Protein AF-0000000069711814 (afdb_homodimer)

InterPro domains:
  IPR001216 Cysteine synthase/cystathionine beta-synthase, pyridoxal-phosphate attachment site [PS00901] (32-50)
  IPR001926 Tryptophan synthase beta chain-like, PALP domain [PF00291] (9-280)
  IPR005856 Cysteine synthase [TIGR01136] (7-291)
  IPR005858 Cysteine synthase CysM [TIGR01138] (6-291)
  IPR036052 Tryptophan synthase beta chain-like, PALP domain superfamily [G3DSA:3.40.50.1100] (11-287)
  IPR036052 Tryptophan synthase beta chain-like, PALP domain superfamily [G3DSA:3.40.50.1100] (37-139)
  IPR036052 Tryptophan synthase beta chain-like, PALP domain superfamily [SSF53686] (7-287)
  IPR050214 Cysteine synthase/Cystathionine beta-synthase [PTHR10314] (9-291)

Organism: Shewanella oneidensis (strain ATCC 700550 / JCM 31522 / CIP 106686 / LMG 19005 / NCIMB 14063 / MR-1) (NCBI:txid211586)

pLDDT: mean 96.14, std 5.52, range [37.53, 98.94]

Secondary structure (DSSP, 8-state):
--SS--GGGGSS---EEE-SSS--TTSEEEEEEGGGSTTSBTHHHHHHHHHHHHHHTTS--TTPEEEEE-SSHHHHHHHHHHHHHT-EEEEEEETTS-HHHHHHHHHTT-EEEEESSHHHHHHHHHHHHHTTS-EE--TTT-HHHHHHIIIIIHHHHHHHTTT---EEEEE-SSSHHHHHHHHHHHHH-TTPEEEEEEEPTT---TT-----GGG--TT--GGG-SEEEEE-HHHHHHHHHHHHHHHS--B-HHHHHHHHHHHHHHHHSTT-EEEEEE-BBGGGGGGGTTT-/--SS--GGGGSS---EEE-SSS--TTSEEEEEEGGGSTTSBTHHHHHHHHHHHHHHTTS--TTPEEEEE-SSHHHHHHHHHHHHHT-EEEEEEETTS-HHHHHHHHHTT-EEEEESSHHHHHHHHHHHHHTTS-EE--TTT-HHHHHHIIIIIHHHHHHHTTT---EEEEE-SSSHHHHHHHHHHHHH-TTPEEEEEEEPTT---TT-----GGG--TT--GGG-SEEEEE-HHHHHHHHHHHHHHH-----HHHHHHHHHHHHHHHHSTT-EEEEEE-B-GGGGGGGTTT-

Sequence (584 aa):
MSDFMTIEACIGQTPLVRLQRLDCGSSTVLLKLEGNNPAGSVKDRAALNMINQAELRQEIAPGDTLIEATSGNTGIALAMAAAIKGYKMILIMPSNSTQERKDAMQAYGAELLLVDNMEAARDLALALQAEGKGKVLDQFNNQDNANAHFLTTGPEIWQQSQGKITHFVSSMGTTGTIMGVSKYLKSRNPDITIVGLQPADGSSIPGIRRWPQEYLPGIFDAARVDLMMDIEEQDAKAMARALAREEGICAGVSSGGAVYAALELARQYPGSVVVAIVCDRGDRYLSSGLFSMSDFMTIEACIGQTPLVRLQRLDCGSSTVLLKLEGNNPAGSVKDRAALNMINQAELRQEIAPGDTLIEATSGNTGIALAMAAAIKGYKMILIMPSNSTQERKDAMQAYGAELLLVDNMEAARDLALALQAEGKGKVLDQFNNQDNANAHFLTTGPEIWQQSQGKITHFVSSMGTTGTIMGVSKYLKSRNPDITIVGLQPADGSSIPGIRRWPQEYLPGIFDAARVDLMMDIEEQDAKAMARALAREEGICAGVSSGGAVYAALELARQYPGSVVVAIVCDRGDRYLSSGLFS

Radius of gyration: 23.43 Å; Cα contacts (8 Å, |Δi|>4): 1371; chains: 2; bounding box: 59×62×57 Å

Nearest PDB structures (foldseek):
  2jc3-assembly1_B  TM=9.869E-01  e=8.537E-46  Salmonella enterica subsp. enterica serovar Typhimurium
  2v03-assembly1_A-2  TM=9.893E-01  e=1.765E-45  Escherichia coli K-12
  2bhs-assembly2_C  TM=9.818E-01  e=2.242E-44  Escherichia coli
  3dwi-assembly1_B  TM=9.459E-01  e=8.208E-31  Mycobacterium tuberculosis H37Rv
  5i6d-assembly2_D  TM=9.071E-01  e=3.116E-31  Mycobacterium tuberculosis

Solvent-accessible surface area (backbone atoms only — not comparable to full-atom values): 28360 Å² total; per-residue (Å²): 127,83,94,55,43,38,64,74,71,48,54,60,90,50,56,59,24,36,68,81,64,71,79,29,75,71,19,45,49,31,38,37,38,26,25,58,20,82,70,29,22,51,35,35,47,26,36,42,34,39,51,54,50,34,39,75,69,63,74,48,55,72,67,41,38,36,29,44,58,40,74,51,63,53,36,33,12,36,16,28,43,24,18,57,59,44,34,42,34,39,34,21,23,34,64,82,57,56,67,63,52,53,30,55,21,34,30,17,58,29,43,77,46,71,34,88,33,65,68,53,15,45,52,47,43,52,50,40,30,74,72,68,67,30,44,66,68,48,70,36,58,31,59,39,26,20,44,30,18,34,72,41,55,18,54,47,50,41,59,72,47,68,66,54,60,38,32,42,33,31,61,29,54,54,33,28,60,51,51,9,24,34,56,37,45,40,74,76,39,70,80,47,41,28,33,38,35,29,40,24,93,94,36,75,41,74,78,41,51,68,68,53,80,93,67,48,38,68,58,57,55,72,89,55,46,72,41,81,44,70,35,48,39,67,55,9,43,53,35,17,40,44,34,10,29,47,52,36,44,58,34,31,45,46,25,9,31,18,46,47,51,42,38,52,47,20,62,74,39,69,63,33,27,30,36,20,43,29,43,29,42,21,75,85,36,49,87,74,46,69,46,101,128,82,95,56,45,39,65,74,72,47,55,60,90,51,56,61,24,37,69,80,62,71,81,30,75,72,20,46,48,32,36,36,38,25,25,58,21,81,70,28,23,52,35,35,46,25,36,43,34,40,50,53,51,35,39,74,70,64,74,50,55,72,67,40,38,37,30,42,60,40,76,51,65,52,37,33,13,37,16,29,43,24,18,57,59,44,33,42,33,38,34,22,24,34,63,81,56,57,66,63,51,52,30,58,20,34,30,17,59,28,44,78,46,71,35,87,35,65,68,54,15,45,52,48,42,52,51,40,30,75,71,66,66,29,44,66,69,47,73,35,60,31,60,41,25,19,44,30,19,34,71,40,54,19,54,49,50,41,59,72,47,67,66,55,59,38,32,41,33,32,62,29,53,54,34,27,59,52,51,9,24,35,56,38,46,39,72,77,40,70,80,46,41,29,34,37,35,29,40,24,91,93,36,74,41,73,78,41,51,66,67,52,80,92,66,48,38,68,56,57,57,73,90,56,45,73,40,80,44,69,35,48,38,66,55,9,43,52,34,18,40,46,33,10,29,46,51,37,44,58,34,31,46,46,25,9,31,19,49,47,50,40,39,52,46,20,61,74,39,69,62,35,27,29,37,20,42,28,43,30,44,22,75,82,38,48,88,76,45,69,46,102

Foldseek 3Di:
DPPDDDLLVQQAPADWAWFDFPDLFQEIEIERLNLSRPLFFVLLLLLQLLVVVCVVVVVDAAAFEEEEEDQDSNLLSNLQNNLVRRYAYEYEYAPPRDPLSVCSSCVSPHHYHHDHHSVVRVVVRVVCVVVVRHHYSQCLAHLSLLQSQLVGVQVSCCVNVVNQAQEEFEEDASNSNLNNNLVNNCVVPVRRAYEYEAADVPADFPRHHDDDPVGHRNNDDPVSHRYYDHFHQVQLLVQQQCCCVPRVARAGSRQSRRVSVQSVVSVVDPHHYYYTYRTGGNPSCPVVPSND/DDPDDDLLVQQAPADWAWFDFPDLFQEIEIERLNLSRPLFFVLLLLLLLLVVVCVVVVVDAAAFEEEEEDQDSNLLSNLQNNLVRRYAYEYEYAPPRDPLSVCSSCVSPHHYHHDHHSVVRVVVRVVCVVVVRHHYSQCLAHLSLLQSQLVGVQVSCCVNVVNQAQEEFEEDASNSNLNNNLVNNCVVPVRRAYEYEAADVPADFPRHHDDDPVGHRNNDDPVSHRYYDHFHQVQLLVQQQCCCVPRVARAGSRQSRRVSVQSVVSVVDPHHYYYTYRTGGNPSCPVVPSND

Structure (mmCIF, N/CA/C/O backbone):
data_AF-0000000069711814-model_v1
#
loop_
_entity.id
_entity.type
_entity.pdbx_description
1 polymer 'Cysteine synthase'
#
loop_
_atom_site.group_PDB
_atom_site.id
_atom_site.type_symbol
_atom_site.label_atom_id
_atom_site.label_alt_id
_atom_site.label_comp_id
_atom_site.label_asym_id
_atom_site.label_entity_id
_atom_site.label_seq_id
_atom_site.pdbx_PDB_ins_code
_atom_site.Cartn_x
_atom_site.Cartn_y
_atom_site.Cartn_z
_atom_site.occupancy
_atom_site.B_iso_or_equiv
_atom_site.auth_seq_id
_atom_site.auth_comp_id
_atom_site.auth_asym_id
_atom_site.auth_atom_id
_atom_site.pdbx_PDB_model_num
ATOM 1 N N . MET A 1 1 ? -23.672 3.543 -16.672 1 37.53 1 MET A N 1
ATOM 2 C CA . MET A 1 1 ? -22.594 2.826 -16.016 1 37.53 1 MET A CA 1
ATOM 3 C C . MET A 1 1 ? -21.562 3.801 -15.438 1 37.53 1 MET A C 1
ATOM 5 O O . MET A 1 1 ? -21.109 4.715 -16.141 1 37.53 1 MET A O 1
ATOM 9 N N . SER A 1 2 ? -21.516 4.074 -14.109 1 57.72 2 SER A N 1
ATOM 10 C CA . SER A 1 2 ? -20.75 5.164 -13.508 1 57.72 2 SER A CA 1
ATOM 11 C C . SER A 1 2 ? -19.281 5.117 -13.945 1 57.72 2 SER A C 1
ATOM 13 O O . SER A 1 2 ? -18.688 4.039 -14.031 1 57.72 2 SER A O 1
ATOM 15 N N . ASP A 1 3 ? -18.766 6.23 -14.516 1 82.25 3 ASP A N 1
ATOM 16 C CA . ASP A 1 3 ? -17.531 6.523 -15.242 1 82.25 3 ASP A CA 1
ATOM 17 C C . ASP A 1 3 ? -16.328 6.492 -14.305 1 82.25 3 ASP A C 1
ATOM 19 O O . ASP A 1 3 ? -15.219 6.863 -14.703 1 82.25 3 ASP A O 1
ATOM 23 N N . PHE A 1 4 ? -16.641 5.902 -13.055 1 95.69 4 PHE A N 1
ATOM 24 C CA . PHE A 1 4 ? -15.492 5.961 -12.148 1 95.69 4 PHE A CA 1
ATOM 25 C C . PHE A 1 4 ? -14.875 4.578 -11.969 1 95.69 4 PHE A C 1
ATOM 27 O O . PHE A 1 4 ? -15.578 3.568 -12.008 1 95.69 4 PHE A O 1
ATOM 34 N N . MET A 1 5 ? -13.664 4.523 -11.695 1 96 5 MET A N 1
ATOM 35 C CA . MET A 1 5 ? -12.922 3.279 -11.492 1 96 5 MET A CA 1
ATOM 36 C C . MET A 1 5 ? -13.398 2.572 -10.227 1 96 5 MET A C 1
ATOM 38 O O . MET A 1 5 ? -13.906 3.215 -9.305 1 96 5 MET A O 1
ATOM 42 N N . THR A 1 6 ? -13.359 1.252 -10.242 1 96.5 6 THR A N 1
ATOM 43 C CA . THR A 1 6 ? -13.562 0.451 -9.039 1 96.5 6 THR A CA 1
ATOM 44 C C . THR A 1 6 ? -12.234 -0.103 -8.531 1 96.5 6 THR A C 1
ATOM 46 O O . THR A 1 6 ? -11.195 0.048 -9.188 1 96.5 6 THR A O 1
ATOM 49 N N . ILE A 1 7 ? -12.273 -0.708 -7.387 1 97.31 7 ILE A N 1
ATOM 50 C CA . ILE A 1 7 ? -11.062 -1.212 -6.75 1 97.31 7 ILE A CA 1
ATOM 51 C C . ILE A 1 7 ? -10.398 -2.244 -7.652 1 97.31 7 ILE A C 1
ATOM 53 O O . ILE A 1 7 ? -9.164 -2.346 -7.688 1 97.31 7 ILE A O 1
ATOM 57 N N . GLU A 1 8 ? -11.133 -2.988 -8.414 1 96.5 8 GLU A N 1
ATOM 58 C CA . GLU A 1 8 ? -10.586 -3.99 -9.32 1 96.5 8 GLU A CA 1
ATOM 59 C C . GLU A 1 8 ? -9.641 -3.357 -10.336 1 96.5 8 GLU A C 1
ATOM 61 O O . GLU A 1 8 ? -8.617 -3.949 -10.695 1 96.5 8 GLU A O 1
ATOM 66 N N . ALA A 1 9 ? -9.969 -2.145 -10.742 1 96.19 9 ALA A N 1
ATOM 67 C CA . ALA A 1 9 ? -9.195 -1.438 -11.758 1 96.19 9 ALA A CA 1
ATOM 68 C C . ALA A 1 9 ? -7.848 -0.989 -11.203 1 96.19 9 ALA A C 1
ATOM 70 O O . ALA A 1 9 ? -6.961 -0.594 -11.961 1 96.19 9 ALA A O 1
ATOM 71 N N . CYS A 1 10 ? -7.688 -1.092 -9.883 1 97.25 10 CYS A N 1
ATOM 72 C CA . CYS A 1 10 ? -6.461 -0.634 -9.234 1 97.25 10 CYS A CA 1
ATOM 73 C C . CYS A 1 10 ? -5.422 -1.748 -9.188 1 97.25 10 CYS A C 1
ATOM 75 O O . CYS A 1 10 ? -4.285 -1.521 -8.773 1 97.25 10 CYS A O 1
ATOM 77 N N . ILE A 1 11 ? -5.793 -2.953 -9.633 1 98.25 11 ILE A N 1
ATOM 78 C CA . ILE A 1 11 ? -4.824 -4.043 -9.695 1 98.25 11 ILE A CA 1
ATOM 79 C C . ILE A 1 11 ? -3.977 -3.904 -10.961 1 98.25 11 ILE A C 1
ATOM 81 O O . ILE A 1 11 ? -4.504 -3.922 -12.078 1 98.25 11 ILE A O 1
ATOM 85 N N . GLY A 1 12 ? -2.672 -3.744 -10.781 1 98.06 12 GLY A N 1
ATOM 86 C CA . GLY A 1 12 ? -1.759 -3.496 -11.883 1 98.06 12 GLY A CA 1
ATOM 87 C C . GLY A 1 12 ? -1.369 -2.035 -12.023 1 98.06 12 GLY A C 1
ATOM 88 O O . GLY A 1 12 ? -1.601 -1.239 -11.109 1 98.06 12 GLY A O 1
ATOM 89 N N . GLN A 1 13 ? -0.576 -1.708 -13.055 1 97.69 13 GLN A N 1
ATOM 90 C CA . GLN A 1 13 ? -0.003 -0.387 -13.297 1 97.69 13 GLN A CA 1
ATOM 91 C C . GLN A 1 13 ? 0.717 0.129 -12.055 1 97.69 13 GLN A C 1
ATOM 93 O O . GLN A 1 13 ? 0.55 1.289 -11.672 1 97.69 13 GLN A O 1
ATOM 98 N N . THR A 1 14 ? 1.351 -0.81 -11.406 1 98.31 14 THR A N 1
ATOM 99 C CA . THR A 1 14 ? 2.141 -0.436 -10.242 1 98.31 14 THR A CA 1
ATOM 100 C C . THR A 1 14 ? 3.369 0.369 -10.648 1 98.31 14 THR A C 1
ATOM 102 O O . THR A 1 14 ? 3.82 0.281 -11.797 1 98.31 14 THR A O 1
ATOM 105 N N . PRO A 1 15 ? 3.93 1.146 -9.75 1 98.19 15 PRO A N 1
ATOM 106 C CA . PRO A 1 15 ? 5.059 2.01 -10.102 1 98.19 15 PRO A CA 1
ATOM 107 C C . PRO A 1 15 ? 6.332 1.223 -10.398 1 98.19 15 PRO A C 1
ATOM 109 O O . PRO A 1 15 ? 6.539 0.138 -9.852 1 98.19 15 PRO A O 1
ATOM 112 N N . LEU A 1 16 ? 7.102 1.678 -11.32 1 98.69 16 LEU A N 1
ATOM 113 C CA . LEU A 1 16 ? 8.492 1.311 -11.547 1 98.69 16 LEU A CA 1
ATOM 114 C C . LEU A 1 16 ? 9.422 2.463 -11.18 1 98.69 16 LEU A C 1
ATOM 116 O O . LEU A 1 16 ? 9.367 3.531 -11.797 1 98.69 16 LEU A O 1
ATOM 120 N N . VAL A 1 17 ? 10.312 2.223 -10.141 1 98.44 17 VAL A N 1
ATOM 121 C CA . VAL A 1 17 ? 11.086 3.352 -9.641 1 98.44 17 VAL A CA 1
ATOM 122 C C . VAL A 1 17 ? 12.578 3.01 -9.664 1 98.44 17 VAL A C 1
ATOM 124 O O . VAL A 1 17 ? 12.953 1.847 -9.508 1 98.44 17 VAL A O 1
ATOM 127 N N . ARG A 1 18 ? 13.359 4.02 -9.797 1 98.19 18 ARG A N 1
ATOM 128 C CA . ARG A 1 18 ? 14.812 3.861 -9.812 1 98.19 18 ARG A CA 1
ATOM 129 C C . ARG A 1 18 ? 15.391 3.979 -8.406 1 98.19 18 ARG A C 1
ATOM 131 O O . ARG A 1 18 ? 14.977 4.84 -7.629 1 98.19 18 ARG A O 1
ATOM 138 N N . LEU A 1 19 ? 16.344 3.104 -8.117 1 97.56 19 LEU A N 1
ATOM 139 C CA . LEU A 1 19 ? 17.125 3.299 -6.902 1 97.56 19 LEU A CA 1
ATOM 140 C C . LEU A 1 19 ? 17.938 4.59 -6.977 1 97.56 19 LEU A C 1
ATOM 142 O O . LEU A 1 19 ? 18.422 4.957 -8.047 1 97.56 19 LEU A O 1
ATOM 146 N N . GLN A 1 20 ? 18.109 5.246 -5.863 1 94.75 20 GLN A N 1
ATOM 147 C CA . GLN A 1 20 ? 18.781 6.535 -5.875 1 94.75 20 GLN A CA 1
ATOM 148 C C . GLN A 1 20 ? 20.047 6.5 -5.023 1 94.75 20 GLN A C 1
ATOM 150 O O . GLN A 1 20 ? 21.016 7.219 -5.301 1 94.75 20 GLN A O 1
ATOM 155 N N . ARG A 1 21 ? 20.078 5.648 -4.008 1 94.56 21 ARG A N 1
ATOM 156 C CA . ARG A 1 21 ? 21.125 5.785 -3.004 1 94.56 21 ARG A CA 1
ATOM 157 C C . ARG A 1 21 ? 22.016 4.543 -2.969 1 94.56 21 ARG A C 1
ATOM 159 O O . ARG A 1 21 ? 23.234 4.648 -2.797 1 94.56 21 ARG A O 1
ATOM 166 N N . LEU A 1 22 ? 21.344 3.389 -3.084 1 96.94 22 LEU A N 1
ATOM 167 C CA . LEU A 1 22 ? 22.156 2.168 -3.135 1 96.94 22 LEU A CA 1
ATOM 168 C C . LEU A 1 22 ? 23.062 2.164 -4.355 1 96.94 22 LEU A C 1
ATOM 170 O O . LEU A 1 22 ? 22.656 2.596 -5.438 1 96.94 22 LEU A O 1
ATOM 174 N N . ASP A 1 23 ? 24.266 1.688 -4.211 1 95.88 23 ASP A N 1
ATOM 175 C CA . ASP A 1 23 ? 25.297 1.763 -5.25 1 95.88 23 ASP A CA 1
ATOM 176 C C . ASP A 1 23 ? 24.984 0.802 -6.395 1 95.88 23 ASP A C 1
ATOM 178 O O . ASP A 1 23 ? 25.078 -0.417 -6.23 1 95.88 23 ASP A O 1
ATOM 182 N N . CYS A 1 24 ? 24.656 1.377 -7.547 1 95.94 24 CYS A N 1
ATOM 183 C CA . CYS A 1 24 ? 24.344 0.601 -8.742 1 95.94 24 CYS A CA 1
ATOM 184 C C . CYS A 1 24 ? 25.469 0.705 -9.773 1 95.94 24 CYS A C 1
ATOM 186 O O . CYS A 1 24 ? 25.344 0.189 -10.883 1 95.94 24 CYS A O 1
ATOM 188 N N . GLY A 1 25 ? 26.578 1.346 -9.398 1 96.38 25 GLY A N 1
ATOM 189 C CA . GLY A 1 25 ? 27.609 1.61 -10.391 1 96.38 25 GLY A CA 1
ATOM 190 C C . GLY A 1 25 ? 27.109 2.439 -11.562 1 96.38 25 GLY A C 1
ATOM 191 O O . GLY A 1 25 ? 26.484 3.479 -11.367 1 96.38 25 GLY A O 1
ATOM 192 N N . SER A 1 26 ? 27.484 2.072 -12.734 1 97.56 26 SER A N 1
ATOM 193 C CA . SER A 1 26 ? 27.047 2.793 -13.93 1 97.56 26 SER A CA 1
ATOM 194 C C . SER A 1 26 ? 25.719 2.266 -14.445 1 97.56 26 SER A C 1
ATOM 196 O O . SER A 1 26 ? 25.188 2.754 -15.445 1 97.56 26 SER A O 1
ATOM 198 N N . SER A 1 27 ? 25.188 1.316 -13.781 1 98.38 27 SER A N 1
ATOM 199 C CA . SER A 1 27 ? 23.938 0.685 -14.195 1 98.38 27 SER A CA 1
ATOM 200 C C . SER A 1 27 ? 22.734 1.392 -13.578 1 98.38 27 SER A C 1
ATOM 202 O O . SER A 1 27 ? 22.891 2.354 -12.828 1 98.38 27 SER A O 1
ATOM 204 N N . THR A 1 28 ? 21.594 1.067 -14.07 1 98.31 28 THR A N 1
ATOM 205 C CA . THR A 1 28 ? 20.312 1.515 -13.523 1 98.31 28 THR A CA 1
ATOM 206 C C . THR A 1 28 ? 19.516 0.337 -12.961 1 98.31 28 THR A C 1
ATOM 208 O O . THR A 1 28 ? 19.359 -0.684 -13.633 1 98.31 28 THR A O 1
ATOM 211 N N . VAL A 1 29 ? 19.141 0.438 -11.711 1 98.75 29 VAL A N 1
ATOM 212 C CA . VAL A 1 29 ? 18.281 -0.581 -11.102 1 98.75 29 VAL A CA 1
ATOM 213 C C . VAL A 1 29 ? 16.891 -0.014 -10.859 1 98.75 29 VAL A C 1
ATOM 215 O O . VAL A 1 29 ? 16.734 1.018 -10.203 1 98.75 29 VAL A O 1
ATOM 218 N N . LEU A 1 30 ? 15.906 -0.636 -11.461 1 98.88 30 LEU A N 1
ATOM 219 C CA . LEU A 1 30 ? 14.5 -0.258 -11.359 1 98.88 30 LEU A CA 1
ATOM 220 C C . LEU A 1 30 ? 13.711 -1.295 -10.562 1 98.88 30 LEU A C 1
ATOM 222 O O . LEU A 1 30 ? 13.914 -2.5 -10.734 1 98.88 30 LEU A O 1
ATOM 226 N N . LEU A 1 31 ? 12.883 -0.817 -9.695 1 98.88 31 LEU A N 1
ATOM 227 C CA . LEU A 1 31 ? 12.078 -1.69 -8.844 1 98.88 31 LEU A CA 1
ATOM 228 C C . LEU A 1 31 ? 10.602 -1.579 -9.195 1 98.88 31 LEU A C 1
ATOM 230 O O . LEU A 1 31 ? 10.031 -0.484 -9.18 1 98.88 31 LEU A O 1
ATOM 234 N N . LYS A 1 32 ? 9.969 -2.678 -9.617 1 98.94 32 LYS A N 1
ATOM 235 C CA . LYS A 1 32 ? 8.531 -2.754 -9.836 1 98.94 32 LYS A CA 1
ATOM 236 C C . LYS A 1 32 ? 7.785 -2.979 -8.523 1 98.94 32 LYS A C 1
ATOM 238 O O . LYS A 1 32 ? 7.828 -4.074 -7.957 1 98.94 32 LYS A O 1
ATOM 243 N N . LEU A 1 33 ? 7.059 -1.975 -8.023 1 98.56 33 LEU A N 1
ATOM 244 C CA . LEU A 1 33 ? 6.52 -1.956 -6.664 1 98.56 33 LEU A CA 1
ATOM 245 C C . LEU A 1 33 ? 5.148 -2.621 -6.613 1 98.56 33 LEU A C 1
ATOM 247 O O . LEU A 1 33 ? 4.141 -1.955 -6.379 1 98.56 33 LEU A O 1
ATOM 251 N N . GLU A 1 34 ? 5.129 -3.908 -6.621 1 98.56 34 GLU A N 1
ATOM 252 C CA .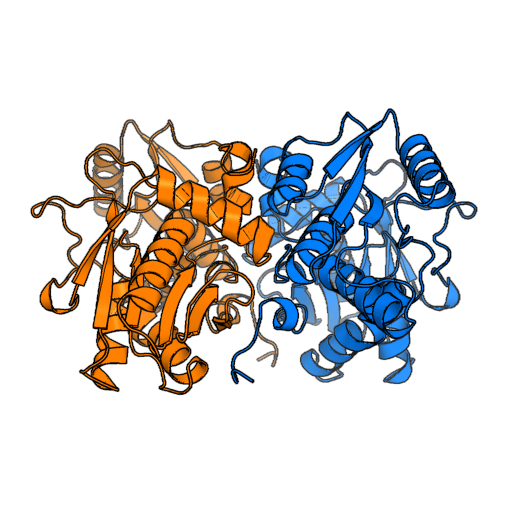 GLU A 1 34 ? 3.9 -4.691 -6.707 1 98.56 34 GLU A CA 1
ATOM 253 C C . GLU A 1 34 ? 3.135 -4.668 -5.387 1 98.56 34 GLU A C 1
ATOM 255 O O . GLU A 1 34 ? 1.952 -5.008 -5.34 1 98.56 34 GLU A O 1
ATOM 260 N N . GLY A 1 35 ? 3.738 -4.254 -4.316 1 97 35 GLY A N 1
ATOM 261 C CA . GLY A 1 35 ? 3.045 -4.031 -3.059 1 97 35 GLY A CA 1
ATOM 262 C C . GLY A 1 35 ? 1.96 -2.975 -3.152 1 97 35 GLY A C 1
ATOM 263 O O . GLY A 1 35 ? 1.116 -2.863 -2.262 1 97 35 GLY A O 1
ATOM 264 N N . ASN A 1 36 ? 1.967 -2.221 -4.203 1 97.12 36 ASN A N 1
ATOM 265 C CA . ASN A 1 36 ? 0.991 -1.153 -4.395 1 97.12 36 ASN A CA 1
ATOM 266 C C . ASN A 1 36 ? -0.357 -1.702 -4.852 1 97.12 36 ASN A C 1
ATOM 268 O O . ASN A 1 36 ? -1.345 -0.967 -4.91 1 97.12 36 ASN A O 1
ATOM 272 N N . ASN A 1 37 ? -0.422 -2.977 -5.141 1 98 37 ASN A N 1
ATOM 273 C CA . ASN A 1 37 ? -1.724 -3.578 -5.41 1 98 37 ASN A CA 1
ATOM 274 C C . ASN A 1 37 ? -2.617 -3.559 -4.176 1 98 37 ASN A C 1
ATOM 276 O O . ASN A 1 37 ? -2.125 -3.523 -3.047 1 98 37 ASN A O 1
ATOM 280 N N . PRO A 1 38 ? -3.945 -3.654 -4.348 1 97.06 38 PRO A N 1
ATOM 281 C CA . PRO A 1 38 ? -4.902 -3.453 -3.262 1 97.06 38 PRO A CA 1
ATOM 282 C C . PRO A 1 38 ? -4.68 -4.41 -2.092 1 97.06 38 PRO A C 1
ATOM 284 O O . PRO A 1 38 ? -4.734 -3.994 -0.931 1 97.06 38 PRO A O 1
ATOM 287 N N . ALA A 1 39 ? -4.359 -5.66 -2.402 1 96.69 39 ALA A N 1
ATOM 288 C CA . ALA A 1 39 ? -4.156 -6.625 -1.325 1 96.69 39 ALA A CA 1
ATOM 289 C C . ALA A 1 39 ? -2.693 -6.664 -0.895 1 96.69 39 ALA A C 1
ATOM 291 O O . ALA A 1 39 ? -2.314 -7.465 -0.033 1 96.69 39 ALA A O 1
ATOM 292 N N . GLY A 1 40 ? -1.84 -5.891 -1.596 1 96.31 40 GLY A N 1
ATOM 293 C CA . GLY A 1 40 ? -0.523 -5.59 -1.056 1 96.31 40 GLY A CA 1
ATOM 294 C C . GLY A 1 40 ? 0.581 -6.422 -1.679 1 96.31 40 GLY A C 1
ATOM 295 O O . GLY A 1 40 ? 1.677 -6.523 -1.124 1 96.31 40 GLY A O 1
ATOM 296 N N . SER A 1 41 ? 0.295 -7.109 -2.832 1 97.31 41 SER A N 1
ATOM 297 C CA . SER A 1 41 ? 1.369 -7.922 -3.396 1 97.31 41 SER A CA 1
ATOM 298 C C . SER A 1 41 ? 1.152 -8.164 -4.887 1 97.31 41 SER A C 1
ATOM 300 O O . SER A 1 41 ? 0.128 -7.766 -5.445 1 97.31 41 SER A O 1
ATOM 302 N N . VAL A 1 42 ? 2.105 -8.844 -5.457 1 98.38 42 VAL A N 1
ATOM 303 C CA . VAL A 1 42 ? 2.105 -9.211 -6.871 1 98.38 42 VAL A CA 1
ATOM 304 C C . VAL A 1 42 ? 1.021 -10.25 -7.133 1 98.38 42 VAL A C 1
ATOM 306 O O . VAL A 1 42 ? 0.547 -10.391 -8.266 1 98.38 42 VAL A O 1
ATOM 309 N N . LYS A 1 43 ? 0.552 -10.914 -6.059 1 98.5 43 LYS A N 1
ATOM 310 C CA . LYS A 1 43 ? -0.361 -12.047 -6.219 1 98.5 43 LYS A CA 1
ATOM 311 C C . LYS A 1 43 ? -1.768 -11.57 -6.57 1 98.5 43 LYS A C 1
ATOM 313 O O . LYS A 1 43 ? -2.6 -12.352 -7.027 1 98.5 43 LYS A O 1
ATOM 318 N N . ASP A 1 44 ? -2.029 -10.305 -6.363 1 98.75 44 ASP A N 1
ATOM 319 C CA . ASP A 1 44 ? -3.322 -9.742 -6.746 1 98.75 44 ASP A CA 1
ATOM 320 C C . ASP A 1 44 ? -3.619 -10 -8.219 1 98.75 44 ASP A C 1
ATOM 322 O O . ASP A 1 44 ? -4.75 -10.32 -8.586 1 98.75 44 ASP A O 1
ATOM 326 N N . ARG A 1 45 ? -2.586 -9.82 -9.023 1 98.81 45 ARG A N 1
ATOM 327 C CA . ARG A 1 45 ? -2.734 -9.984 -10.461 1 98.81 45 ARG A CA 1
ATOM 328 C C . ARG A 1 45 ? -3.164 -11.398 -10.82 1 98.81 45 ARG A C 1
ATOM 330 O O . ARG A 1 45 ? -4.145 -11.594 -11.547 1 98.81 45 ARG A O 1
ATOM 337 N N . ALA A 1 46 ? -2.438 -12.344 -10.281 1 98.75 46 ALA A N 1
ATOM 338 C CA . ALA A 1 46 ? -2.711 -13.758 -10.562 1 98.75 46 ALA A CA 1
ATOM 339 C C . ALA A 1 46 ? -4.082 -14.164 -10.031 1 98.75 46 ALA A C 1
ATOM 341 O O . ALA A 1 46 ? -4.852 -14.828 -10.734 1 98.75 46 ALA A O 1
ATOM 342 N N . ALA A 1 47 ? -4.367 -13.773 -8.773 1 98.75 47 ALA A N 1
ATOM 343 C CA . ALA A 1 47 ? -5.645 -14.117 -8.156 1 98.75 47 ALA A CA 1
ATOM 344 C C . ALA A 1 47 ? -6.816 -13.625 -9 1 98.75 47 ALA A C 1
ATOM 346 O O . ALA A 1 47 ? -7.715 -14.398 -9.336 1 98.75 47 ALA A O 1
ATOM 347 N N . LEU A 1 48 ? -6.773 -12.391 -9.398 1 98.69 48 LEU A N 1
ATOM 348 C CA . LEU A 1 48 ? -7.863 -11.812 -10.164 1 98.69 48 LEU A CA 1
ATOM 349 C C . LEU A 1 48 ? -7.98 -12.477 -11.531 1 98.69 48 LEU A C 1
ATOM 351 O O . LEU A 1 48 ? -9.086 -12.812 -11.969 1 98.69 48 LEU A O 1
ATOM 355 N N . ASN A 1 49 ? -6.855 -12.68 -12.203 1 98.81 49 ASN A N 1
ATOM 356 C CA . ASN A 1 49 ? -6.895 -13.242 -13.547 1 98.81 49 ASN A CA 1
ATOM 357 C C . ASN A 1 49 ? -7.398 -14.688 -13.531 1 98.81 49 ASN A C 1
ATOM 359 O O . ASN A 1 49 ? -8.133 -15.102 -14.43 1 98.81 49 ASN A O 1
ATOM 363 N N . MET A 1 50 ? -6.992 -15.484 -12.547 1 98.81 50 MET A N 1
ATOM 364 C CA . MET A 1 50 ? -7.488 -16.859 -12.453 1 98.81 50 MET A CA 1
ATOM 365 C C . MET A 1 50 ? -9.008 -16.875 -12.305 1 98.81 50 MET A C 1
ATOM 367 O O . MET A 1 50 ? -9.68 -17.688 -12.938 1 98.81 50 MET A O 1
ATOM 371 N N . ILE A 1 51 ? -9.547 -15.969 -11.531 1 98.62 51 ILE A N 1
ATOM 372 C CA . ILE A 1 51 ? -10.992 -15.914 -11.328 1 98.62 51 ILE A CA 1
ATOM 373 C C . ILE A 1 51 ? -11.672 -15.414 -12.609 1 98.62 51 ILE A C 1
ATOM 375 O O . ILE A 1 51 ? -12.625 -16.031 -13.086 1 98.62 51 ILE A O 1
ATOM 379 N N . ASN A 1 52 ? -11.172 -14.32 -13.219 1 98.44 52 ASN A N 1
ATOM 380 C CA . ASN A 1 52 ? -11.758 -13.766 -14.438 1 98.44 52 ASN A CA 1
ATOM 381 C C . ASN A 1 52 ? -11.812 -14.805 -15.555 1 98.44 52 ASN A C 1
ATOM 383 O O . ASN A 1 52 ? -12.828 -14.93 -16.234 1 98.44 52 ASN A O 1
ATOM 387 N N . GLN A 1 53 ? -10.695 -15.5 -15.75 1 98.62 53 GLN A N 1
ATOM 388 C CA . GLN A 1 53 ? -10.625 -16.484 -16.828 1 98.62 53 GLN A CA 1
ATOM 389 C C . GLN A 1 53 ? -11.539 -17.672 -16.562 1 98.62 53 GLN A C 1
ATOM 391 O O . GLN A 1 53 ? -12.172 -18.203 -17.484 1 98.62 53 GLN A O 1
ATOM 396 N N . ALA A 1 54 ? -11.555 -18.094 -15.297 1 98.56 54 ALA A N 1
ATOM 397 C CA . ALA A 1 54 ? -12.492 -19.156 -14.938 1 98.56 54 ALA A CA 1
ATOM 398 C C . ALA A 1 54 ? -13.93 -18.734 -15.219 1 98.56 54 ALA A C 1
ATOM 400 O O . ALA A 1 54 ? -14.75 -19.547 -15.656 1 98.56 54 ALA A O 1
ATOM 401 N N . GLU A 1 55 ? -14.289 -17.484 -14.914 1 98.12 55 GLU A N 1
ATOM 402 C CA . GLU A 1 55 ? -15.609 -16.953 -15.234 1 98.12 55 GLU A CA 1
ATOM 403 C C . GLU A 1 55 ? -15.867 -16.984 -16.734 1 98.12 55 GLU A C 1
ATOM 405 O O . GLU A 1 55 ? -16.938 -17.406 -17.188 1 98.12 55 GLU A O 1
ATOM 410 N N . LEU A 1 56 ? -14.906 -16.5 -17.453 1 98.12 56 LEU A N 1
ATOM 411 C CA . LEU A 1 56 ? -15.031 -16.438 -18.906 1 98.12 56 LEU A CA 1
ATOM 412 C C . LEU A 1 56 ? -15.266 -17.828 -19.5 1 98.12 56 LEU A C 1
ATOM 414 O O . LEU A 1 56 ? -16.031 -17.969 -20.453 1 98.12 56 LEU A O 1
ATOM 418 N N . ARG A 1 57 ? -14.625 -18.812 -18.891 1 98.12 57 ARG A N 1
ATOM 419 C CA . ARG A 1 57 ? -14.789 -20.188 -19.359 1 98.12 57 ARG A CA 1
ATOM 420 C C . ARG A 1 57 ? -16.047 -20.828 -18.766 1 98.12 57 ARG A C 1
ATOM 422 O O . ARG A 1 57 ? -16.297 -22.016 -18.953 1 98.12 57 ARG A O 1
ATOM 429 N N . GLN A 1 58 ? -16.781 -20.094 -17.938 1 98 58 GLN A N 1
ATOM 430 C CA . GLN A 1 58 ? -18.047 -20.5 -17.328 1 98 58 GLN A CA 1
ATOM 431 C C . GLN A 1 58 ? -17.844 -21.672 -16.359 1 98 58 GLN A C 1
ATOM 433 O O . GLN A 1 58 ? -18.719 -22.516 -16.219 1 98 58 GLN A O 1
ATOM 438 N N . GLU A 1 59 ? -16.656 -21.703 -15.82 1 97.81 59 GLU A N 1
ATOM 439 C CA . GLU A 1 59 ? -16.359 -22.734 -14.828 1 97.81 59 GLU A CA 1
ATOM 440 C C . GLU A 1 59 ? -16.875 -22.344 -13.445 1 97.81 59 GLU A C 1
ATOM 442 O O . GLU A 1 59 ? -17.094 -23.188 -12.586 1 97.81 59 GLU A O 1
ATOM 447 N N . ILE A 1 60 ? -17 -21.031 -13.234 1 98.12 60 ILE A N 1
ATOM 448 C CA . ILE A 1 60 ? -17.5 -20.484 -11.977 1 98.12 60 ILE A CA 1
ATOM 449 C C . ILE A 1 60 ? -18.406 -19.297 -12.242 1 98.12 60 ILE A C 1
ATOM 451 O O . ILE A 1 60 ? -18.406 -18.75 -13.352 1 98.12 60 ILE A O 1
ATOM 455 N N . ALA A 1 61 ? -19.172 -18.938 -11.289 1 97.88 61 ALA A N 1
ATOM 456 C CA . ALA A 1 61 ? -20.016 -17.766 -11.297 1 97.88 61 ALA A CA 1
ATOM 457 C C . ALA A 1 61 ? -20.156 -17.172 -9.891 1 97.88 61 ALA A C 1
ATOM 459 O O . ALA A 1 61 ? -19.984 -17.875 -8.898 1 97.88 61 ALA A O 1
ATOM 460 N N . PRO A 1 62 ? -20.391 -15.828 -9.867 1 95.25 62 PRO A N 1
ATOM 461 C CA . PRO A 1 62 ? -20.562 -15.219 -8.547 1 95.25 62 PRO A CA 1
ATOM 462 C C . PRO A 1 62 ? -21.5 -16 -7.645 1 95.25 62 PRO A C 1
ATOM 464 O O . PRO A 1 62 ? -22.531 -16.5 -8.109 1 95.25 62 PRO A O 1
ATOM 467 N N . GLY A 1 63 ? -21.141 -16.062 -6.383 1 96.31 63 GLY A N 1
ATOM 468 C CA . GLY A 1 63 ? -21.906 -16.875 -5.449 1 96.31 63 GLY A CA 1
ATOM 469 C C . GLY A 1 63 ? -21.266 -18.234 -5.191 1 96.31 63 GLY A C 1
ATOM 470 O O . GLY A 1 63 ? -21.5 -18.844 -4.148 1 96.31 63 GLY A O 1
ATOM 471 N N . ASP A 1 64 ? -20.469 -18.719 -6.121 1 98.31 64 ASP A N 1
ATOM 472 C CA . ASP A 1 64 ? -19.781 -19.984 -5.965 1 98.31 64 ASP A CA 1
ATOM 473 C C . ASP A 1 64 ? -18.703 -19.906 -4.883 1 98.31 64 ASP A C 1
ATOM 475 O O . ASP A 1 64 ? -18.328 -18.812 -4.453 1 98.31 64 ASP A O 1
ATOM 479 N N . THR A 1 65 ? -18.266 -21.078 -4.434 1 98.69 65 THR A N 1
ATOM 480 C CA . THR A 1 65 ? -17.203 -21.203 -3.453 1 98.69 65 THR A CA 1
ATOM 481 C C . THR A 1 65 ? -15.875 -21.531 -4.137 1 98.69 65 THR A C 1
ATOM 483 O O . THR A 1 65 ? -15.805 -22.469 -4.941 1 98.69 65 THR A O 1
ATOM 486 N N . LEU A 1 66 ? -14.906 -20.719 -3.873 1 98.81 66 LEU A N 1
ATOM 487 C CA . LEU A 1 66 ? -13.547 -21 -4.305 1 98.81 66 LEU A CA 1
ATOM 488 C C . LEU A 1 66 ? -12.711 -21.562 -3.156 1 98.81 66 LEU A C 1
ATOM 490 O O . LEU A 1 66 ? -12.945 -21.219 -1.993 1 98.81 66 LEU A O 1
ATOM 494 N N . ILE A 1 67 ? -11.773 -22.453 -3.496 1 98.75 67 ILE A N 1
ATOM 495 C CA . ILE A 1 67 ? -10.945 -23.125 -2.502 1 98.75 67 ILE A CA 1
ATOM 496 C C . ILE A 1 67 ? -9.477 -23.047 -2.912 1 98.75 67 ILE A C 1
ATOM 498 O O . ILE A 1 67 ? -9.148 -23.219 -4.09 1 98.75 67 ILE A O 1
ATOM 502 N N . GLU A 1 68 ? -8.641 -22.781 -2.033 1 98.56 68 GLU A N 1
ATOM 503 C CA . GLU A 1 68 ? -7.203 -22.812 -2.293 1 98.56 68 GLU A CA 1
ATOM 504 C C . GLU A 1 68 ? -6.426 -23.203 -1.039 1 98.56 68 GLU A C 1
ATOM 506 O O . GLU A 1 68 ? -6.746 -22.75 0.061 1 98.56 68 GLU A O 1
ATOM 511 N N . ALA A 1 69 ? -5.41 -24.047 -1.198 1 97.19 69 ALA A N 1
ATOM 512 C CA . ALA A 1 69 ? -4.457 -24.344 -0.134 1 97.19 69 ALA A CA 1
ATOM 513 C C . ALA A 1 69 ? -3.281 -23.375 -0.158 1 97.19 69 ALA A C 1
ATOM 515 O O . ALA A 1 69 ? -2.381 -23.5 -0.992 1 97.19 69 ALA A O 1
ATOM 516 N N . THR A 1 70 ? -3.311 -22.406 0.707 1 93.31 70 THR A N 1
ATOM 517 C CA . THR A 1 70 ? -2.258 -21.391 0.748 1 93.31 70 THR A CA 1
ATOM 518 C C . THR A 1 70 ? -2.309 -20.609 2.057 1 93.31 70 THR A C 1
ATOM 520 O O . THR A 1 70 ? -3.379 -20.438 2.645 1 93.31 70 THR A O 1
ATOM 523 N N . SER A 1 71 ? -1.162 -20.141 2.492 1 87.38 71 SER A N 1
ATOM 524 C CA . SER A 1 71 ? -1.092 -19.375 3.734 1 87.38 71 SER A CA 1
ATOM 525 C C . SER A 1 71 ? -0.403 -18.031 3.521 1 87.38 71 SER A C 1
ATOM 527 O O . SER A 1 71 ? -0.107 -17.312 4.484 1 87.38 71 SER A O 1
ATOM 529 N N . GLY A 1 72 ? -0.152 -17.641 2.361 1 91.5 72 GLY A N 1
ATOM 530 C CA . GLY A 1 72 ? 0.64 -16.438 2.113 1 91.5 72 GLY A CA 1
ATOM 531 C C . GLY A 1 72 ? -0.103 -15.383 1.313 1 91.5 72 GLY A C 1
ATOM 532 O O . GLY A 1 72 ? -1.311 -15.203 1.484 1 91.5 72 GLY A O 1
ATOM 533 N N . ASN A 1 73 ? 0.638 -14.68 0.478 1 95.06 73 ASN A N 1
ATOM 534 C CA . ASN A 1 73 ? 0.123 -13.547 -0.294 1 95.06 73 ASN A CA 1
ATOM 535 C C . ASN A 1 73 ? -0.974 -13.992 -1.261 1 95.06 73 ASN A C 1
ATOM 537 O O . ASN A 1 73 ? -1.921 -13.242 -1.512 1 95.06 73 ASN A O 1
ATOM 541 N N . THR A 1 74 ? -0.859 -15.172 -1.751 1 97 74 THR A N 1
ATOM 542 C CA . THR A 1 74 ? -1.899 -15.656 -2.652 1 97 74 THR A CA 1
ATOM 543 C C . THR A 1 74 ? -3.244 -15.727 -1.934 1 97 74 THR A C 1
ATOM 545 O O . THR A 1 74 ? -4.273 -15.344 -2.488 1 97 74 THR A O 1
ATOM 548 N N . GLY A 1 75 ? -3.188 -16.281 -0.729 1 97.12 75 GLY A N 1
ATOM 549 C CA . GLY A 1 75 ? -4.414 -16.391 0.044 1 97.12 75 GLY A CA 1
ATOM 550 C C . GLY A 1 75 ? -5.078 -15.039 0.277 1 97.12 75 GLY A C 1
ATOM 551 O O . GLY A 1 75 ? -6.293 -14.906 0.12 1 97.12 75 GLY A O 1
ATOM 552 N N . ILE A 1 76 ? -4.312 -14.07 0.631 1 96.81 76 ILE A N 1
ATOM 553 C CA . ILE A 1 76 ? -4.836 -12.734 0.878 1 96.81 76 ILE A CA 1
ATOM 554 C C . ILE A 1 76 ? -5.406 -12.156 -0.416 1 96.81 76 ILE A C 1
ATOM 556 O O . ILE A 1 76 ? -6.508 -11.602 -0.422 1 96.81 76 ILE A O 1
ATOM 560 N N . ALA A 1 77 ? -4.688 -12.312 -1.477 1 98.44 77 ALA A N 1
ATOM 561 C CA . ALA A 1 77 ? -5.109 -11.812 -2.781 1 98.44 77 ALA A CA 1
ATOM 562 C C . ALA A 1 77 ? -6.414 -12.469 -3.227 1 98.44 77 ALA A C 1
ATOM 564 O O . ALA A 1 77 ? -7.32 -11.797 -3.725 1 98.44 77 ALA A O 1
ATOM 565 N N . LEU A 1 78 ? -6.5 -13.75 -3.049 1 98.69 78 LEU A N 1
ATOM 566 C CA . LEU A 1 78 ? -7.703 -14.484 -3.428 1 98.69 78 LEU A CA 1
ATOM 567 C C . LEU A 1 78 ? -8.891 -14.055 -2.576 1 98.69 78 LEU A C 1
ATOM 569 O O . LEU A 1 78 ? -10.008 -13.922 -3.082 1 98.69 78 LEU A O 1
ATOM 573 N N . ALA A 1 79 ? -8.617 -13.906 -1.309 1 98.31 79 ALA A N 1
ATOM 574 C CA . ALA A 1 79 ? -9.68 -13.453 -0.414 1 98.31 79 ALA A CA 1
ATOM 575 C C . ALA A 1 79 ? -10.234 -12.109 -0.861 1 98.31 79 ALA A C 1
ATOM 577 O O . ALA A 1 79 ? -11.453 -11.93 -0.932 1 98.31 79 ALA A O 1
ATOM 578 N N . MET A 1 80 ? -9.391 -11.195 -1.158 1 98.31 80 MET A N 1
ATOM 579 C CA . MET A 1 80 ? -9.812 -9.883 -1.627 1 98.31 80 MET A CA 1
ATOM 580 C C . MET A 1 80 ? -10.578 -9.992 -2.943 1 98.31 80 MET A C 1
ATOM 582 O O . MET A 1 80 ? -11.656 -9.414 -3.092 1 98.31 80 MET A O 1
ATOM 586 N N . ALA A 1 81 ? -10.031 -10.734 -3.898 1 98.12 81 ALA A N 1
ATOM 587 C CA . ALA A 1 81 ? -10.656 -10.883 -5.211 1 98.12 81 ALA A CA 1
ATOM 588 C C . ALA A 1 81 ? -12.023 -11.539 -5.09 1 98.12 81 ALA A C 1
ATOM 590 O O . ALA A 1 81 ? -12.977 -11.141 -5.77 1 98.12 81 ALA A O 1
ATOM 591 N N . ALA A 1 82 ? -12.086 -12.531 -4.25 1 97.69 82 ALA A N 1
ATOM 592 C CA . ALA A 1 82 ? -13.367 -13.188 -4.02 1 97.69 82 ALA A CA 1
ATOM 593 C C . ALA A 1 82 ? -14.391 -12.203 -3.455 1 97.69 82 ALA A C 1
ATOM 595 O O . ALA A 1 82 ? -15.547 -12.18 -3.893 1 97.69 82 ALA A O 1
ATOM 596 N N . ALA A 1 83 ? -13.922 -11.406 -2.51 1 95.69 83 ALA A N 1
ATOM 597 C CA . ALA A 1 83 ? -14.805 -10.422 -1.895 1 95.69 83 ALA A CA 1
ATOM 598 C C . ALA A 1 83 ? -15.359 -9.453 -2.939 1 95.69 83 ALA A C 1
ATOM 600 O O . ALA A 1 83 ? -16.562 -9.203 -2.986 1 95.69 83 ALA A O 1
ATOM 601 N N . ILE A 1 84 ? -14.586 -8.953 -3.812 1 95.56 84 ILE A N 1
ATOM 602 C CA . ILE A 1 84 ? -15.008 -7.898 -4.727 1 95.56 84 ILE A CA 1
ATOM 603 C C . ILE A 1 84 ? -15.852 -8.492 -5.848 1 95.56 84 ILE A C 1
ATOM 605 O O . ILE A 1 84 ? -16.672 -7.801 -6.445 1 95.56 84 ILE A O 1
ATOM 609 N N . LYS A 1 85 ? -15.664 -9.797 -6.086 1 95.94 85 LYS A N 1
ATOM 610 C CA . LYS A 1 85 ? -16.359 -10.414 -7.219 1 95.94 85 LYS A CA 1
ATOM 611 C C . LYS A 1 85 ? -17.578 -11.203 -6.75 1 95.94 85 LYS A C 1
ATOM 613 O O . LYS A 1 85 ? -18.328 -11.742 -7.57 1 95.94 85 LYS A O 1
ATOM 618 N N . GLY A 1 86 ? -17.75 -11.328 -5.449 1 95.19 86 GLY A N 1
ATOM 619 C CA . GLY A 1 86 ? -18.953 -11.953 -4.922 1 95.19 86 GLY A CA 1
ATOM 620 C C . GLY A 1 86 ? -18.828 -13.461 -4.793 1 95.19 86 GLY A C 1
ATOM 621 O O . GLY A 1 86 ? -19.781 -14.188 -5.07 1 95.19 86 GLY A O 1
ATOM 622 N N . TYR A 1 87 ? -17.672 -13.969 -4.488 1 97.69 87 TYR A N 1
ATOM 623 C CA . TYR A 1 87 ? -17.438 -15.391 -4.25 1 97.69 87 TYR A CA 1
ATOM 624 C C . TYR A 1 87 ? -17.25 -15.672 -2.766 1 97.69 87 TYR A C 1
ATOM 626 O O . TYR A 1 87 ? -16.875 -14.781 -2.004 1 97.69 87 TYR A O 1
ATOM 634 N N . LYS A 1 88 ? -17.594 -16.875 -2.383 1 97.88 88 LYS A N 1
ATOM 635 C CA . LYS A 1 88 ? -17.109 -17.391 -1.105 1 97.88 88 LYS A CA 1
ATOM 636 C C . LYS A 1 88 ? -15.695 -17.953 -1.23 1 97.88 88 LYS A C 1
ATOM 638 O O . LYS A 1 88 ? -15.344 -18.531 -2.26 1 97.88 88 LYS A O 1
ATOM 643 N N . MET A 1 89 ? -14.891 -17.75 -0.244 1 98.56 89 MET A N 1
ATOM 644 C CA . MET A 1 89 ? -13.492 -18.172 -0.302 1 98.56 89 MET A CA 1
ATOM 645 C C . MET A 1 89 ? -13.141 -19.047 0.895 1 98.56 89 MET A C 1
ATOM 647 O O . MET A 1 89 ? -13.32 -18.641 2.043 1 98.56 89 MET A O 1
ATOM 651 N N . ILE A 1 90 ? -12.688 -20.219 0.65 1 98.75 90 ILE A N 1
ATOM 652 C CA . ILE A 1 90 ? -12.133 -21.109 1.665 1 98.75 90 ILE A CA 1
ATOM 653 C C . ILE A 1 90 ? -10.625 -21.234 1.466 1 98.75 90 ILE A C 1
ATOM 655 O O . ILE A 1 90 ? -10.164 -21.672 0.404 1 98.75 90 ILE A O 1
ATOM 659 N N . LEU A 1 91 ? -9.945 -20.859 2.434 1 98.62 91 LEU A N 1
ATOM 660 C CA . LEU A 1 91 ? -8.492 -21.031 2.436 1 98.62 91 LEU A CA 1
ATOM 661 C C . LEU A 1 91 ? -8.062 -22.062 3.471 1 98.62 91 LEU A C 1
ATOM 663 O O . LEU A 1 91 ? -8.531 -22.031 4.613 1 98.62 91 LEU A O 1
ATOM 667 N N . ILE A 1 92 ? -7.258 -22.938 3.043 1 98.56 92 ILE A N 1
ATOM 668 C CA . ILE A 1 92 ? -6.785 -24.031 3.896 1 98.56 92 ILE A CA 1
ATOM 669 C C . ILE A 1 92 ? -5.293 -23.844 4.168 1 98.56 92 ILE A C 1
ATOM 671 O O . ILE A 1 92 ? -4.496 -23.719 3.238 1 98.56 92 ILE A O 1
ATOM 675 N N . MET A 1 93 ? -4.922 -23.844 5.383 1 97.38 93 MET A N 1
ATOM 676 C CA . MET A 1 93 ? -3.535 -23.562 5.758 1 97.38 93 MET A CA 1
ATOM 677 C C . MET A 1 93 ? -3.166 -24.297 7.047 1 97.38 93 MET A C 1
ATOM 679 O O . MET A 1 93 ? -4.043 -24.734 7.797 1 97.38 93 MET A O 1
ATOM 683 N N . PRO A 1 94 ? -1.877 -24.469 7.281 1 95.88 94 PRO A N 1
ATOM 684 C CA . PRO A 1 94 ? -1.45 -25.094 8.539 1 95.88 94 PRO A CA 1
ATOM 685 C C . PRO A 1 94 ? -1.851 -24.281 9.766 1 95.88 94 PRO A C 1
ATOM 687 O O . PRO A 1 94 ? -1.851 -23.047 9.727 1 95.88 94 PRO A O 1
ATOM 690 N N . SER A 1 95 ? -2.025 -24.922 10.836 1 95 95 SER A N 1
ATOM 691 C CA . SER A 1 95 ? -2.484 -24.297 12.07 1 95 95 SER A CA 1
ATOM 692 C C . SER A 1 95 ? -1.417 -23.391 12.664 1 95 95 SER A C 1
ATOM 694 O O . SER A 1 95 ? -1.727 -22.484 13.445 1 95 95 SER A O 1
ATOM 696 N N . ASN A 1 96 ? -0.173 -23.594 12.273 1 91.44 96 ASN A N 1
ATOM 697 C CA . ASN A 1 96 ? 0.92 -22.812 12.852 1 91.44 96 ASN A CA 1
ATOM 698 C C . ASN A 1 96 ? 1.171 -21.531 12.062 1 91.44 96 ASN A C 1
ATOM 700 O O . ASN A 1 96 ? 2.125 -20.797 12.344 1 91.44 96 ASN A O 1
ATOM 704 N N . SER A 1 97 ? 0.374 -21.25 11.062 1 89.19 97 SER A N 1
ATOM 705 C CA . SER A 1 97 ? 0.474 -19.969 10.367 1 89.19 97 SER A CA 1
ATOM 706 C C . SER A 1 97 ? 0.303 -18.812 11.336 1 89.19 97 SER A C 1
ATOM 708 O O . SER A 1 97 ? -0.361 -18.938 12.367 1 89.19 97 SER A O 1
ATOM 710 N N . THR A 1 98 ? 0.91 -17.703 11 1 84.81 98 THR A N 1
ATOM 711 C CA . THR A 1 98 ? 0.868 -16.547 11.898 1 84.81 98 THR A CA 1
ATOM 712 C C . THR A 1 98 ? -0.545 -15.984 11.984 1 84.81 98 THR A C 1
ATOM 714 O O . THR A 1 98 ? -1.301 -16.031 11.016 1 84.81 98 THR A O 1
ATOM 717 N N . GLN A 1 99 ? -0.866 -15.422 13.156 1 86.5 99 GLN A N 1
ATOM 718 C CA . GLN A 1 99 ? -2.182 -14.82 13.352 1 86.5 99 GLN A CA 1
ATOM 719 C C . GLN A 1 99 ? -2.406 -13.656 12.398 1 86.5 99 GLN A C 1
ATOM 721 O O . GLN A 1 99 ? -3.525 -13.438 11.93 1 86.5 99 GLN A O 1
ATOM 726 N N . GLU A 1 100 ? -1.362 -12.938 12.109 1 84.88 100 GLU A N 1
ATOM 727 C CA . GLU A 1 100 ? -1.44 -11.805 11.195 1 84.88 100 GLU A CA 1
ATOM 728 C C . GLU A 1 100 ? -1.94 -12.234 9.82 1 84.88 100 GLU A C 1
ATOM 730 O O . GLU A 1 100 ? -2.785 -11.57 9.219 1 84.88 100 GLU A O 1
ATOM 735 N N . ARG A 1 101 ? -1.454 -13.32 9.375 1 88.12 101 ARG A N 1
ATOM 736 C CA . ARG A 1 101 ? -1.875 -13.836 8.078 1 88.12 101 ARG A CA 1
ATOM 737 C C . ARG A 1 101 ? -3.338 -14.266 8.109 1 88.12 101 ARG A C 1
ATOM 739 O O . ARG A 1 101 ? -4.094 -13.984 7.172 1 88.12 101 ARG A O 1
ATOM 746 N N . LYS A 1 102 ? -3.684 -14.953 9.141 1 92.81 102 LYS A N 1
ATOM 747 C CA . LYS A 1 102 ? -5.07 -15.391 9.289 1 92.81 102 LYS A CA 1
ATOM 748 C C . LYS A 1 102 ? -6.02 -14.203 9.328 1 92.81 102 LYS A C 1
ATOM 750 O O . LYS A 1 102 ? -7.027 -14.18 8.617 1 92.81 102 LYS A O 1
ATOM 755 N N . ASP A 1 103 ? -5.641 -13.211 10.078 1 92 103 ASP A N 1
ATOM 756 C CA . ASP A 1 103 ? -6.473 -12.023 10.219 1 92 103 ASP A CA 1
ATOM 757 C C . ASP A 1 103 ? -6.613 -11.297 8.883 1 92 103 ASP A C 1
ATOM 759 O O . ASP A 1 103 ? -7.691 -10.797 8.547 1 92 103 ASP A O 1
ATOM 763 N N . ALA A 1 104 ? -5.551 -11.219 8.133 1 93 104 ALA A N 1
ATOM 764 C CA . ALA A 1 104 ? -5.57 -10.547 6.84 1 93 104 ALA A CA 1
ATOM 765 C C . ALA A 1 104 ? -6.566 -11.211 5.891 1 93 104 ALA A C 1
ATOM 767 O O . ALA A 1 104 ? -7.316 -10.531 5.191 1 93 104 ALA A O 1
ATOM 768 N N . MET A 1 105 ? -6.594 -12.477 5.906 1 96.31 105 MET A N 1
ATOM 769 C CA . MET A 1 105 ? -7.492 -13.219 5.031 1 96.31 105 MET A CA 1
ATOM 770 C C . MET A 1 105 ? -8.938 -13.117 5.516 1 96.31 105 MET A C 1
ATOM 772 O O . MET A 1 105 ? -9.852 -12.914 4.715 1 96.31 105 MET A O 1
ATOM 776 N N . GLN A 1 106 ? -9.086 -13.18 6.781 1 95.75 106 GLN A N 1
ATOM 777 C CA . GLN A 1 106 ? -10.422 -13.109 7.363 1 95.75 106 GLN A CA 1
ATOM 778 C C . GLN A 1 106 ? -11.016 -11.711 7.211 1 95.75 106 GLN A C 1
ATOM 780 O O . GLN A 1 106 ? -12.234 -11.555 7.129 1 95.75 106 GLN A O 1
ATOM 785 N N . ALA A 1 107 ? -10.148 -10.758 7.18 1 95.94 107 ALA A N 1
ATOM 786 C CA . ALA A 1 107 ? -10.602 -9.383 6.977 1 95.94 107 ALA A CA 1
ATOM 787 C C . ALA A 1 107 ? -11.461 -9.273 5.723 1 95.94 107 ALA A C 1
ATOM 789 O O . ALA A 1 107 ? -12.414 -8.492 5.688 1 95.94 107 ALA A O 1
ATOM 790 N N . TYR A 1 108 ? -11.156 -10.07 4.742 1 97.44 108 TYR A N 1
ATOM 791 C CA . TYR A 1 108 ? -11.867 -10.016 3.471 1 97.44 108 TYR A CA 1
ATOM 792 C C . TYR A 1 108 ? -13.023 -11.008 3.451 1 97.44 108 TYR A C 1
ATOM 794 O O . TYR A 1 108 ? -13.719 -11.148 2.436 1 97.44 108 TYR A O 1
ATOM 802 N N . GLY A 1 109 ? -13.172 -11.766 4.547 1 96.69 109 GLY A N 1
ATOM 803 C CA . GLY A 1 109 ? -14.328 -12.641 4.672 1 96.69 109 GLY A CA 1
ATOM 804 C C . GLY A 1 109 ? -14.016 -14.094 4.34 1 96.69 109 GLY A C 1
ATOM 805 O O . GLY A 1 109 ? -14.93 -14.922 4.254 1 96.69 109 GLY A O 1
ATOM 806 N N . ALA A 1 110 ? -12.781 -14.406 4.172 1 98 110 ALA A N 1
ATOM 807 C CA . ALA A 1 110 ? -12.43 -15.789 3.842 1 98 110 ALA A CA 1
ATOM 808 C C . ALA A 1 110 ? -12.664 -16.719 5.031 1 98 110 ALA A C 1
ATOM 810 O O . ALA A 1 110 ? -12.43 -16.328 6.18 1 98 110 ALA A O 1
ATOM 811 N N . GLU A 1 111 ? -13.148 -17.875 4.754 1 98.06 111 GLU A N 1
ATOM 812 C CA . GLU A 1 111 ? -13.188 -18.953 5.734 1 98.06 111 GLU A CA 1
ATOM 813 C C . GLU A 1 111 ? -11.859 -19.703 5.777 1 98.06 111 GLU A C 1
ATOM 815 O O . GLU A 1 111 ? -11.32 -20.078 4.738 1 98.06 111 GLU A O 1
ATOM 820 N N . LEU A 1 112 ? -11.367 -19.906 6.988 1 97.94 112 LEU A N 1
ATOM 821 C CA . LEU A 1 112 ? -10.094 -20.594 7.141 1 97.94 112 LEU A CA 1
ATOM 822 C C . LEU A 1 112 ? -10.297 -22 7.695 1 97.94 112 LEU A C 1
ATOM 824 O O . LEU A 1 112 ? -11.008 -22.188 8.688 1 97.94 112 LEU A O 1
ATOM 828 N N . LEU A 1 113 ? -9.773 -22.922 7.051 1 98.38 113 LEU A N 1
ATOM 829 C CA . LEU A 1 113 ? -9.656 -24.281 7.57 1 98.38 113 LEU A CA 1
ATOM 830 C C . LEU A 1 113 ? -8.211 -24.609 7.934 1 98.38 113 LEU A C 1
ATOM 832 O O . LEU A 1 113 ? -7.32 -24.516 7.09 1 98.38 113 LEU A O 1
ATOM 836 N N . LEU A 1 114 ? -8.008 -24.984 9.164 1 97.75 114 LEU A N 1
ATOM 837 C CA . LEU A 1 114 ? -6.664 -25.219 9.672 1 97.75 114 LEU A CA 1
ATOM 838 C C . LEU A 1 114 ? -6.352 -26.719 9.695 1 97.75 114 LEU A C 1
ATOM 840 O O . LEU A 1 114 ? -7.184 -27.531 10.109 1 97.75 114 LEU A O 1
ATOM 844 N N . VAL A 1 115 ? -5.191 -27.031 9.219 1 97.94 115 VAL A N 1
ATOM 845 C CA . VAL A 1 115 ? -4.742 -28.406 9.141 1 97.94 115 VAL A CA 1
ATOM 846 C C . VAL A 1 115 ? -3.318 -28.531 9.672 1 97.94 115 VAL A C 1
ATOM 848 O O . VAL A 1 115 ? -2.746 -27.547 10.156 1 97.94 115 VAL A O 1
ATOM 851 N N . ASP A 1 116 ? -2.693 -29.734 9.625 1 96.12 116 ASP A N 1
ATOM 852 C CA . ASP A 1 116 ? -1.396 -30 10.242 1 96.12 116 ASP A CA 1
ATOM 853 C C . ASP A 1 116 ? -0.26 -29.422 9.398 1 96.12 116 ASP A C 1
ATOM 855 O O . ASP A 1 116 ? 0.719 -28.906 9.93 1 96.12 116 ASP A O 1
ATOM 859 N N . ASN A 1 117 ? -0.391 -29.656 8.125 1 93.94 117 ASN A N 1
ATOM 860 C CA . ASN A 1 117 ? 0.66 -29.219 7.211 1 93.94 117 ASN A CA 1
ATOM 861 C C . ASN A 1 117 ? 0.103 -28.906 5.824 1 93.94 117 ASN A C 1
ATOM 863 O O . ASN A 1 117 ? -1.086 -29.109 5.57 1 93.94 117 ASN A O 1
ATOM 867 N N . MET A 1 118 ? 1 -28.5 4.953 1 91.06 118 MET A N 1
ATOM 868 C CA . MET A 1 118 ? 0.551 -28.031 3.645 1 91.06 118 MET A CA 1
ATOM 869 C C . MET A 1 118 ? 0.095 -29.203 2.777 1 91.06 118 MET A C 1
ATOM 871 O O . MET A 1 118 ? -0.793 -29.047 1.938 1 91.06 118 MET A O 1
ATOM 875 N N . GLU A 1 119 ? 0.695 -30.359 2.941 1 92.81 119 GLU A N 1
ATOM 876 C CA . GLU A 1 119 ? 0.25 -31.547 2.213 1 92.81 119 GLU A CA 1
ATOM 877 C C . GLU A 1 119 ? -1.199 -31.891 2.549 1 92.81 119 GLU A C 1
ATOM 879 O O . GLU A 1 119 ? -2.008 -32.156 1.653 1 92.81 119 GLU A O 1
ATOM 884 N N . ALA A 1 120 ? -1.451 -31.812 3.789 1 96.5 120 ALA A N 1
ATOM 885 C CA . ALA A 1 120 ? -2.82 -32.031 4.242 1 96.5 120 ALA A CA 1
ATOM 886 C C . ALA A 1 120 ? -3.77 -30.984 3.693 1 96.5 120 ALA A C 1
ATOM 888 O O . ALA A 1 120 ? -4.918 -31.281 3.363 1 96.5 120 ALA A O 1
ATOM 889 N N . ALA A 1 121 ? -3.312 -29.766 3.627 1 96.75 121 ALA A N 1
ATOM 890 C CA . ALA A 1 121 ? -4.121 -28.688 3.09 1 96.75 121 ALA A CA 1
ATOM 891 C C . ALA A 1 121 ? -4.512 -28.953 1.639 1 96.75 121 ALA A C 1
ATOM 893 O O . ALA A 1 121 ? -5.676 -28.797 1.263 1 96.75 121 ALA A O 1
ATOM 894 N N . ARG A 1 122 ? -3.6 -29.391 0.883 1 95.75 122 ARG A N 1
ATOM 895 C CA . ARG A 1 122 ? -3.838 -29.688 -0.527 1 95.75 122 ARG A CA 1
ATOM 896 C C . ARG A 1 122 ? -4.816 -30.844 -0.692 1 95.75 122 ARG A C 1
ATOM 898 O O . ARG A 1 122 ? -5.73 -30.781 -1.518 1 95.75 122 ARG A O 1
ATOM 905 N N . ASP A 1 123 ? -4.543 -31.859 0.085 1 97.56 123 ASP A N 1
ATOM 906 C CA . ASP A 1 123 ? -5.422 -33.031 0.031 1 97.56 123 ASP A CA 1
ATOM 907 C C . ASP A 1 123 ? -6.863 -32.625 0.373 1 97.56 123 ASP A C 1
ATOM 909 O O . ASP A 1 123 ? -7.801 -33.062 -0.31 1 97.56 123 ASP A O 1
ATOM 913 N N . LEU A 1 124 ? -6.988 -31.844 1.38 1 98.25 124 LEU A N 1
ATOM 914 C CA . LEU A 1 124 ? -8.32 -31.438 1.801 1 98.25 124 LEU A CA 1
ATOM 915 C C . LEU A 1 124 ? -8.992 -30.578 0.732 1 98.25 124 LEU A C 1
ATOM 917 O O . LEU A 1 124 ? -10.188 -30.719 0.476 1 98.25 124 LEU A O 1
ATOM 921 N N . ALA A 1 125 ? -8.281 -29.672 0.136 1 98.38 125 ALA A N 1
ATOM 922 C CA . ALA A 1 125 ? -8.828 -28.844 -0.932 1 98.38 125 ALA A CA 1
ATOM 923 C C . ALA A 1 125 ? -9.406 -29.703 -2.055 1 98.38 125 ALA A C 1
ATOM 925 O O . ALA A 1 125 ? -10.523 -29.453 -2.512 1 98.38 125 ALA A O 1
ATOM 926 N N . LEU A 1 126 ? -8.672 -30.703 -2.432 1 97.94 126 LEU A N 1
ATOM 927 C CA . LEU A 1 126 ? -9.109 -31.594 -3.514 1 97.94 126 LEU A CA 1
ATOM 928 C C . LEU A 1 126 ? -10.312 -32.406 -3.086 1 97.94 126 LEU A C 1
ATOM 930 O O . LEU A 1 126 ? -11.219 -32.656 -3.887 1 97.94 126 LEU A O 1
ATOM 934 N N . ALA A 1 127 ? -10.266 -32.844 -1.863 1 98.5 127 ALA A N 1
ATOM 935 C CA . ALA A 1 127 ? -11.398 -33.594 -1.333 1 98.5 127 ALA A CA 1
ATOM 936 C C . ALA A 1 127 ? -12.68 -32.781 -1.348 1 98.5 127 ALA A C 1
ATOM 938 O O . ALA A 1 127 ? -13.734 -33.25 -1.766 1 98.5 127 ALA A O 1
ATOM 939 N N . LEU A 1 128 ? -12.562 -31.531 -0.861 1 98.44 128 LEU A N 1
ATOM 940 C CA . LEU A 1 128 ? -13.711 -30.641 -0.826 1 98.44 128 LEU A CA 1
ATOM 941 C C . LEU A 1 128 ? -14.242 -30.375 -2.232 1 98.44 128 LEU A C 1
ATOM 943 O O . LEU A 1 128 ? -15.453 -30.359 -2.451 1 98.44 128 LEU A O 1
ATOM 947 N N . GLN A 1 129 ? -13.344 -30.141 -3.152 1 98.06 129 GLN A N 1
ATOM 948 C CA . GLN A 1 129 ? -13.766 -29.953 -4.535 1 98.06 129 GLN A CA 1
ATOM 949 C C . GLN A 1 129 ? -14.484 -31.188 -5.062 1 98.06 129 GLN A C 1
ATOM 951 O O . GLN A 1 129 ? -15.523 -31.078 -5.727 1 98.06 129 GLN A O 1
ATOM 956 N N . ALA A 1 130 ? -13.969 -32.375 -4.828 1 98.12 130 ALA A N 1
ATOM 957 C CA . ALA A 1 130 ? -14.562 -33.625 -5.277 1 98.12 130 ALA A CA 1
ATOM 958 C C . ALA A 1 130 ? -15.969 -33.781 -4.703 1 98.12 130 ALA A C 1
ATOM 960 O O . ALA A 1 130 ? -16.844 -34.375 -5.352 1 98.12 130 ALA A O 1
ATOM 961 N N . GLU A 1 131 ? -16.172 -33.25 -3.562 1 98.25 131 GLU A N 1
ATOM 962 C CA . GLU A 1 131 ? -17.453 -33.344 -2.889 1 98.25 131 GLU A CA 1
ATOM 963 C C . GLU A 1 131 ? -18.422 -32.281 -3.414 1 98.25 131 GLU A C 1
ATOM 965 O O . GLU A 1 131 ? -19.578 -32.219 -2.988 1 98.25 131 GLU A O 1
ATOM 970 N N . GLY A 1 132 ? -17.922 -31.422 -4.277 1 97.25 132 GLY A N 1
ATOM 971 C CA . GLY A 1 132 ? -18.766 -30.406 -4.883 1 97.25 132 GLY A CA 1
ATOM 972 C C . GLY A 1 132 ? -18.906 -29.172 -4.012 1 97.25 132 GLY A C 1
ATOM 973 O O . GLY A 1 132 ? -19.844 -28.391 -4.195 1 97.25 132 GLY A O 1
ATOM 974 N N . LYS A 1 133 ? -17.984 -28.984 -3.104 1 97.88 133 LYS A N 1
ATOM 975 C CA . LYS A 1 133 ? -18.125 -27.891 -2.137 1 97.88 133 LYS A CA 1
ATOM 976 C C . LYS A 1 133 ? -17.438 -26.625 -2.625 1 97.88 133 LYS A C 1
ATOM 978 O O . LYS A 1 133 ? -17.453 -25.594 -1.942 1 97.88 133 LYS A O 1
ATOM 983 N N . GLY A 1 134 ? -16.797 -26.672 -3.764 1 97.94 134 GLY A N 1
ATOM 984 C CA . GLY A 1 134 ? -16.125 -25.516 -4.336 1 97.94 134 GLY A CA 1
ATOM 985 C C . GLY A 1 134 ? -15.148 -25.891 -5.438 1 97.94 134 GLY A C 1
ATOM 986 O O . GLY A 1 134 ? -15.055 -27.047 -5.832 1 97.94 134 GLY A O 1
ATOM 987 N N . LYS A 1 135 ? -14.531 -24.891 -5.949 1 98.25 135 LYS A N 1
ATOM 988 C CA . LYS A 1 135 ? -13.57 -25.062 -7.031 1 98.25 135 LYS A CA 1
ATOM 989 C C . LYS A 1 135 ? -12.172 -24.641 -6.59 1 98.25 135 LYS A C 1
ATOM 991 O O . LYS A 1 135 ? -11.992 -23.562 -6.023 1 98.25 135 LYS A O 1
ATOM 996 N N . VAL A 1 136 ? -11.195 -25.516 -6.812 1 98.5 136 VAL A N 1
ATOM 997 C CA . VAL A 1 136 ? -9.797 -25.203 -6.539 1 98.5 136 VAL A CA 1
ATOM 998 C C . VAL A 1 136 ? -9.188 -24.469 -7.742 1 98.5 136 VAL A C 1
ATOM 1000 O O . VAL A 1 136 ? -9.281 -24.969 -8.875 1 98.5 136 VAL A O 1
ATOM 1003 N N . LEU A 1 137 ? -8.609 -23.312 -7.52 1 97.56 137 LEU A N 1
ATOM 1004 C CA . LEU A 1 137 ? -8.062 -22.516 -8.617 1 97.56 137 LEU A CA 1
ATOM 1005 C C . LEU A 1 137 ? -6.691 -23.047 -9.031 1 97.56 137 LEU A C 1
ATOM 1007 O O . LEU A 1 137 ? -6.305 -22.922 -10.195 1 97.56 137 LEU A O 1
ATOM 1011 N N . ASP A 1 138 ? -5.871 -23.594 -8.039 1 97.12 138 ASP A N 1
ATOM 1012 C CA . ASP A 1 138 ? -4.633 -24.312 -8.312 1 97.12 138 ASP A CA 1
ATOM 1013 C C . ASP A 1 138 ? -3.553 -23.375 -8.844 1 97.12 138 ASP A C 1
ATOM 1015 O O . ASP A 1 138 ? -3.051 -23.562 -9.953 1 97.12 138 ASP A O 1
ATOM 1019 N N . GLN A 1 139 ? -3.053 -22.5 -7.996 1 96.75 139 GLN A N 1
ATOM 1020 C CA . GLN A 1 139 ? -2.127 -21.438 -8.359 1 96.75 139 GLN A CA 1
ATOM 1021 C C . GLN A 1 139 ? -0.842 -22 -8.953 1 96.75 139 GLN A C 1
ATOM 1023 O O . GLN A 1 139 ? -0.127 -21.312 -9.68 1 96.75 139 GLN A O 1
ATOM 1028 N N . PHE A 1 140 ? -0.501 -23.297 -8.758 1 96.75 140 PHE A N 1
ATOM 1029 C CA . PH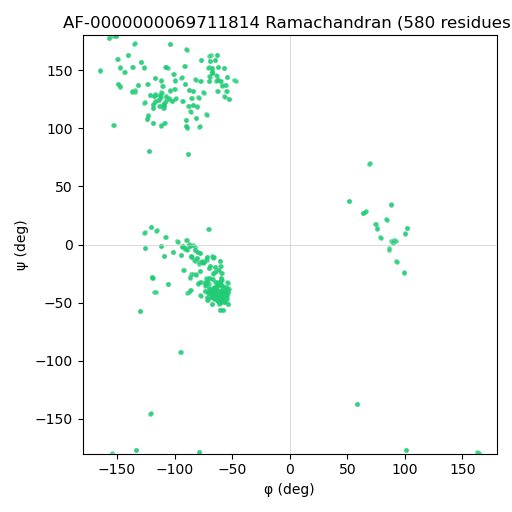E A 1 140 ? 0.782 -23.875 -9.156 1 96.75 140 PHE A CA 1
ATOM 1030 C C . PHE A 1 140 ? 0.698 -24.469 -10.555 1 96.75 140 PHE A C 1
ATOM 1032 O O . PHE A 1 140 ? 1.721 -24.656 -11.211 1 96.75 140 PHE A O 1
ATOM 1039 N N . ASN A 1 141 ? -0.519 -24.781 -10.953 1 97.44 141 ASN A N 1
ATOM 1040 C CA . ASN A 1 141 ? -0.657 -25.5 -12.219 1 97.44 141 ASN A CA 1
ATOM 1041 C C . ASN A 1 141 ? -1.605 -24.766 -13.172 1 97.44 141 ASN A C 1
ATOM 1043 O O . ASN A 1 141 ? -1.787 -25.188 -14.312 1 97.44 141 ASN A O 1
ATOM 1047 N N . ASN A 1 142 ? -2.207 -23.672 -12.758 1 98.25 142 ASN A N 1
ATOM 1048 C CA . ASN A 1 142 ? -3.137 -22.875 -13.547 1 98.25 142 ASN A CA 1
ATOM 1049 C C . ASN A 1 142 ? -2.402 -21.844 -14.398 1 98.25 142 ASN A C 1
ATOM 1051 O O . ASN A 1 142 ? -1.853 -20.875 -13.875 1 98.25 142 ASN A O 1
ATOM 1055 N N . GLN A 1 143 ? -2.473 -21.984 -15.711 1 98.56 143 GLN A N 1
ATOM 1056 C CA . GLN A 1 143 ? -1.738 -21.109 -16.625 1 98.56 143 GLN A CA 1
ATOM 1057 C C . GLN A 1 143 ? -2.24 -19.672 -16.531 1 98.56 143 GLN A C 1
ATOM 1059 O O . GLN A 1 143 ? -1.547 -18.734 -16.938 1 98.56 143 GLN A O 1
ATOM 1064 N N . ASP A 1 144 ? -3.441 -19.484 -16 1 98.81 144 ASP A N 1
ATOM 1065 C CA . ASP A 1 144 ? -3.975 -18.125 -15.836 1 98.81 144 ASP A CA 1
ATOM 1066 C C . ASP A 1 144 ? -3.143 -17.328 -14.836 1 98.81 144 ASP A C 1
ATOM 1068 O O . ASP A 1 144 ? -3.174 -16.094 -14.836 1 98.81 144 ASP A O 1
ATOM 1072 N N . ASN A 1 145 ? -2.438 -18.078 -13.93 1 98.75 145 ASN A N 1
ATOM 1073 C CA . ASN A 1 145 ? -1.466 -17.438 -13.047 1 98.75 145 ASN A CA 1
ATOM 1074 C C . ASN A 1 145 ? -0.356 -16.75 -13.836 1 98.75 145 ASN A C 1
ATOM 1076 O O . ASN A 1 145 ? -0.222 -15.523 -13.789 1 98.75 145 ASN A O 1
ATOM 1080 N N . ALA A 1 146 ? 0.333 -17.453 -14.68 1 98.81 146 ALA A N 1
ATOM 1081 C CA . ALA A 1 146 ? 1.413 -16.906 -15.5 1 98.81 146 ALA A CA 1
ATOM 1082 C C . ALA A 1 146 ? 0.875 -15.906 -16.516 1 98.81 146 ALA A C 1
ATOM 1084 O O . ALA A 1 146 ? 1.5 -14.875 -16.766 1 98.81 146 ALA A O 1
ATOM 1085 N N . ASN A 1 147 ? -0.264 -16.188 -17.031 1 98.81 147 ASN A N 1
ATOM 1086 C CA . ASN A 1 147 ? -0.849 -15.328 -18.062 1 98.81 147 ASN A CA 1
ATOM 1087 C C . ASN A 1 147 ? -1.163 -13.938 -17.531 1 98.81 147 ASN A C 1
ATOM 1089 O O . ASN A 1 147 ? -1.106 -12.953 -18.266 1 98.81 147 ASN A O 1
ATOM 1093 N N . ALA A 1 148 ? -1.521 -13.844 -16.25 1 98.88 148 ALA A N 1
ATOM 1094 C CA . ALA A 1 148 ? -1.742 -12.531 -15.641 1 98.88 148 ALA A CA 1
ATOM 1095 C C . ALA A 1 148 ? -0.54 -11.617 -15.859 1 98.88 148 ALA A C 1
ATOM 1097 O O . ALA A 1 148 ? -0.7 -10.43 -16.141 1 98.88 148 ALA A O 1
ATOM 1098 N N . HIS A 1 149 ? 0.631 -12.195 -15.773 1 98.94 149 HIS A N 1
ATOM 1099 C CA . HIS A 1 149 ? 1.864 -11.422 -15.836 1 98.94 149 HIS A CA 1
ATOM 1100 C C . HIS A 1 149 ? 2.309 -11.219 -17.281 1 98.94 149 HIS A C 1
ATOM 1102 O O . HIS A 1 149 ? 2.957 -10.219 -17.609 1 98.94 149 HIS A O 1
ATOM 1108 N N . PHE A 1 150 ? 1.956 -12.148 -18.109 1 98.88 150 PHE A N 1
ATOM 1109 C CA . PHE A 1 150 ? 2.158 -11.938 -19.547 1 98.88 150 PHE A CA 1
ATOM 1110 C C . PHE A 1 150 ? 1.313 -10.773 -20.047 1 98.88 150 PHE A C 1
ATOM 1112 O O . PHE A 1 150 ? 1.779 -9.961 -20.844 1 98.88 150 PHE A O 1
ATOM 1119 N N . LEU A 1 151 ? 0.115 -10.648 -19.547 1 98.75 151 LEU A N 1
ATOM 1120 C CA . LEU A 1 151 ? -0.868 -9.695 -20.062 1 98.75 151 LEU A CA 1
ATOM 1121 C C . LEU A 1 151 ? -0.674 -8.328 -19.422 1 98.75 151 LEU A C 1
ATOM 1123 O O . LEU A 1 151 ? -1.069 -7.309 -20 1 98.75 151 LEU A O 1
ATOM 1127 N N . THR A 1 152 ? -0.083 -8.266 -18.203 1 98.81 152 THR A N 1
ATOM 1128 C CA . THR A 1 152 ? -0.096 -6.988 -17.516 1 98.81 152 THR A CA 1
ATOM 1129 C C . THR A 1 152 ? 1.304 -6.625 -17.031 1 98.81 152 THR A C 1
ATOM 1131 O O . THR A 1 152 ? 1.93 -5.703 -17.547 1 98.81 152 THR A O 1
ATOM 1134 N N . THR A 1 153 ? 1.979 -7.453 -16.219 1 98.88 153 THR A N 1
ATOM 1135 C CA . THR A 1 153 ? 3.256 -7.125 -15.594 1 98.88 153 THR A CA 1
ATOM 1136 C C . THR A 1 153 ? 4.332 -6.895 -16.656 1 98.88 153 THR A C 1
ATOM 1138 O O . THR A 1 153 ? 5.066 -5.91 -16.594 1 98.88 153 THR A O 1
ATOM 1141 N N . GLY A 1 154 ? 4.406 -7.836 -17.609 1 98.94 154 GLY A N 1
ATOM 1142 C CA . GLY A 1 154 ? 5.379 -7.727 -18.672 1 98.94 154 GLY A CA 1
ATOM 1143 C C . GLY A 1 154 ? 5.246 -6.449 -19.484 1 98.94 154 GLY A C 1
ATOM 1144 O O . GLY A 1 154 ? 6.195 -5.668 -19.578 1 98.94 154 GLY A O 1
ATOM 1145 N N . PRO A 1 155 ? 4.074 -6.219 -20.031 1 98.94 155 PRO A N 1
ATOM 1146 C CA . PRO A 1 155 ? 3.85 -4.992 -20.797 1 98.94 155 PRO A CA 1
ATOM 1147 C C . PRO A 1 155 ? 4.133 -3.727 -20 1 98.94 155 PRO A C 1
ATOM 1149 O O . PRO A 1 155 ? 4.707 -2.77 -20.516 1 98.94 155 PRO A O 1
ATOM 1152 N N . GLU A 1 156 ? 3.715 -3.707 -18.75 1 98.88 156 GLU A N 1
ATOM 1153 C CA . GLU A 1 156 ? 3.963 -2.541 -17.906 1 98.88 156 GLU A CA 1
ATOM 1154 C C . GLU A 1 156 ? 5.457 -2.275 -17.75 1 98.88 156 GLU A C 1
ATOM 1156 O O . GLU A 1 156 ? 5.906 -1.136 -17.891 1 98.88 156 GLU A O 1
ATOM 1161 N N . ILE A 1 157 ? 6.191 -3.324 -17.438 1 98.88 157 ILE A N 1
ATOM 1162 C CA . ILE A 1 157 ? 7.629 -3.195 -17.234 1 98.88 157 ILE A CA 1
ATOM 1163 C C . ILE A 1 157 ? 8.289 -2.689 -18.516 1 98.88 157 ILE A C 1
ATOM 1165 O O . ILE A 1 157 ? 9.133 -1.791 -18.484 1 98.88 157 ILE A O 1
ATOM 1169 N N . TRP A 1 158 ? 7.922 -3.26 -19.641 1 98.88 158 TRP A N 1
ATOM 1170 C CA . TRP A 1 158 ? 8.477 -2.844 -20.922 1 98.88 158 TRP A CA 1
ATOM 1171 C C . TRP A 1 158 ? 8.234 -1.358 -21.156 1 98.88 158 TRP A C 1
ATOM 1173 O O . TRP A 1 158 ? 9.164 -0.614 -21.484 1 98.88 158 TRP A O 1
ATOM 1183 N N . GLN A 1 159 ? 7.004 -0.947 -20.969 1 98.56 159 GLN A N 1
ATOM 1184 C CA . GLN A 1 159 ? 6.633 0.445 -21.203 1 98.56 159 GLN A CA 1
ATOM 1185 C C . GLN A 1 159 ? 7.328 1.372 -20.203 1 98.56 159 GLN A C 1
ATOM 1187 O O . GLN A 1 159 ? 7.922 2.379 -20.609 1 98.56 159 GLN A O 1
ATOM 1192 N N . GLN A 1 160 ? 7.332 1.024 -19 1 98.38 160 GLN A N 1
ATOM 1193 C CA . GLN A 1 160 ? 7.836 1.892 -17.938 1 98.38 160 GLN A CA 1
ATOM 1194 C C . GLN A 1 160 ? 9.359 1.987 -17.969 1 98.38 160 GLN A C 1
ATOM 1196 O O . GLN A 1 160 ? 9.938 2.977 -17.516 1 98.38 160 GLN A O 1
ATOM 1201 N N . SER A 1 161 ? 9.984 0.917 -18.453 1 98.5 161 SER A N 1
ATOM 1202 C CA . SER A 1 161 ? 11.438 0.961 -18.609 1 98.5 161 SER A CA 1
ATOM 1203 C C . SER A 1 161 ? 11.836 1.556 -19.953 1 98.5 161 SER A C 1
ATOM 1205 O O . SER A 1 161 ? 13.016 1.586 -20.297 1 98.5 161 SER A O 1
ATOM 1207 N N . GLN A 1 162 ? 10.836 1.901 -20.75 1 97.94 162 GLN A N 1
ATOM 1208 C CA . GLN A 1 162 ? 11.047 2.518 -22.062 1 97.94 162 GLN A CA 1
ATOM 1209 C C . GLN A 1 162 ? 11.781 1.572 -23 1 97.94 162 GLN A C 1
ATOM 1211 O O . GLN A 1 162 ? 12.609 2.01 -23.812 1 97.94 162 GLN A O 1
ATOM 1216 N N . GLY A 1 163 ? 11.617 0.339 -22.75 1 98.25 163 GLY A N 1
ATOM 1217 C CA . GLY A 1 163 ? 12.242 -0.678 -23.578 1 98.25 163 GLY A CA 1
ATOM 1218 C C . GLY A 1 163 ? 13.734 -0.825 -23.312 1 98.25 163 GLY A C 1
ATOM 1219 O O . GLY A 1 163 ? 14.445 -1.477 -24.078 1 98.25 163 GLY A O 1
ATOM 1220 N N . LYS A 1 164 ? 14.227 -0.267 -22.25 1 98.5 164 LYS A N 1
ATOM 1221 C CA . LYS A 1 164 ? 15.664 -0.217 -22 1 98.5 164 LYS A CA 1
ATOM 1222 C C . LYS A 1 164 ? 16.109 -1.382 -21.125 1 98.5 164 LYS A C 1
ATOM 1224 O O . LYS A 1 164 ? 17.312 -1.62 -20.969 1 98.5 164 LYS A O 1
ATOM 1229 N N . ILE A 1 165 ? 15.164 -2.117 -20.594 1 98.81 165 ILE A N 1
ATOM 1230 C CA . ILE A 1 165 ? 15.469 -3.213 -19.688 1 98.81 165 ILE A CA 1
ATOM 1231 C C . ILE A 1 165 ? 16.422 -4.195 -20.359 1 98.81 165 ILE A C 1
ATOM 1233 O O . ILE A 1 165 ? 16.25 -4.535 -21.531 1 98.81 165 ILE A O 1
ATOM 1237 N N . THR A 1 166 ? 17.422 -4.637 -19.531 1 98.94 166 THR A N 1
ATOM 1238 C CA . THR A 1 166 ? 18.359 -5.633 -20.031 1 98.94 166 THR A CA 1
ATOM 1239 C C . THR A 1 166 ? 18.297 -6.906 -19.188 1 98.94 166 THR A C 1
ATOM 1241 O O . THR A 1 166 ? 18.625 -7.992 -19.672 1 98.94 166 THR A O 1
ATOM 1244 N N . HIS A 1 167 ? 17.938 -6.789 -17.953 1 98.94 167 HIS A N 1
ATOM 1245 C CA . HIS A 1 167 ? 17.828 -7.902 -17.016 1 98.94 167 HIS A CA 1
ATOM 1246 C C . HIS A 1 167 ? 16.547 -7.824 -16.219 1 98.94 167 HIS A C 1
ATOM 1248 O O . HIS A 1 167 ? 16.172 -6.75 -15.734 1 98.94 167 HIS A O 1
ATOM 1254 N N . PHE A 1 168 ? 15.859 -8.906 -16.156 1 98.94 168 PHE A N 1
ATOM 1255 C CA . PHE A 1 168 ? 14.68 -9.031 -15.312 1 98.94 168 PHE A CA 1
ATOM 1256 C C . PHE A 1 168 ? 14.938 -10.016 -14.18 1 98.94 168 PHE A C 1
ATOM 1258 O O . PHE A 1 168 ? 15.344 -11.148 -14.414 1 98.94 168 PHE A O 1
ATOM 1265 N N . VAL A 1 169 ? 14.648 -9.578 -12.906 1 98.94 169 VAL A N 1
ATOM 1266 C CA . VAL A 1 169 ? 14.961 -10.359 -11.719 1 98.94 169 VAL A CA 1
ATOM 1267 C C . VAL A 1 169 ? 13.68 -10.633 -10.922 1 98.94 169 VAL A C 1
ATOM 1269 O O . VAL A 1 169 ? 12.938 -9.703 -10.594 1 98.94 169 VAL A O 1
ATOM 1272 N N . SER A 1 170 ? 13.484 -11.867 -10.617 1 98.25 170 SER A N 1
ATOM 1273 C CA . SER A 1 170 ? 12.289 -12.211 -9.859 1 98.25 170 SER A CA 1
ATOM 1274 C C . SER A 1 170 ? 12.547 -13.406 -8.938 1 98.25 170 SER A C 1
ATOM 1276 O O . SER A 1 170 ? 13.188 -14.375 -9.336 1 98.25 170 SER A O 1
ATOM 1278 N N . SER A 1 171 ? 12.039 -13.242 -7.684 1 96.94 171 SER A N 1
ATOM 1279 C CA . SER A 1 171 ? 11.977 -14.406 -6.809 1 96.94 171 SER A CA 1
ATOM 1280 C C . SER A 1 171 ? 10.914 -15.391 -7.289 1 96.94 171 SER A C 1
ATOM 1282 O O . SER A 1 171 ? 9.93 -15 -7.914 1 96.94 171 SER A O 1
ATOM 1284 N N . MET A 1 172 ? 11.125 -16.688 -6.965 1 95.75 172 MET A N 1
ATOM 1285 C CA . MET A 1 172 ? 10.25 -17.703 -7.555 1 95.75 172 MET A CA 1
ATOM 1286 C C . MET A 1 172 ? 9.477 -18.453 -6.477 1 95.75 172 MET A C 1
ATOM 1288 O O . MET A 1 172 ? 10.047 -19.281 -5.762 1 95.75 172 MET A O 1
ATOM 1292 N N . GLY A 1 173 ? 8.227 -18.094 -6.395 1 93.81 173 GLY A N 1
ATOM 1293 C CA . GLY A 1 173 ? 7.27 -18.859 -5.621 1 93.81 173 GLY A CA 1
ATOM 1294 C C . GLY A 1 173 ? 6.488 -19.859 -6.465 1 93.81 173 GLY A C 1
ATOM 1295 O O . GLY A 1 173 ? 7.02 -20.906 -6.852 1 93.81 173 GLY A O 1
ATOM 1296 N N . THR A 1 174 ? 5.332 -19.391 -6.938 1 94.94 174 THR A N 1
ATOM 1297 C CA . THR A 1 174 ? 4.566 -20.219 -7.863 1 94.94 174 THR A CA 1
ATOM 1298 C C . THR A 1 174 ? 5.184 -20.188 -9.258 1 94.94 174 THR A C 1
ATOM 1300 O O . THR A 1 174 ? 4.82 -20.969 -10.125 1 94.94 174 THR A O 1
ATOM 1303 N N . THR A 1 175 ? 6.051 -19.25 -9.469 1 97.38 175 THR A N 1
ATOM 1304 C CA . THR A 1 175 ? 6.801 -19.016 -10.703 1 97.38 175 THR A CA 1
ATOM 1305 C C . THR A 1 175 ? 5.93 -18.297 -11.734 1 97.38 175 THR A C 1
ATOM 1307 O O . THR A 1 175 ? 6.359 -18.094 -12.875 1 97.38 175 THR A O 1
ATOM 1310 N N . GLY A 1 176 ? 4.758 -17.906 -11.367 1 98.25 176 GLY A N 1
ATOM 1311 C CA . GLY A 1 176 ? 3.871 -17.203 -12.289 1 98.25 176 GLY A CA 1
ATOM 1312 C C . GLY A 1 176 ? 4.457 -15.922 -12.828 1 98.25 176 GLY A C 1
ATOM 1313 O O . GLY A 1 176 ? 4.414 -15.664 -14.031 1 98.25 176 GLY A O 1
ATOM 1314 N N . THR A 1 177 ? 5.035 -15.133 -11.977 1 98.69 177 THR A N 1
ATOM 1315 C CA . THR A 1 177 ? 5.582 -13.836 -12.359 1 98.69 177 THR A CA 1
ATOM 1316 C C . THR A 1 177 ? 6.68 -13.992 -13.406 1 98.69 177 THR A C 1
ATOM 1318 O O . THR A 1 177 ? 6.598 -13.414 -14.492 1 98.69 177 THR A O 1
ATOM 1321 N N . ILE A 1 178 ? 7.625 -14.883 -13.141 1 98.75 178 ILE A N 1
ATOM 1322 C CA . ILE A 1 178 ? 8.773 -14.992 -14.031 1 98.75 178 ILE A CA 1
ATOM 1323 C C . ILE A 1 178 ? 8.359 -15.68 -15.328 1 98.75 178 ILE A C 1
ATOM 1325 O O . ILE A 1 178 ? 8.867 -15.344 -16.406 1 98.75 178 ILE A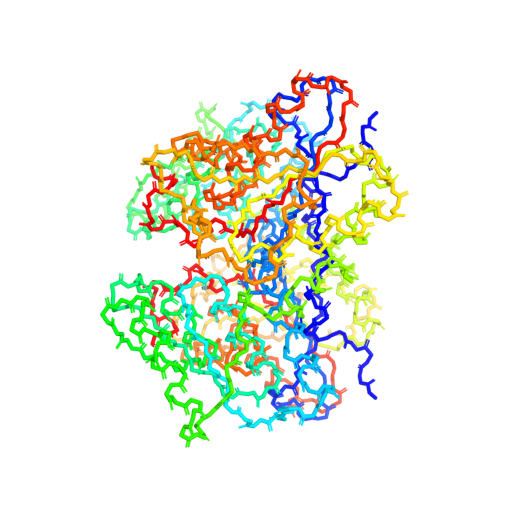 O 1
ATOM 1329 N N . MET A 1 179 ? 7.453 -16.609 -15.266 1 98.81 179 MET A N 1
ATOM 1330 C CA . MET A 1 179 ? 6.992 -17.297 -16.469 1 98.81 179 MET A CA 1
ATOM 1331 C C . MET A 1 179 ? 6.262 -16.328 -17.406 1 98.81 179 MET A C 1
ATOM 1333 O O . MET A 1 179 ? 6.531 -16.297 -18.594 1 98.81 179 MET A O 1
ATOM 1337 N N . GLY A 1 180 ? 5.391 -15.516 -16.812 1 98.88 180 GLY A N 1
ATOM 1338 C CA . GLY A 1 180 ? 4.625 -14.586 -17.625 1 98.88 180 GLY A CA 1
ATOM 1339 C C . GLY A 1 180 ? 5.461 -13.438 -18.172 1 98.88 180 GLY A C 1
ATOM 1340 O O . GLY A 1 180 ? 5.387 -13.102 -19.344 1 98.88 180 GLY A O 1
ATOM 1341 N N . VAL A 1 181 ? 6.266 -12.852 -17.312 1 98.94 181 VAL A N 1
ATOM 1342 C CA . VAL A 1 181 ? 7.051 -11.68 -17.688 1 98.94 181 VAL A CA 1
ATOM 1343 C C . VAL A 1 181 ? 8.125 -12.078 -18.703 1 98.94 181 VAL A C 1
ATOM 1345 O O . VAL A 1 181 ? 8.359 -11.352 -19.672 1 98.94 181 VAL A O 1
ATOM 1348 N N . SER A 1 182 ? 8.766 -13.219 -18.453 1 98.88 182 SER A N 1
ATOM 1349 C CA . SER A 1 182 ? 9.789 -13.68 -19.391 1 98.88 182 SER A CA 1
ATOM 1350 C C . SER A 1 182 ? 9.219 -13.852 -20.797 1 98.88 182 SER A C 1
ATOM 1352 O O . SER A 1 182 ? 9.828 -13.406 -21.766 1 98.88 182 SER A O 1
ATOM 1354 N N . LYS A 1 183 ? 8.102 -14.508 -20.844 1 98.81 183 LYS A N 1
ATOM 1355 C CA . LYS A 1 183 ? 7.461 -14.719 -22.125 1 98.81 183 LYS A CA 1
ATOM 1356 C C . LYS A 1 183 ? 7.23 -13.398 -22.859 1 98.81 183 LYS A C 1
ATOM 1358 O O . LYS A 1 183 ? 7.539 -13.273 -24.047 1 98.81 183 LYS A O 1
ATOM 1363 N N . TYR A 1 184 ? 6.699 -12.383 -22.188 1 98.94 184 TYR A N 1
ATOM 1364 C CA . TYR A 1 184 ? 6.41 -11.102 -22.812 1 98.94 184 TYR A CA 1
ATOM 1365 C C . TYR A 1 184 ? 7.695 -10.375 -23.203 1 98.94 184 TYR A C 1
ATOM 1367 O O . TYR A 1 184 ? 7.852 -9.945 -24.359 1 98.94 184 TYR A O 1
ATOM 1375 N N . LEU A 1 185 ? 8.625 -10.258 -22.25 1 98.94 185 LEU A N 1
ATOM 1376 C CA . LEU A 1 185 ? 9.828 -9.469 -22.484 1 98.94 185 LEU A CA 1
ATOM 1377 C C . LEU A 1 185 ? 10.648 -10.062 -23.625 1 98.94 185 LEU A C 1
ATOM 1379 O O . LEU A 1 185 ? 11.172 -9.32 -24.469 1 98.94 185 LEU A O 1
ATOM 1383 N N . LYS A 1 186 ? 10.766 -11.398 -23.688 1 98.75 186 LYS A N 1
ATOM 1384 C CA . LYS A 1 186 ? 11.531 -12.039 -24.75 1 98.75 186 LYS A CA 1
ATOM 1385 C C . LYS A 1 186 ? 10.867 -11.852 -26.109 1 98.75 186 LYS A C 1
ATOM 1387 O O . LYS A 1 186 ? 11.539 -11.852 -27.141 1 98.75 186 LYS A O 1
ATOM 1392 N N . SER A 1 187 ? 9.555 -11.734 -26.109 1 98.69 187 SER A N 1
ATOM 1393 C CA . SER A 1 187 ? 8.859 -11.43 -27.359 1 98.69 187 SER A CA 1
ATOM 1394 C C . SER A 1 187 ? 9.195 -10.031 -27.859 1 98.69 187 SER A C 1
ATOM 1396 O O . SER A 1 187 ? 9.078 -9.742 -29.062 1 98.69 187 SER A O 1
ATOM 1398 N N . ARG A 1 188 ? 9.586 -9.141 -27.016 1 98.69 188 ARG A N 1
ATOM 1399 C CA . ARG A 1 188 ? 9.961 -7.777 -27.391 1 98.69 188 ARG A CA 1
ATOM 1400 C C . ARG A 1 188 ? 11.445 -7.699 -27.734 1 98.69 188 ARG A C 1
ATOM 1402 O O . ARG A 1 188 ? 11.828 -7.023 -28.688 1 98.69 188 ARG A O 1
ATOM 1409 N N . ASN A 1 189 ? 12.25 -8.352 -26.984 1 98.75 189 ASN A N 1
ATOM 1410 C CA . ASN A 1 189 ? 13.695 -8.398 -27.125 1 98.75 189 ASN A CA 1
ATOM 1411 C C . ASN A 1 189 ? 14.281 -9.695 -26.578 1 98.75 189 ASN A C 1
ATOM 1413 O O . ASN A 1 189 ? 14.43 -9.852 -25.359 1 98.75 189 ASN A O 1
ATOM 1417 N N . PRO A 1 190 ? 14.648 -10.633 -27.391 1 98.5 190 PRO A N 1
ATOM 1418 C CA . PRO A 1 190 ? 15.102 -11.945 -26.938 1 98.5 190 PRO A CA 1
ATOM 1419 C C . PRO A 1 190 ? 16.422 -11.883 -26.188 1 98.5 190 PRO A C 1
ATOM 1421 O O . PRO A 1 190 ? 16.828 -12.867 -25.562 1 98.5 190 PRO A O 1
ATOM 1424 N N . ASP A 1 191 ? 17.125 -10.766 -26.203 1 98.56 191 ASP A N 1
ATOM 1425 C CA . ASP A 1 191 ? 18.438 -10.641 -25.578 1 98.56 191 ASP A CA 1
ATOM 1426 C C . ASP A 1 191 ? 18.312 -10.32 -24.094 1 98.56 191 ASP A C 1
ATOM 1428 O O . ASP A 1 191 ? 19.312 -10.359 -23.359 1 98.56 191 ASP A O 1
ATOM 1432 N N . ILE A 1 192 ? 17.125 -9.992 -23.641 1 98.94 192 ILE A N 1
ATOM 1433 C CA . ILE A 1 192 ? 16.922 -9.711 -22.219 1 98.94 192 ILE A CA 1
ATOM 1434 C C . ILE A 1 192 ? 17.234 -10.953 -21.391 1 98.94 192 ILE A C 1
ATOM 1436 O O . ILE A 1 192 ? 16.797 -12.055 -21.719 1 98.94 192 ILE A O 1
ATOM 1440 N N . THR A 1 193 ? 18.016 -10.773 -20.344 1 98.94 193 THR A N 1
ATOM 1441 C CA . THR A 1 193 ? 18.359 -11.883 -19.469 1 98.94 193 THR A CA 1
ATOM 1442 C C . THR A 1 193 ? 17.328 -12.039 -18.359 1 98.94 193 THR A C 1
ATOM 1444 O O . THR A 1 193 ? 17.078 -11.102 -17.594 1 98.94 193 THR A O 1
ATOM 1447 N N . ILE A 1 194 ? 16.719 -13.164 -18.344 1 98.94 194 ILE A N 1
ATOM 1448 C CA . ILE A 1 194 ? 15.734 -13.484 -17.312 1 98.94 194 ILE A CA 1
ATOM 1449 C C . ILE A 1 194 ? 16.422 -14.219 -16.156 1 98.94 194 ILE A C 1
ATOM 1451 O O . ILE A 1 194 ? 17.016 -15.281 -16.359 1 98.94 194 ILE A O 1
ATOM 1455 N N . VAL A 1 195 ? 16.281 -13.648 -14.938 1 98.94 195 VAL A N 1
ATOM 1456 C CA . VAL A 1 195 ? 17.016 -14.164 -13.773 1 98.94 195 VAL A CA 1
ATOM 1457 C C . VAL A 1 195 ? 16.016 -14.633 -12.719 1 98.94 195 VAL A C 1
ATOM 1459 O O . VAL A 1 195 ? 15.234 -13.844 -12.195 1 98.94 195 VAL A O 1
ATOM 1462 N N . GLY A 1 196 ? 16.047 -15.891 -12.414 1 98.44 196 GLY A N 1
ATOM 1463 C CA . GLY A 1 196 ? 15.258 -16.469 -11.336 1 98.44 196 GLY A CA 1
ATOM 1464 C C . GLY A 1 196 ? 16.047 -16.672 -10.055 1 98.44 196 GLY A C 1
ATOM 1465 O O . GLY A 1 196 ? 17.219 -17.047 -10.094 1 98.44 196 GLY A O 1
ATOM 1466 N N . LEU A 1 197 ? 15.359 -16.391 -8.969 1 98.44 197 LEU A N 1
ATOM 1467 C CA . LEU A 1 197 ? 16.016 -16.5 -7.672 1 98.44 197 LEU A CA 1
ATOM 1468 C C . LEU A 1 197 ? 15.445 -17.641 -6.859 1 98.44 197 LEU A C 1
ATOM 1470 O O . LEU A 1 197 ? 14.234 -17.875 -6.867 1 98.44 197 LEU A O 1
ATOM 1474 N N . GLN A 1 198 ? 16.266 -18.359 -6.164 1 97.25 198 GLN A N 1
ATOM 1475 C CA . GLN A 1 198 ? 15.891 -19.359 -5.18 1 97.25 198 GLN A CA 1
ATOM 1476 C C . GLN A 1 198 ? 16.734 -19.25 -3.92 1 97.25 198 GLN A C 1
ATOM 1478 O O . GLN A 1 198 ? 17.844 -18.688 -3.959 1 97.25 198 GLN A O 1
ATOM 1483 N N . PRO A 1 199 ? 16.188 -19.672 -2.789 1 97.44 199 PRO A N 1
ATOM 1484 C CA . PRO A 1 199 ? 17.016 -19.656 -1.582 1 97.44 199 PRO A CA 1
ATOM 1485 C C . PRO A 1 199 ? 18.266 -20.516 -1.709 1 97.44 199 PRO A C 1
ATOM 1487 O O . PRO A 1 199 ? 18.219 -21.594 -2.307 1 97.44 199 PRO A O 1
ATOM 1490 N N . ALA A 1 200 ? 19.328 -20 -1.165 1 97.06 200 ALA A N 1
ATOM 1491 C CA . ALA A 1 200 ? 20.531 -20.828 -1.052 1 97.06 200 ALA A CA 1
ATOM 1492 C C . ALA A 1 200 ? 20.281 -22.031 -0.142 1 97.06 200 ALA A C 1
ATOM 1494 O O . ALA A 1 200 ? 19.297 -22.062 0.6 1 97.06 200 ALA A O 1
ATOM 1495 N N . ASP A 1 201 ? 21.203 -23 -0.283 1 93.06 201 ASP A N 1
ATOM 1496 C CA . ASP A 1 201 ? 21.078 -24.172 0.584 1 93.06 201 ASP A CA 1
ATOM 1497 C C . ASP A 1 201 ? 21.078 -23.766 2.057 1 93.06 201 ASP A C 1
ATOM 1499 O O . ASP A 1 201 ? 21.938 -22.984 2.486 1 93.06 201 ASP A O 1
ATOM 1503 N N . GLY A 1 202 ? 20.062 -24.25 2.734 1 92.12 202 GLY A N 1
ATOM 1504 C CA . GLY A 1 202 ? 19.984 -23.953 4.156 1 92.12 202 GLY A CA 1
ATOM 1505 C C . GLY A 1 202 ? 19.297 -22.641 4.461 1 92.12 202 GLY A C 1
ATOM 1506 O O . GLY A 1 202 ? 19.062 -22.312 5.629 1 92.12 202 GLY A O 1
ATOM 150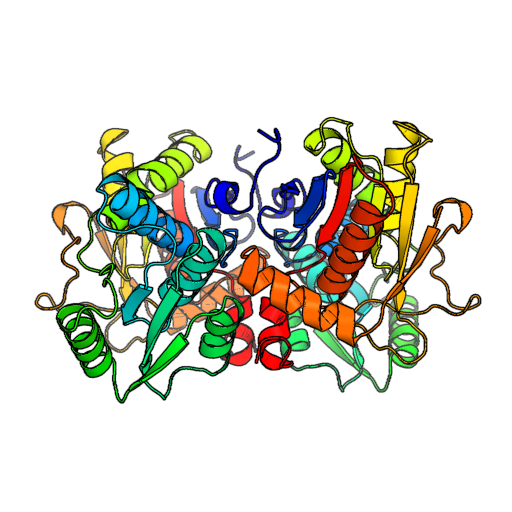7 N N . SER A 1 203 ? 18.953 -21.891 3.451 1 93 203 SER A N 1
ATOM 1508 C CA . SER A 1 203 ? 18.281 -20.609 3.627 1 93 203 SER A CA 1
ATOM 1509 C C . SER A 1 203 ? 16.766 -20.766 3.557 1 93 203 SER A C 1
ATOM 1511 O O . SER A 1 203 ? 16.25 -21.609 2.82 1 93 203 SER A O 1
ATOM 1513 N N . SER A 1 204 ? 16.125 -19.953 4.387 1 92.06 204 SER A N 1
ATOM 1514 C CA . SER A 1 204 ? 14.672 -19.875 4.391 1 92.06 204 SER A CA 1
ATOM 1515 C C . SER A 1 204 ? 14.195 -18.453 4.152 1 92.06 204 SER A C 1
ATOM 1517 O O . SER A 1 204 ? 14.406 -17.562 4.988 1 92.06 204 SER A O 1
ATOM 1519 N N . ILE A 1 205 ? 13.617 -18.266 3.025 1 92.25 205 ILE A N 1
ATOM 1520 C CA . ILE A 1 205 ? 13.078 -16.969 2.648 1 92.25 205 ILE A CA 1
ATOM 1521 C C . ILE A 1 205 ? 11.57 -17.078 2.422 1 92.25 205 ILE A C 1
ATOM 1523 O O . ILE A 1 205 ? 11.117 -17.844 1.569 1 92.25 205 ILE A O 1
ATOM 1527 N N . PRO A 1 206 ? 10.805 -16.328 3.152 1 86.19 206 PRO A N 1
ATOM 1528 C CA . PRO A 1 206 ? 9.352 -16.438 3.049 1 86.19 206 PRO A CA 1
ATOM 1529 C C . PRO A 1 206 ? 8.844 -16.25 1.62 1 86.19 206 PRO A C 1
ATOM 1531 O O . PRO A 1 206 ? 9.305 -15.352 0.913 1 86.19 206 PRO A O 1
ATOM 1534 N N . GLY A 1 207 ? 7.996 -17.141 1.191 1 84.31 207 GLY A N 1
ATOM 1535 C CA . GLY A 1 207 ? 7.289 -16.984 -0.068 1 84.31 207 GLY A CA 1
ATOM 1536 C C . GLY A 1 207 ? 7.996 -17.641 -1.235 1 84.31 207 GLY A C 1
ATOM 1537 O O . GLY A 1 207 ? 7.441 -17.734 -2.334 1 84.31 207 GLY A O 1
ATOM 1538 N N . ILE A 1 208 ? 9.219 -17.969 -1.018 1 90.38 208 ILE A N 1
ATOM 1539 C CA . ILE A 1 208 ? 9.938 -18.625 -2.109 1 90.38 208 ILE A CA 1
ATOM 1540 C C . ILE A 1 208 ? 10.594 -19.906 -1.605 1 90.38 208 ILE A C 1
ATOM 1542 O O . ILE A 1 208 ? 10.75 -20.094 -0.397 1 90.38 208 ILE A O 1
ATOM 1546 N N . ARG A 1 209 ? 10.875 -20.844 -2.457 1 88.06 209 ARG A N 1
ATOM 1547 C CA . ARG A 1 209 ? 11.453 -22.125 -2.074 1 88.06 209 ARG A CA 1
ATOM 1548 C C . ARG A 1 209 ? 12.43 -22.625 -3.133 1 88.06 209 ARG A C 1
ATOM 1550 O O . ARG A 1 209 ? 12.375 -22.203 -4.289 1 88.06 209 ARG A O 1
ATOM 1557 N N . ARG A 1 210 ? 13.391 -23.328 -2.623 1 91.06 210 ARG A N 1
ATOM 1558 C CA . ARG A 1 210 ? 14.211 -24.141 -3.521 1 91.06 210 ARG A CA 1
ATOM 1559 C C . ARG A 1 210 ? 13.484 -25.422 -3.918 1 91.06 210 ARG A C 1
ATOM 1561 O O . ARG A 1 210 ? 13.508 -26.406 -3.178 1 91.06 210 ARG A O 1
ATOM 1568 N N . TRP A 1 211 ? 12.938 -25.406 -5.129 1 87.94 211 TRP A N 1
ATOM 1569 C CA . TRP A 1 211 ? 12.078 -26.5 -5.535 1 87.94 211 TRP A CA 1
ATOM 1570 C C . TRP A 1 211 ? 12.906 -27.703 -5.973 1 87.94 211 TRP A C 1
ATOM 1572 O O . TRP A 1 211 ? 13.773 -27.594 -6.844 1 87.94 211 TRP A O 1
ATOM 1582 N N . PRO A 1 212 ? 12.547 -28.859 -5.312 1 88.25 212 PRO A N 1
ATOM 1583 C CA . PRO A 1 212 ? 13.023 -30.062 -6.004 1 88.25 212 PRO A CA 1
ATOM 1584 C C . PRO A 1 212 ? 12.336 -30.281 -7.348 1 88.25 212 PRO A C 1
ATOM 1586 O O . PRO A 1 212 ? 11.195 -29.859 -7.539 1 88.25 212 PRO A O 1
ATOM 1589 N N . GLN A 1 213 ? 12.992 -30.891 -8.203 1 88 213 GLN A N 1
ATOM 1590 C CA . GLN A 1 213 ? 12.508 -31.062 -9.57 1 88 213 GLN A CA 1
ATOM 1591 C C . GLN A 1 213 ? 11.109 -31.672 -9.586 1 88 213 GLN A C 1
ATOM 1593 O O . GLN A 1 213 ? 10.242 -31.234 -10.344 1 88 213 GLN A O 1
ATOM 1598 N N . GLU A 1 214 ? 10.875 -32.625 -8.742 1 88.44 214 GLU A N 1
ATOM 1599 C CA . GLU A 1 214 ? 9.633 -33.406 -8.734 1 88.44 214 GLU A CA 1
ATOM 1600 C C . GLU A 1 214 ? 8.477 -32.562 -8.203 1 88.44 214 GLU A C 1
ATOM 1602 O O . GLU A 1 214 ? 7.309 -32.906 -8.391 1 88.44 214 GLU A O 1
ATOM 1607 N N . TYR A 1 215 ? 8.773 -31.391 -7.598 1 88.81 215 TYR A N 1
ATOM 1608 C CA . TYR A 1 215 ? 7.73 -30.609 -6.953 1 88.81 215 TYR A CA 1
ATOM 1609 C C . TYR A 1 215 ? 7.625 -29.219 -7.582 1 88.81 215 TYR A C 1
ATOM 1611 O O . TYR A 1 215 ? 6.984 -28.328 -7.023 1 88.81 215 TYR A O 1
ATOM 1619 N N . LEU A 1 216 ? 8.227 -29.094 -8.711 1 93.12 216 LEU A N 1
ATOM 1620 C CA . LEU A 1 216 ? 8.141 -27.828 -9.43 1 93.12 216 LEU A CA 1
ATOM 1621 C C . LEU A 1 216 ? 6.699 -27.531 -9.844 1 93.12 216 LEU A C 1
ATOM 1623 O O . LEU A 1 216 ? 5.973 -28.438 -10.258 1 93.12 216 LEU A O 1
ATOM 1627 N N . PRO A 1 217 ? 6.348 -26.281 -9.734 1 95.69 217 PRO A N 1
ATOM 1628 C CA . PRO A 1 217 ? 5.012 -25.938 -10.234 1 95.69 217 PRO A CA 1
ATOM 1629 C C . PRO A 1 217 ? 4.805 -26.359 -11.688 1 95.69 217 PRO A C 1
ATOM 1631 O O . PRO A 1 217 ? 5.73 -26.266 -12.5 1 95.69 217 PRO A O 1
ATOM 1634 N N . GLY A 1 218 ? 3.605 -26.781 -11.992 1 97.12 218 GLY A N 1
ATOM 1635 C CA . GLY A 1 218 ? 3.271 -27.219 -13.336 1 97.12 218 GLY A CA 1
ATOM 1636 C C . GLY A 1 218 ? 3.42 -26.125 -14.375 1 97.12 218 GLY A C 1
ATOM 1637 O O . GLY A 1 218 ? 3.641 -26.406 -15.555 1 97.12 218 GLY A O 1
ATOM 1638 N N . ILE A 1 219 ? 3.391 -24.906 -13.992 1 97.75 219 ILE A N 1
ATOM 1639 C CA . ILE A 1 219 ? 3.441 -23.812 -14.938 1 97.75 219 ILE A CA 1
ATOM 1640 C C . ILE A 1 219 ? 4.898 -23.484 -15.273 1 97.75 219 ILE A C 1
ATOM 1642 O O . ILE A 1 219 ? 5.172 -22.734 -16.219 1 97.75 219 ILE A O 1
ATOM 1646 N N . PHE A 1 220 ? 5.852 -24.031 -14.555 1 97.75 220 PHE A N 1
ATOM 1647 C CA . PHE A 1 220 ? 7.254 -23.656 -14.688 1 97.75 220 PHE A CA 1
ATOM 1648 C C . PHE A 1 220 ? 7.852 -24.234 -15.961 1 97.75 220 PHE A C 1
ATOM 1650 O O . PHE A 1 220 ? 7.668 -25.422 -16.25 1 97.75 220 PHE A O 1
ATOM 1657 N N . ASP A 1 221 ? 8.484 -23.406 -16.672 1 97.5 221 ASP A N 1
ATOM 1658 C CA . ASP A 1 221 ? 9.266 -23.781 -17.844 1 97.5 221 ASP A CA 1
ATOM 1659 C C . ASP A 1 221 ? 10.711 -23.297 -17.719 1 97.5 221 ASP A C 1
ATOM 1661 O O . ASP A 1 221 ? 10.984 -22.109 -17.859 1 97.5 221 ASP A O 1
ATOM 1665 N N . ALA A 1 222 ? 11.602 -24.234 -17.5 1 96.38 222 ALA A N 1
ATOM 1666 C CA . ALA A 1 222 ? 13 -23.906 -17.234 1 96.38 222 ALA A CA 1
ATOM 1667 C C . ALA A 1 222 ? 13.609 -23.141 -18.406 1 96.38 222 ALA A C 1
ATOM 1669 O O . ALA A 1 222 ? 14.523 -22.328 -18.219 1 96.38 222 ALA A O 1
ATOM 1670 N N . ALA A 1 223 ? 13.148 -23.359 -19.594 1 97.56 223 ALA A N 1
ATOM 1671 C CA . ALA A 1 223 ? 13.703 -22.719 -20.781 1 97.56 223 ALA A CA 1
ATOM 1672 C C . ALA A 1 223 ? 13.469 -21.219 -20.766 1 97.56 223 ALA A C 1
ATOM 1674 O O . ALA A 1 223 ? 14.086 -20.469 -21.531 1 97.56 223 ALA A O 1
ATOM 1675 N N . ARG A 1 224 ? 12.625 -20.781 -19.828 1 98 224 ARG A N 1
ATOM 1676 C CA . ARG A 1 224 ? 12.258 -19.359 -19.797 1 98 224 ARG A CA 1
ATOM 1677 C C . ARG A 1 224 ? 13.102 -18.594 -18.797 1 98 224 ARG A C 1
ATOM 1679 O O . ARG A 1 224 ? 12.922 -17.391 -18.609 1 98 224 ARG A O 1
ATOM 1686 N N . VAL A 1 225 ? 13.984 -19.25 -18.188 1 98.38 225 VAL A N 1
ATOM 1687 C CA . VAL A 1 225 ? 14.906 -18.641 -17.219 1 98.38 225 VAL A CA 1
ATOM 1688 C C . VAL A 1 225 ? 16.344 -18.781 -17.734 1 98.38 225 VAL A C 1
ATOM 1690 O O . VAL A 1 225 ? 16.828 -19.891 -17.953 1 98.38 225 VAL A O 1
ATOM 1693 N N . ASP A 1 226 ? 16.984 -17.672 -17.859 1 98.75 226 ASP A N 1
ATOM 1694 C CA . ASP A 1 226 ? 18.328 -17.688 -18.422 1 98.75 226 ASP A CA 1
ATOM 1695 C C . ASP A 1 226 ? 19.375 -17.969 -17.344 1 98.75 226 ASP A C 1
ATOM 1697 O O . ASP A 1 226 ? 20.391 -18.594 -17.609 1 98.75 226 ASP A O 1
ATOM 1701 N N . LEU A 1 227 ? 19.156 -17.391 -16.188 1 98.25 227 LEU A N 1
ATOM 1702 C CA . LEU A 1 227 ? 20.109 -17.484 -15.094 1 98.25 227 LEU A CA 1
ATOM 1703 C C . LEU A 1 227 ? 19.391 -17.75 -13.766 1 98.25 227 LEU A C 1
ATOM 1705 O O . LEU A 1 227 ? 18.375 -17.125 -13.477 1 98.25 227 LEU A O 1
ATOM 1709 N N . MET A 1 228 ? 19.891 -18.719 -13.031 1 97.31 228 MET A N 1
ATOM 1710 C CA . MET A 1 228 ? 19.422 -18.969 -11.672 1 97.31 228 MET A CA 1
ATOM 1711 C C . MET A 1 228 ? 20.422 -18.453 -10.648 1 97.31 228 MET A C 1
ATOM 1713 O O . MET A 1 228 ? 21.625 -18.672 -10.797 1 97.31 228 MET A O 1
ATOM 1717 N N . MET A 1 229 ? 19.938 -17.734 -9.672 1 98 229 MET A N 1
ATOM 1718 C CA . MET A 1 229 ? 20.828 -17.25 -8.617 1 98 229 MET A CA 1
ATOM 1719 C C . MET A 1 229 ? 20.344 -17.703 -7.242 1 98 229 MET A C 1
ATOM 1721 O O . MET A 1 229 ? 19.141 -17.703 -6.969 1 98 229 MET A O 1
ATOM 1725 N N . ASP A 1 230 ? 21.266 -18.125 -6.383 1 98 230 ASP A N 1
ATOM 1726 C CA . ASP A 1 230 ? 21 -18.469 -4.988 1 98 230 ASP A CA 1
ATOM 1727 C C . ASP A 1 230 ? 21.109 -17.25 -4.086 1 98 230 ASP A C 1
ATOM 1729 O O . ASP A 1 230 ? 22.078 -16.469 -4.195 1 98 230 ASP A O 1
ATOM 1733 N N . ILE A 1 231 ? 20.141 -17.141 -3.27 1 98.38 231 ILE A N 1
ATOM 1734 C CA . ILE A 1 231 ? 20.125 -15.992 -2.373 1 98.38 231 ILE A CA 1
ATOM 1735 C C . ILE A 1 231 ? 20.188 -16.453 -0.923 1 98.38 2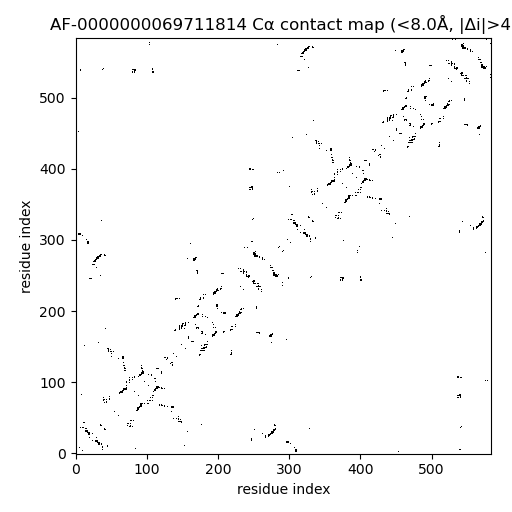31 ILE A C 1
ATOM 1737 O O . ILE A 1 231 ? 19.375 -17.281 -0.49 1 98.38 231 ILE A O 1
ATOM 1741 N N . GLU A 1 232 ? 21.109 -15.938 -0.141 1 98.19 232 GLU A N 1
ATOM 1742 C CA . GLU A 1 232 ? 21.188 -16.203 1.291 1 98.19 232 GLU A CA 1
ATOM 1743 C C . GLU A 1 232 ? 20.156 -15.414 2.07 1 98.19 232 GLU A C 1
ATOM 1745 O O . GLU A 1 232 ? 19.906 -14.242 1.777 1 98.19 232 GLU A O 1
ATOM 1750 N N . GLU A 1 233 ? 19.609 -16.094 3.047 1 97.19 233 GLU A N 1
ATOM 1751 C CA . GLU A 1 233 ? 18.609 -15.477 3.9 1 97.19 233 GLU A CA 1
ATOM 1752 C C . GLU A 1 233 ? 19.141 -14.18 4.52 1 97.19 233 GLU A C 1
ATOM 1754 O O . GLU A 1 233 ? 18.438 -13.164 4.531 1 97.19 233 GLU A O 1
ATOM 1759 N N . GLN A 1 234 ? 20.344 -14.188 4.973 1 97.5 234 GLN A N 1
ATOM 1760 C CA . GLN A 1 234 ? 20.922 -13.039 5.648 1 97.5 234 GLN A CA 1
ATOM 1761 C C . GLN A 1 234 ? 21.094 -11.859 4.688 1 97.5 234 GLN A C 1
ATOM 1763 O O . GLN A 1 234 ? 20.875 -10.711 5.066 1 97.5 234 GLN A O 1
ATOM 1768 N N . ASP A 1 235 ? 21.484 -12.156 3.432 1 98.25 235 ASP A N 1
ATOM 1769 C CA . ASP A 1 235 ? 21.625 -11.102 2.432 1 98.25 235 ASP A CA 1
ATOM 1770 C C . ASP A 1 235 ? 20.266 -10.484 2.094 1 98.25 235 ASP A C 1
ATOM 1772 O O . ASP A 1 235 ? 20.156 -9.258 1.975 1 98.25 235 ASP A O 1
ATOM 1776 N N . ALA A 1 236 ? 19.281 -11.344 1.97 1 98.19 236 ALA A N 1
ATOM 1777 C CA . ALA A 1 236 ? 17.938 -10.875 1.669 1 98.19 236 ALA A CA 1
ATOM 1778 C C . ALA A 1 236 ? 17.406 -9.969 2.775 1 98.19 236 ALA A C 1
ATOM 1780 O O . ALA A 1 236 ? 16.875 -8.891 2.502 1 98.19 236 ALA A O 1
ATOM 1781 N N . LYS A 1 237 ? 17.594 -10.383 4.02 1 97.56 237 LYS A N 1
ATOM 1782 C CA . LYS A 1 237 ? 17.125 -9.617 5.164 1 97.56 237 LYS A CA 1
ATOM 1783 C C . LYS A 1 237 ? 17.859 -8.281 5.277 1 97.56 237 LYS A C 1
ATOM 1785 O O . LYS A 1 237 ? 17.25 -7.234 5.465 1 97.56 237 LYS A O 1
ATOM 1790 N N . ALA A 1 238 ? 19.172 -8.344 5.145 1 98.12 238 ALA A N 1
ATOM 1791 C CA . ALA A 1 238 ? 19.984 -7.133 5.23 1 98.12 238 ALA A CA 1
ATOM 1792 C C . ALA A 1 238 ? 19.578 -6.129 4.148 1 98.12 238 ALA A C 1
ATOM 1794 O O . ALA A 1 238 ? 19.469 -4.93 4.418 1 98.12 238 ALA A O 1
ATOM 1795 N N . MET A 1 239 ? 19.344 -6.633 2.961 1 98.44 239 MET A N 1
ATOM 1796 C CA . MET A 1 239 ? 18.984 -5.75 1.858 1 98.44 239 MET A CA 1
ATOM 1797 C C . MET A 1 239 ? 17.578 -5.18 2.061 1 98.44 239 MET A C 1
ATOM 1799 O O . MET A 1 239 ? 17.328 -4.023 1.723 1 98.44 239 MET A O 1
ATOM 1803 N N . ALA A 1 240 ? 16.672 -5.996 2.59 1 98.06 240 ALA A N 1
ATOM 1804 C CA . ALA A 1 240 ? 15.344 -5.48 2.891 1 98.06 240 ALA A CA 1
ATOM 1805 C C . ALA A 1 240 ? 15.414 -4.293 3.846 1 98.06 240 ALA A C 1
ATOM 1807 O O . ALA A 1 240 ? 14.734 -3.285 3.645 1 98.06 240 ALA A O 1
ATOM 1808 N N . ARG A 1 241 ? 16.266 -4.383 4.855 1 97.69 241 ARG A N 1
ATOM 1809 C CA . ARG A 1 241 ? 16.438 -3.297 5.812 1 97.69 241 ARG A CA 1
ATOM 1810 C C . ARG A 1 241 ? 17.078 -2.078 5.152 1 97.69 241 ARG A C 1
ATOM 1812 O O . ARG A 1 241 ? 16.625 -0.948 5.359 1 97.69 241 ARG A O 1
ATOM 1819 N N . ALA A 1 242 ? 18.078 -2.322 4.328 1 97.75 242 ALA A N 1
ATOM 1820 C CA . ALA A 1 242 ? 18.75 -1.228 3.637 1 97.75 242 ALA A CA 1
ATOM 1821 C C . ALA A 1 242 ? 17.797 -0.509 2.684 1 97.75 242 ALA A C 1
ATOM 1823 O O . ALA A 1 242 ? 17.844 0.717 2.564 1 97.75 242 ALA A O 1
ATOM 1824 N N . LEU A 1 243 ? 17 -1.308 2.053 1 98.19 243 LEU A N 1
ATOM 1825 C CA . LEU A 1 243 ? 16.031 -0.764 1.113 1 98.19 243 LEU A CA 1
ATOM 1826 C C . LEU A 1 243 ? 15.117 0.245 1.803 1 98.19 243 LEU A C 1
ATOM 1828 O O . LEU A 1 243 ? 14.859 1.324 1.265 1 98.19 243 LEU A O 1
ATOM 1832 N N . ALA A 1 244 ? 14.625 -0.058 2.951 1 97.62 244 ALA A N 1
ATOM 1833 C CA . ALA A 1 244 ? 13.766 0.843 3.711 1 97.62 244 ALA A CA 1
ATOM 1834 C C . ALA A 1 244 ? 14.547 2.053 4.215 1 97.62 244 ALA A C 1
ATOM 1836 O O . ALA A 1 244 ? 14.125 3.195 4.023 1 97.62 244 ALA A O 1
ATOM 1837 N N . ARG A 1 245 ? 15.695 1.84 4.746 1 96.44 245 ARG A N 1
ATOM 1838 C CA . ARG A 1 245 ? 16.469 2.865 5.434 1 96.44 245 ARG A CA 1
ATOM 1839 C C . ARG A 1 245 ? 17.062 3.857 4.445 1 96.44 245 ARG A C 1
ATOM 1841 O O . ARG A 1 245 ? 17.188 5.047 4.742 1 96.44 245 ARG A O 1
ATOM 1848 N N . GLU A 1 246 ? 17.406 3.324 3.299 1 96.31 246 GLU A N 1
ATOM 1849 C CA . GLU A 1 246 ? 18.188 4.16 2.391 1 96.31 246 GLU A CA 1
ATOM 1850 C C . GLU A 1 246 ? 17.328 4.652 1.225 1 96.31 246 GLU A C 1
ATOM 1852 O O . GLU A 1 246 ? 17.547 5.75 0.707 1 96.31 246 GLU A O 1
ATOM 1857 N N . GLU A 1 247 ? 16.406 3.846 0.783 1 97.31 247 GLU A N 1
ATOM 1858 C CA . GLU A 1 247 ? 15.648 4.18 -0.421 1 97.31 247 GLU A CA 1
ATOM 1859 C C . GLU A 1 247 ? 14.203 4.543 -0.084 1 97.31 247 GLU A C 1
ATOM 1861 O O . GLU A 1 247 ? 13.445 4.969 -0.958 1 97.31 247 GLU A O 1
ATOM 1866 N N . GLY A 1 248 ? 13.797 4.305 1.22 1 97.5 248 GLY A N 1
ATOM 1867 C CA . GLY A 1 248 ? 12.422 4.574 1.612 1 97.5 248 GLY A CA 1
ATOM 1868 C C . GLY A 1 248 ? 11.445 3.537 1.097 1 97.5 248 GLY A C 1
ATOM 1869 O O . GLY A 1 248 ? 10.242 3.803 1.004 1 97.5 248 GLY A O 1
ATOM 1870 N N . ILE A 1 249 ? 11.953 2.402 0.7 1 97.94 249 ILE A N 1
ATOM 1871 C CA . ILE A 1 249 ? 11.109 1.334 0.186 1 97.94 249 ILE A CA 1
ATOM 1872 C C . ILE A 1 249 ? 11.039 0.194 1.2 1 97.94 249 ILE A C 1
ATOM 1874 O O . ILE A 1 249 ? 12.016 -0.54 1.384 1 97.94 249 ILE A O 1
ATOM 1878 N N . CYS A 1 250 ? 9.93 0.115 1.88 1 96.88 250 CYS A N 1
ATOM 1879 C CA . CYS A 1 250 ? 9.695 -0.929 2.871 1 96.88 250 CYS A CA 1
ATOM 1880 C C . CYS A 1 250 ? 9.047 -2.15 2.23 1 96.88 250 CYS A C 1
ATOM 1882 O O . CYS A 1 250 ? 7.867 -2.117 1.871 1 96.88 250 CYS A O 1
ATOM 1884 N N . ALA A 1 251 ? 9.812 -3.215 2.07 1 96.81 251 ALA A N 1
ATOM 1885 C CA . ALA A 1 251 ? 9.359 -4.418 1.382 1 96.81 251 ALA A CA 1
ATOM 1886 C C . ALA A 1 251 ? 9.734 -5.676 2.162 1 96.81 251 ALA A C 1
ATOM 1888 O O . ALA A 1 251 ? 10.406 -5.594 3.195 1 96.81 251 ALA A O 1
ATOM 1889 N N . GLY A 1 252 ? 9.273 -6.82 1.733 1 95.62 252 GLY A N 1
ATOM 1890 C CA . GLY A 1 252 ? 9.547 -8.086 2.393 1 95.62 252 GLY A CA 1
ATOM 1891 C C . GLY A 1 252 ? 10.922 -8.641 2.068 1 95.62 252 GLY A C 1
ATOM 1892 O O . GLY A 1 252 ? 11.656 -8.07 1.265 1 95.62 252 GLY A O 1
ATOM 1893 N N . VAL A 1 253 ? 11.18 -9.82 2.635 1 96.75 253 VAL A N 1
ATOM 1894 C CA . VAL A 1 253 ? 12.5 -10.43 2.582 1 96.75 253 VAL A CA 1
ATOM 1895 C C . VAL A 1 253 ? 12.797 -10.898 1.157 1 96.75 253 VAL A C 1
ATOM 1897 O O . VAL A 1 253 ? 13.914 -10.711 0.658 1 96.75 253 VAL A O 1
ATOM 1900 N N . SER A 1 254 ? 11.797 -11.492 0.492 1 97.06 254 SER A N 1
ATOM 1901 C CA . SER A 1 254 ? 12.023 -11.938 -0.878 1 97.06 254 SER A CA 1
ATOM 1902 C C . SER A 1 254 ? 12.352 -10.773 -1.797 1 97.06 254 SER A C 1
ATO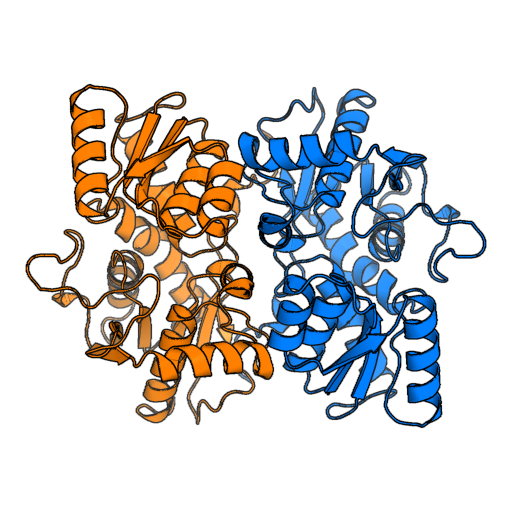M 1904 O O . SER A 1 254 ? 13.141 -10.914 -2.732 1 97.06 254 SER A O 1
ATOM 1906 N N . SER A 1 255 ? 11.766 -9.633 -1.566 1 98.12 255 SER A N 1
ATOM 1907 C CA . SER A 1 255 ? 12.094 -8.414 -2.303 1 98.12 255 SER A CA 1
ATOM 1908 C C . SER A 1 255 ? 13.531 -7.973 -2.023 1 98.12 255 SER A C 1
ATOM 1910 O O . SER A 1 255 ? 14.234 -7.539 -2.932 1 98.12 255 SER A O 1
ATOM 1912 N N . GLY A 1 256 ? 13.891 -8.094 -0.7 1 98.25 256 GLY A N 1
ATOM 1913 C CA . GLY A 1 256 ? 15.289 -7.84 -0.379 1 98.25 256 GLY A CA 1
ATOM 1914 C C . GLY A 1 256 ? 16.25 -8.695 -1.184 1 98.25 256 GLY A C 1
ATOM 1915 O O . GLY A 1 256 ? 17.25 -8.195 -1.705 1 98.25 256 GLY A O 1
ATOM 1916 N N . GLY A 1 257 ? 15.922 -9.961 -1.311 1 98.44 257 GLY A N 1
ATOM 1917 C CA . GLY A 1 257 ? 16.734 -10.859 -2.127 1 98.44 257 GLY A CA 1
ATOM 1918 C C . GLY A 1 257 ? 16.797 -10.438 -3.582 1 98.44 257 GLY A C 1
ATOM 1919 O O . GLY A 1 257 ? 17.875 -10.477 -4.191 1 98.44 257 GLY A O 1
ATOM 1920 N N . ALA A 1 258 ? 15.703 -10.031 -4.117 1 98.69 258 ALA A N 1
ATOM 1921 C CA . ALA A 1 258 ? 15.648 -9.609 -5.516 1 98.69 258 ALA A CA 1
ATOM 1922 C C . ALA A 1 258 ? 16.516 -8.375 -5.75 1 98.69 258 ALA A C 1
ATOM 1924 O O . ALA A 1 258 ? 17.234 -8.297 -6.754 1 98.69 258 ALA A O 1
ATOM 1925 N N . VAL A 1 259 ? 16.453 -7.457 -4.855 1 98.88 259 VAL A N 1
ATOM 1926 C CA . VAL A 1 259 ? 17.234 -6.234 -5.008 1 98.88 259 VAL A CA 1
ATOM 1927 C C . VAL A 1 259 ? 18.719 -6.543 -4.82 1 98.88 259 VAL A C 1
ATOM 1929 O O . VAL A 1 259 ? 19.562 -6.008 -5.543 1 98.88 259 VAL A O 1
ATOM 1932 N N . TYR A 1 260 ? 19.016 -7.387 -3.859 1 98.81 260 TYR A N 1
ATOM 1933 C CA . TYR A 1 260 ? 20.391 -7.836 -3.689 1 98.81 260 TYR A CA 1
ATOM 1934 C C . TYR A 1 260 ? 20.938 -8.398 -4.988 1 98.81 260 TYR A C 1
ATOM 1936 O O . TYR A 1 260 ? 22.016 -8 -5.441 1 98.81 260 TYR A O 1
ATOM 1944 N N . ALA A 1 261 ? 20.203 -9.289 -5.566 1 98.88 261 ALA A N 1
ATOM 1945 C CA . ALA A 1 261 ? 20.609 -9.906 -6.832 1 98.88 261 ALA A CA 1
ATOM 1946 C C . ALA A 1 261 ? 20.75 -8.852 -7.93 1 98.88 261 ALA A C 1
ATOM 1948 O O . ALA A 1 261 ? 21.688 -8.891 -8.727 1 98.88 261 ALA A O 1
ATOM 1949 N N . ALA A 1 262 ? 19.797 -7.949 -8 1 98.94 262 ALA A N 1
ATOM 1950 C CA . ALA A 1 262 ? 19.812 -6.895 -9.016 1 98.94 262 ALA A CA 1
ATOM 1951 C C . ALA A 1 262 ? 21.094 -6.059 -8.906 1 98.94 262 ALA A C 1
ATOM 1953 O O . ALA A 1 262 ? 21.688 -5.699 -9.922 1 98.94 262 ALA A O 1
ATOM 1954 N N . LEU A 1 263 ? 21.469 -5.75 -7.699 1 98.81 263 LEU A N 1
ATOM 1955 C CA . LEU A 1 263 ? 22.672 -4.961 -7.484 1 98.81 263 LEU A CA 1
ATOM 1956 C C . LEU A 1 263 ? 23.906 -5.746 -7.883 1 98.81 263 LEU A C 1
ATOM 1958 O O . LEU A 1 263 ? 24.859 -5.188 -8.445 1 98.81 263 LEU A O 1
ATOM 1962 N N . GLU A 1 264 ? 23.922 -7.035 -7.551 1 98.69 264 GLU A N 1
ATOM 1963 C CA . GLU A 1 264 ? 25.016 -7.883 -7.992 1 98.69 264 GLU A CA 1
ATOM 1964 C C . GLU A 1 264 ? 25.141 -7.891 -9.516 1 98.69 264 GLU A C 1
ATOM 1966 O O . GLU A 1 264 ? 26.234 -7.777 -10.055 1 98.69 264 GLU A O 1
ATOM 1971 N N . LEU A 1 265 ? 24.031 -8.008 -10.164 1 98.81 265 LEU A N 1
ATOM 1972 C CA . LEU A 1 265 ? 24 -8.016 -11.625 1 98.81 265 LEU A CA 1
ATOM 1973 C C . LEU A 1 265 ? 24.453 -6.664 -12.18 1 98.81 265 LEU A C 1
ATOM 1975 O O . LEU A 1 265 ? 25.188 -6.605 -13.156 1 98.81 265 LEU A O 1
ATOM 1979 N N . ALA A 1 266 ? 23.969 -5.602 -11.586 1 98.56 266 ALA A N 1
ATOM 1980 C CA . ALA A 1 266 ? 24.344 -4.254 -12.008 1 98.56 266 ALA A CA 1
ATOM 1981 C C . ALA A 1 266 ? 25.859 -4.062 -11.969 1 98.56 266 ALA A C 1
ATOM 1983 O O . ALA A 1 266 ? 26.422 -3.377 -12.82 1 98.56 266 ALA A O 1
ATOM 1984 N N . ARG A 1 267 ? 26.484 -4.598 -10.977 1 97.62 267 ARG A N 1
ATOM 1985 C CA . ARG A 1 267 ? 27.922 -4.527 -10.844 1 97.62 267 ARG A CA 1
ATOM 1986 C C . ARG A 1 267 ? 28.625 -5.398 -11.891 1 97.62 267 ARG A C 1
ATOM 1988 O O . ARG A 1 267 ? 29.641 -5.012 -12.445 1 97.62 267 ARG A O 1
ATOM 1995 N N . GLN A 1 268 ? 28.078 -6.547 -12.102 1 98.12 268 GLN A N 1
ATOM 1996 C CA . GLN A 1 268 ? 28.672 -7.516 -13.016 1 98.12 268 GLN A CA 1
ATOM 1997 C C . GLN A 1 268 ? 28.531 -7.055 -14.469 1 98.12 268 GLN A C 1
ATOM 1999 O O . GLN A 1 268 ? 29.375 -7.352 -15.305 1 98.12 268 GLN A O 1
ATOM 2004 N N . TYR A 1 269 ? 27.453 -6.363 -14.742 1 98.31 269 TYR A N 1
ATOM 2005 C CA . TYR A 1 269 ? 27.156 -5.891 -16.094 1 98.31 269 TYR A CA 1
ATOM 2006 C C . TYR A 1 269 ? 27 -4.375 -16.109 1 98.31 269 TYR A C 1
ATOM 2008 O O . TYR A 1 269 ? 25.891 -3.863 -16.297 1 98.31 269 TYR A O 1
ATOM 2016 N N . PRO A 1 270 ? 28.156 -3.662 -16.141 1 98.19 270 PRO A N 1
ATOM 2017 C CA . PRO A 1 270 ? 28.078 -2.201 -16.109 1 98.19 270 PRO A CA 1
ATOM 2018 C C . PRO A 1 270 ? 27.281 -1.617 -17.266 1 98.19 270 PRO A C 1
ATOM 2020 O O . PRO A 1 270 ? 27.391 -2.105 -18.406 1 98.19 270 PRO A O 1
ATOM 2023 N N . GLY A 1 271 ? 26.438 -0.619 -16.953 1 98.12 271 GLY A N 1
ATOM 2024 C CA . GLY A 1 271 ? 25.641 0.05 -17.953 1 98.12 271 GLY A CA 1
ATOM 2025 C C . GLY A 1 271 ? 24.297 -0.624 -18.203 1 98.12 271 GLY A C 1
ATOM 2026 O O . GLY A 1 271 ? 23.5 -0.149 -19.016 1 98.12 271 GLY A O 1
ATOM 2027 N N . SER A 1 272 ? 23.969 -1.682 -17.469 1 98.62 272 SER A N 1
ATOM 2028 C CA . SER A 1 272 ? 22.734 -2.43 -17.641 1 98.62 272 SER A CA 1
ATOM 2029 C C . SER A 1 272 ? 21.547 -1.688 -17.016 1 98.62 272 SER A C 1
ATOM 2031 O O . SER A 1 272 ? 21.734 -0.742 -16.25 1 98.62 272 SER A O 1
ATOM 2033 N N . VAL A 1 273 ? 20.359 -2.023 -17.469 1 98.81 273 VAL A N 1
ATOM 2034 C CA . VAL A 1 273 ? 19.094 -1.637 -16.844 1 98.81 273 VAL A CA 1
ATOM 2035 C C . VAL A 1 273 ? 18.422 -2.869 -16.266 1 98.81 273 VAL A C 1
ATOM 2037 O O . VAL A 1 273 ? 17.812 -3.658 -17 1 98.81 273 VAL A O 1
ATOM 2040 N N . VAL A 1 274 ? 18.516 -3.012 -14.922 1 98.94 274 VAL A N 1
ATOM 2041 C CA . VAL A 1 274 ? 18.016 -4.195 -14.227 1 98.94 274 VAL A CA 1
ATOM 2042 C C . VAL A 1 274 ? 16.688 -3.883 -13.555 1 98.94 274 VAL A C 1
ATOM 2044 O O . VAL A 1 274 ? 16.578 -2.902 -12.82 1 98.94 274 VAL A O 1
ATOM 2047 N N . VAL A 1 275 ? 15.656 -4.648 -13.875 1 98.94 275 VAL A N 1
ATOM 2048 C CA . VAL A 1 275 ? 14.359 -4.508 -13.211 1 98.94 275 VAL A CA 1
ATOM 2049 C C . VAL A 1 275 ? 14.156 -5.656 -12.227 1 98.94 275 VAL A C 1
ATOM 2051 O O . VAL A 1 275 ? 14.289 -6.828 -12.586 1 98.94 275 VAL A O 1
ATOM 2054 N N . ALA A 1 276 ? 13.875 -5.344 -11.016 1 98.94 276 ALA A N 1
ATOM 2055 C CA . ALA A 1 276 ? 13.578 -6.34 -9.992 1 98.94 276 ALA A CA 1
ATOM 2056 C C . ALA A 1 276 ? 12.156 -6.18 -9.469 1 98.94 276 ALA A C 1
ATOM 2058 O O . ALA A 1 276 ? 11.664 -5.059 -9.305 1 98.94 276 ALA A O 1
ATOM 2059 N N . ILE A 1 277 ? 11.531 -7.281 -9.188 1 98.81 277 ILE A N 1
ATOM 2060 C CA . ILE A 1 277 ? 10.18 -7.277 -8.625 1 98.81 277 ILE A CA 1
ATOM 2061 C C . ILE A 1 277 ? 10.25 -7.094 -7.113 1 98.81 277 ILE A C 1
ATOM 2063 O O . ILE A 1 277 ? 10.898 -7.879 -6.414 1 98.81 277 ILE A O 1
ATOM 2067 N N . VAL A 1 278 ? 9.68 -6.086 -6.609 1 98.62 278 VAL A N 1
ATOM 2068 C CA . VAL A 1 278 ? 9.352 -5.961 -5.191 1 98.62 278 VAL A CA 1
ATOM 2069 C C . VAL A 1 278 ? 7.957 -6.516 -4.926 1 98.62 278 VAL A C 1
ATOM 2071 O O . VAL A 1 278 ? 6.953 -5.855 -5.219 1 98.62 278 VAL A O 1
ATOM 2074 N N . CYS A 1 279 ? 7.875 -7.629 -4.422 1 97.25 279 CYS A N 1
ATOM 2075 C CA . CYS A 1 279 ? 6.695 -8.477 -4.543 1 97.25 279 CYS A CA 1
ATOM 2076 C C . CYS A 1 279 ? 5.594 -8.016 -3.596 1 97.25 279 CYS A C 1
ATOM 2078 O O . CYS A 1 279 ? 4.406 -8.227 -3.869 1 97.25 279 CYS A O 1
ATOM 2080 N N . ASP A 1 280 ? 5.969 -7.457 -2.393 1 96.25 280 ASP A N 1
ATOM 2081 C CA . ASP A 1 280 ? 4.953 -7.086 -1.413 1 96.25 280 ASP A CA 1
ATOM 2082 C C . ASP A 1 280 ? 5.445 -5.961 -0.508 1 96.25 280 ASP A C 1
ATOM 2084 O O . ASP A 1 280 ? 6.539 -5.426 -0.712 1 96.25 280 ASP A O 1
ATOM 2088 N N . ARG A 1 281 ? 4.566 -5.594 0.382 1 93.81 281 ARG A N 1
ATOM 2089 C CA . ARG A 1 281 ? 4.883 -4.535 1.334 1 93.81 281 ARG A CA 1
ATOM 2090 C C . ARG A 1 281 ? 5.496 -5.105 2.607 1 93.81 281 ARG A C 1
ATOM 2092 O O . ARG A 1 281 ? 5.195 -6.238 2.994 1 93.81 281 ARG A O 1
ATOM 2099 N N . GLY A 1 282 ? 6.254 -4.305 3.244 1 91.94 282 GLY A N 1
ATOM 2100 C CA . GLY A 1 282 ? 6.973 -4.742 4.434 1 91.94 282 GLY A CA 1
ATOM 2101 C C . GLY A 1 282 ? 6.125 -4.699 5.691 1 91.94 282 GLY A C 1
ATOM 2102 O O . GLY A 1 282 ? 6.488 -5.289 6.711 1 91.94 282 GLY A O 1
ATOM 2103 N N . ASP A 1 283 ? 4.977 -4.043 5.676 1 87.69 283 ASP A N 1
ATOM 2104 C CA . ASP A 1 283 ? 4.141 -3.848 6.855 1 87.69 283 ASP A CA 1
ATOM 2105 C C . ASP A 1 283 ? 3.715 -5.188 7.457 1 87.69 283 ASP A C 1
ATOM 2107 O O . ASP A 1 283 ? 3.484 -5.285 8.664 1 87.69 283 ASP A O 1
ATOM 2111 N N . ARG A 1 284 ? 3.693 -6.176 6.656 1 81.88 284 ARG A N 1
ATOM 2112 C CA . ARG A 1 284 ? 3.221 -7.484 7.09 1 81.88 284 ARG A CA 1
ATOM 2113 C C . ARG A 1 284 ? 4.305 -8.227 7.871 1 81.88 284 ARG A C 1
ATOM 2115 O O . ARG A 1 284 ? 4.039 -9.273 8.469 1 81.88 284 ARG A O 1
ATOM 2122 N N . TYR A 1 285 ? 5.48 -7.598 7.875 1 86.31 285 TYR A N 1
ATOM 2123 C CA . TYR A 1 285 ? 6.605 -8.305 8.477 1 86.31 285 TYR A CA 1
ATOM 2124 C C . TYR A 1 285 ? 7.117 -7.574 9.711 1 86.31 285 TYR A C 1
ATOM 2126 O O . TYR A 1 285 ? 8.195 -7.883 10.219 1 86.31 285 TYR A O 1
ATOM 2134 N N . LEU A 1 286 ? 6.355 -6.633 10.148 1 84 286 LEU A N 1
ATOM 2135 C CA . LEU A 1 286 ? 6.801 -5.84 11.289 1 84 286 LEU A CA 1
ATOM 2136 C C . LEU A 1 286 ? 6.918 -6.703 12.539 1 84 286 LEU A C 1
ATOM 2138 O O . LEU A 1 286 ? 7.867 -6.562 13.312 1 84 286 LEU A O 1
ATOM 2142 N N . SER A 1 287 ? 6.043 -7.652 12.711 1 80.62 287 SER A N 1
ATOM 2143 C CA . SER A 1 287 ? 6.039 -8.492 13.898 1 80.62 287 SER A CA 1
ATOM 2144 C C . SER A 1 287 ? 7.078 -9.602 13.797 1 80.62 287 SER A C 1
ATOM 2146 O O . SER A 1 287 ? 7.367 -10.281 14.789 1 80.62 287 SER A O 1
ATOM 2148 N N . SER A 1 288 ? 7.664 -9.828 12.625 1 81.69 288 SER A N 1
ATOM 2149 C CA . SER A 1 288 ? 8.609 -10.922 12.406 1 81.69 288 SER A CA 1
ATOM 2150 C C . SER A 1 288 ? 9.984 -10.578 12.953 1 81.69 288 SER A C 1
ATOM 2152 O O . SER A 1 288 ? 10.844 -11.461 13.086 1 81.69 288 SER A O 1
ATOM 2154 N N . GLY A 1 289 ? 10.195 -9.305 13.203 1 85.38 289 GLY A N 1
ATOM 2155 C CA . GLY A 1 289 ? 11.508 -8.859 13.648 1 85.38 289 GLY A CA 1
ATOM 2156 C C . GLY A 1 289 ? 12.406 -8.43 12.508 1 85.38 289 GLY A C 1
ATOM 2157 O O . GLY A 1 289 ? 13.578 -8.117 12.727 1 85.38 289 GLY A O 1
ATOM 2158 N N . LEU A 1 290 ? 11.922 -8.438 11.32 1 89.44 290 LEU A N 1
ATOM 2159 C CA . LEU A 1 290 ? 12.711 -8.062 10.156 1 89.44 290 LEU A CA 1
ATOM 2160 C C . LEU A 1 290 ? 13.305 -6.668 10.328 1 89.44 290 LEU A C 1
ATOM 2162 O O . LEU A 1 290 ? 14.453 -6.426 9.953 1 89.44 290 LEU A O 1
ATOM 2166 N N . PHE A 1 291 ? 12.562 -5.73 10.953 1 89.44 291 PHE A N 1
ATOM 2167 C CA . PHE A 1 291 ? 12.992 -4.336 10.984 1 89.44 291 PHE A CA 1
ATOM 2168 C C . PHE A 1 291 ? 13.383 -3.922 12.398 1 89.44 291 PHE A C 1
ATOM 2170 O O . PHE A 1 291 ? 13.578 -2.736 12.672 1 89.44 291 PHE A O 1
ATOM 2177 N N . SER A 1 292 ? 13.281 -4.766 13.375 1 81.38 292 SER A N 1
ATOM 2178 C CA . SER A 1 292 ? 13.703 -4.496 14.742 1 81.38 292 SER A CA 1
ATOM 2179 C C . SER A 1 292 ? 15.188 -4.785 14.93 1 81.38 292 SER A C 1
ATOM 2181 O O . SER A 1 292 ? 15.758 -5.621 14.227 1 81.38 292 SER A O 1
ATOM 2183 N N . MET B 1 1 ? 20.422 12.82 -16.469 1 37.72 1 MET B N 1
ATOM 2184 C CA . MET B 1 1 ? 19.5 12.641 -15.352 1 37.72 1 MET B CA 1
ATOM 2185 C C . MET B 1 1 ? 18.516 11.516 -15.633 1 37.72 1 MET B C 1
ATOM 2187 O O . MET B 1 1 ? 17.891 11.484 -16.703 1 37.72 1 MET B O 1
ATOM 2191 N N . SER B 1 2 ? 18.656 10.281 -15.07 1 58 2 SER B N 1
ATOM 2192 C CA . SER B 1 2 ? 17.922 9.086 -15.469 1 58 2 SER B CA 1
ATOM 2193 C C . SER B 1 2 ? 16.422 9.328 -15.469 1 58 2 SER B C 1
ATOM 2195 O O . SER B 1 2 ? 15.891 10 -14.57 1 58 2 SER B O 1
ATOM 2197 N N . ASP B 1 3 ? 15.727 9.055 -16.609 1 82.12 3 ASP B N 1
ATOM 2198 C CA . ASP B 1 3 ? 14.375 9.344 -17.078 1 82.12 3 ASP B CA 1
ATOM 2199 C C . ASP B 1 3 ? 13.344 8.516 -16.312 1 82.12 3 ASP B C 1
ATOM 2201 O O . ASP B 1 3 ? 12.164 8.508 -16.672 1 82.12 3 ASP B O 1
ATOM 2205 N N . PHE B 1 4 ? 13.898 7.902 -15.148 1 95.69 4 PHE B N 1
ATOM 2206 C CA . PHE B 1 4 ? 12.922 7.055 -14.484 1 95.69 4 PHE B CA 1
ATOM 2207 C C . PHE B 1 4 ? 12.453 7.684 -13.18 1 95.69 4 PHE B C 1
ATOM 2209 O O . PHE B 1 4 ? 13.219 8.383 -12.516 1 95.69 4 PHE B O 1
ATOM 2216 N N . MET B 1 5 ? 11.312 7.406 -12.766 1 96 5 MET B N 1
ATOM 2217 C CA . MET B 1 5 ? 10.719 7.922 -11.539 1 96 5 MET B CA 1
ATOM 2218 C C . MET B 1 5 ? 11.445 7.371 -10.312 1 96 5 MET B C 1
ATOM 2220 O O . MET B 1 5 ? 12.039 6.293 -10.375 1 96 5 MET B O 1
ATOM 2224 N N . THR B 1 6 ? 11.508 8.172 -9.266 1 96.56 6 THR B N 1
ATOM 2225 C CA . THR B 1 6 ? 11.961 7.707 -7.961 1 96.56 6 THR B CA 1
ATOM 2226 C C . THR B 1 6 ? 10.781 7.527 -7.016 1 96.56 6 THR B C 1
ATOM 2228 O O . THR B 1 6 ? 9.648 7.879 -7.352 1 96.56 6 THR B O 1
ATOM 2231 N N . ILE B 1 7 ? 11.055 6.977 -5.875 1 97.38 7 ILE B N 1
ATOM 2232 C CA . ILE B 1 7 ? 10.008 6.672 -4.91 1 97.38 7 ILE B CA 1
ATOM 2233 C C . ILE B 1 7 ? 9.289 7.957 -4.504 1 97.38 7 ILE B C 1
ATOM 2235 O O . ILE B 1 7 ? 8.086 7.949 -4.25 1 97.38 7 ILE B O 1
ATOM 2239 N N . GLU B 1 8 ? 9.953 9.062 -4.461 1 96.5 8 GLU B N 1
ATOM 2240 C CA . GLU B 1 8 ? 9.359 10.344 -4.102 1 96.5 8 GLU B CA 1
ATOM 2241 C C . GLU B 1 8 ? 8.219 10.711 -5.047 1 96.5 8 GLU B C 1
ATOM 2243 O O . GLU B 1 8 ? 7.207 11.266 -4.621 1 96.5 8 GLU B O 1
ATOM 2248 N N . ALA B 1 9 ? 8.391 10.328 -6.301 1 96.25 9 ALA B N 1
ATOM 2249 C CA . ALA B 1 9 ? 7.41 10.656 -7.332 1 96.25 9 ALA B CA 1
ATOM 2250 C C . ALA B 1 9 ? 6.133 9.836 -7.156 1 96.25 9 ALA B C 1
ATOM 2252 O O . ALA B 1 9 ? 5.105 10.141 -7.773 1 96.25 9 ALA B O 1
ATOM 2253 N N . CYS B 1 10 ? 6.188 8.828 -6.285 1 97.25 10 CYS B N 1
ATOM 2254 C CA . CYS B 1 10 ? 5.047 7.945 -6.09 1 97.25 10 CYS B CA 1
ATOM 2255 C C . CYS B 1 10 ? 4.125 8.477 -5 1 97.25 10 CYS B C 1
ATOM 2257 O O . CYS B 1 10 ? 3.055 7.914 -4.754 1 97.25 10 CYS B O 1
ATOM 2259 N N . ILE B 1 11 ? 4.508 9.578 -4.348 1 98.25 11 ILE B N 1
ATOM 2260 C CA . ILE B 1 11 ? 3.633 10.203 -3.361 1 98.25 11 ILE B CA 1
ATOM 2261 C C . ILE B 1 11 ? 2.582 11.062 -4.066 1 98.25 11 ILE B C 1
ATOM 2263 O O . ILE B 1 11 ? 2.922 12 -4.785 1 98.25 11 ILE B O 1
ATOM 2267 N N . GLY B 1 12 ? 1.313 10.711 -3.875 1 98.06 12 GLY B N 1
ATOM 2268 C CA . GLY B 1 12 ? 0.218 11.375 -4.566 1 98.06 12 GLY B CA 1
ATOM 2269 C C . GLY B 1 12 ? -0.302 10.586 -5.754 1 98.06 12 GLY B C 1
ATOM 2270 O O . GLY B 1 12 ? 0.012 9.406 -5.906 1 98.06 12 GLY B O 1
ATOM 2271 N N . GLN B 1 13 ? -1.275 11.156 -6.488 1 97.69 13 GLN B N 1
ATOM 2272 C CA . GLN B 1 13 ? -1.983 10.516 -7.59 1 97.69 13 GLN B CA 1
ATOM 2273 C C . GLN B 1 13 ? -2.537 9.156 -7.168 1 97.69 13 GLN B C 1
ATOM 2275 O O . GLN B 1 13 ? -2.406 8.172 -7.898 1 97.69 13 GLN B O 1
ATOM 2280 N N . THR B 1 14 ? -2.98 9.148 -5.945 1 98.31 14 THR B N 1
ATOM 2281 C CA . THR B 1 14 ? -3.602 7.93 -5.438 1 98.31 14 THR B CA 1
ATOM 2282 C C . THR B 1 14 ? -4.941 7.68 -6.125 1 98.31 14 THR B C 1
ATOM 2284 O O . THR B 1 14 ? -5.559 8.609 -6.648 1 98.31 14 THR B O 1
ATOM 2287 N N . PRO B 1 15 ? -5.41 6.453 -6.125 1 98.19 15 PRO B N 1
ATOM 2288 C CA . PRO B 1 15 ? -6.648 6.129 -6.84 1 98.19 15 PRO B CA 1
ATOM 2289 C C . PRO B 1 15 ? -7.887 6.73 -6.176 1 98.19 15 PRO B C 1
ATOM 2291 O O . PRO B 1 15 ? -7.91 6.922 -4.957 1 98.19 15 PRO B O 1
ATOM 2294 N N . LEU B 1 16 ? -8.836 7.133 -6.953 1 98.69 16 LEU B N 1
ATOM 2295 C CA . LEU B 1 16 ? -10.211 7.414 -6.559 1 98.69 16 LEU B CA 1
ATOM 2296 C C . LEU B 1 16 ? -11.156 6.359 -7.125 1 98.69 16 LEU B C 1
ATOM 2298 O O . LEU B 1 16 ? -11.289 6.227 -8.344 1 98.69 16 LEU B O 1
ATOM 2302 N N . VAL B 1 17 ? -11.844 5.598 -6.188 1 98.44 17 VAL B N 1
ATOM 2303 C CA . VAL B 1 17 ? -12.617 4.457 -6.676 1 98.44 17 VAL B CA 1
ATOM 2304 C C . VAL B 1 17 ? -14.055 4.559 -6.18 1 98.44 17 VAL B C 1
ATOM 2306 O O . VAL B 1 17 ? -14.305 5.09 -5.094 1 98.44 17 VAL B O 1
ATOM 2309 N N . ARG B 1 18 ? -14.93 3.994 -6.934 1 98.12 18 ARG B N 1
ATOM 2310 C CA . ARG B 1 18 ? -16.344 3.982 -6.586 1 98.12 18 ARG B CA 1
ATOM 2311 C C . ARG B 1 18 ? -16.703 2.744 -5.766 1 98.12 18 ARG B C 1
ATOM 2313 O O . ARG B 1 18 ? -16.234 1.644 -6.066 1 98.12 18 ARG B O 1
ATOM 2320 N N . LEU B 1 19 ? -17.516 2.959 -4.746 1 97.5 19 LEU B N 1
ATOM 2321 C CA . LEU B 1 19 ? -18.109 1.81 -4.07 1 97.5 19 LEU B CA 1
ATOM 2322 C C . LEU B 1 19 ? -19.016 1.033 -5.016 1 97.5 19 LEU B C 1
ATOM 2324 O O . LEU B 1 19 ? -19.719 1.627 -5.844 1 97.5 19 LEU B O 1
ATOM 2328 N N . GLN B 1 20 ? -19.047 -0.26 -4.867 1 94.69 20 GLN B N 1
ATOM 2329 C CA . GLN B 1 20 ? -19.828 -1.075 -5.797 1 94.69 20 GLN B CA 1
ATOM 2330 C C . GLN B 1 20 ? -20.922 -1.836 -5.066 1 94.69 20 GLN B C 1
ATOM 2332 O O . GLN B 1 20 ? -21.984 -2.111 -5.645 1 94.69 20 GLN B O 1
ATOM 2337 N N . ARG B 1 21 ? -20.703 -2.152 -3.803 1 94.44 21 ARG B N 1
ATOM 2338 C CA . ARG B 1 21 ? -21.594 -3.121 -3.16 1 94.44 21 ARG B CA 1
ATOM 2339 C C . ARG B 1 21 ? -22.359 -2.482 -2.01 1 94.44 21 ARG B C 1
ATOM 2341 O O . ARG B 1 21 ? -23.531 -2.787 -1.795 1 94.44 21 ARG B O 1
ATOM 2348 N N . LEU B 1 22 ? -21.641 -1.65 -1.253 1 96.88 22 LEU B N 1
ATOM 2349 C CA . LEU B 1 22 ? -22.344 -0.946 -0.182 1 96.88 22 LEU B CA 1
ATOM 2350 C C . LEU B 1 22 ? -23.438 -0.042 -0.745 1 96.88 22 LEU B C 1
ATOM 2352 O O . LEU B 1 22 ? -23.25 0.594 -1.784 1 96.88 22 LEU B O 1
ATOM 2356 N N . ASP B 1 23 ? -24.562 0.033 -0.085 1 95.88 23 ASP B N 1
ATOM 2357 C CA . ASP B 1 23 ? -25.734 0.734 -0.584 1 95.88 23 ASP B CA 1
ATOM 2358 C C . ASP B 1 23 ? -25.547 2.248 -0.526 1 95.88 23 ASP B C 1
ATOM 2360 O O . ASP B 1 23 ? -25.5 2.832 0.558 1 95.88 23 ASP B O 1
ATOM 2364 N N . CYS B 1 24 ? -25.469 2.855 -1.697 1 95.94 24 CYS B N 1
ATOM 2365 C CA . CYS B 1 24 ? -25.281 4.297 -1.816 1 95.94 24 CYS B CA 1
ATOM 2366 C C . CYS B 1 24 ? -26.547 4.969 -2.312 1 95.94 24 CYS B C 1
ATOM 2368 O O . CYS B 1 24 ? -26.562 6.18 -2.557 1 95.94 24 CYS B O 1
ATOM 2370 N N . GLY B 1 25 ? -27.641 4.203 -2.428 1 96.38 25 GLY B N 1
ATOM 2371 C CA . GLY B 1 25 ? -28.828 4.754 -3.049 1 96.38 25 GLY B CA 1
ATOM 2372 C C . GLY B 1 25 ? -28.594 5.23 -4.469 1 96.38 25 GLY B C 1
ATOM 2373 O O . GLY B 1 25 ? -28.031 4.504 -5.289 1 96.38 25 GLY B O 1
ATOM 2374 N N . SER B 1 26 ? -29.125 6.359 -4.809 1 97.56 26 SER B N 1
ATOM 2375 C CA . SER B 1 26 ? -28.953 6.914 -6.148 1 97.56 26 SER B CA 1
ATOM 2376 C C . SER B 1 26 ? -27.672 7.75 -6.238 1 97.56 26 SER B C 1
ATOM 2378 O O . SER B 1 26 ? -27.359 8.297 -7.297 1 97.56 26 SER B O 1
ATOM 2380 N N . SER B 1 27 ? -26.969 7.84 -5.172 1 98.38 27 SER B N 1
ATOM 2381 C CA . SER B 1 27 ? -25.766 8.641 -5.109 1 98.38 27 SER B CA 1
ATOM 2382 C C . SER B 1 27 ? -24.531 7.828 -5.508 1 98.38 27 SER B C 1
ATOM 2384 O O . SER B 1 27 ? -24.641 6.637 -5.801 1 98.38 27 SER B O 1
ATOM 2386 N N . THR B 1 28 ? -23.469 8.492 -5.723 1 98.38 28 THR B N 1
ATOM 2387 C CA . THR B 1 28 ? -22.156 7.895 -5.969 1 98.38 28 THR B CA 1
ATOM 2388 C C . THR B 1 28 ? -21.188 8.211 -4.828 1 98.38 28 THR B C 1
ATOM 2390 O O . THR B 1 28 ? -21.062 9.367 -4.43 1 98.38 28 THR B O 1
ATOM 2393 N N . VAL B 1 29 ? -20.625 7.188 -4.254 1 98.75 29 VAL B N 1
ATOM 2394 C CA . VAL B 1 29 ? -19.609 7.379 -3.223 1 98.75 29 VAL B CA 1
ATOM 2395 C C . VAL B 1 29 ? -18.25 6.965 -3.762 1 98.75 29 VAL B C 1
ATOM 2397 O O . VAL B 1 29 ? -18.078 5.836 -4.227 1 98.75 29 VAL B O 1
ATOM 2400 N N . LEU B 1 30 ? -17.312 7.898 -3.771 1 98.88 30 LEU B N 1
ATOM 2401 C CA . LEU B 1 30 ? -15.953 7.707 -4.242 1 98.88 30 LEU B CA 1
ATOM 2402 C C . LEU B 1 30 ? -14.969 7.75 -3.078 1 98.88 30 LEU B C 1
ATOM 2404 O O . LEU B 1 30 ? -15.102 8.586 -2.18 1 98.88 30 LEU B O 1
ATOM 2408 N N . LEU B 1 31 ? -14.047 6.844 -3.09 1 98.88 31 LEU B N 1
ATOM 2409 C CA . LEU B 1 31 ? -13.055 6.75 -2.027 1 98.88 31 LEU B CA 1
ATOM 2410 C C . LEU B 1 31 ? -11.664 7.086 -2.557 1 98.88 31 LEU B C 1
ATOM 2412 O O . LEU B 1 31 ? -11.188 6.469 -3.514 1 98.88 31 LEU B O 1
ATOM 2416 N N . LYS B 1 32 ? -11.023 8.125 -2.02 1 98.94 32 LYS B N 1
ATOM 2417 C CA . LYS B 1 32 ? -9.633 8.469 -2.316 1 98.94 32 LYS B CA 1
ATOM 2418 C C . LYS B 1 32 ? -8.672 7.613 -1.497 1 98.94 32 LYS B C 1
ATOM 2420 O O . LYS B 1 32 ? -8.531 7.809 -0.287 1 98.94 32 LYS B O 1
ATOM 2425 N N . LEU B 1 33 ? -7.957 6.676 -2.125 1 98.56 33 LEU B N 1
ATOM 2426 C CA . LEU B 1 33 ? -7.215 5.621 -1.442 1 98.56 33 LEU B CA 1
ATOM 2427 C C . LEU B 1 33 ? -5.805 6.09 -1.101 1 98.56 33 LEU B C 1
ATOM 2429 O O . LEU B 1 33 ? -4.828 5.586 -1.661 1 98.56 33 LEU B O 1
ATOM 2433 N N . GLU B 1 34 ? -5.676 6.859 -0.079 1 98.56 34 GLU B N 1
ATOM 2434 C CA . GLU B 1 34 ? -4.418 7.496 0.302 1 98.56 34 GLU B CA 1
ATOM 2435 C C . GLU B 1 34 ? -3.455 6.484 0.921 1 98.56 34 GLU B C 1
ATOM 2437 O O . GLU B 1 34 ? -2.256 6.75 1.031 1 98.56 34 GLU B O 1
ATOM 2442 N N . GLY B 1 35 ? -3.912 5.336 1.31 1 97.06 35 GLY B N 1
ATOM 2443 C CA . GLY B 1 35 ? -3.047 4.254 1.751 1 97.06 35 GLY B CA 1
ATOM 2444 C C . GLY B 1 35 ? -2.082 3.785 0.677 1 97.06 35 GLY B C 1
ATOM 2445 O O . GLY B 1 35 ? -1.118 3.074 0.968 1 97.06 35 GLY B O 1
ATOM 2446 N N . ASN B 1 36 ? -2.322 4.18 -0.538 1 97.12 36 ASN B N 1
ATOM 2447 C CA . ASN B 1 36 ? -1.479 3.773 -1.658 1 97.12 36 ASN B CA 1
ATOM 2448 C C . ASN B 1 36 ? -0.181 4.574 -1.7 1 97.12 36 ASN B C 1
ATOM 2450 O O . ASN B 1 36 ? 0.721 4.262 -2.479 1 97.12 36 ASN B O 1
ATOM 2454 N N . ASN B 1 37 ? -0.056 5.57 -0.863 1 98 37 ASN B N 1
ATOM 2455 C CA . ASN B 1 37 ? 1.229 6.25 -0.748 1 98 37 ASN B CA 1
ATOM 2456 C C . ASN B 1 37 ? 2.307 5.324 -0.192 1 98 37 ASN B C 1
ATOM 2458 O O . ASN B 1 37 ? 2 4.359 0.511 1 98 37 ASN B O 1
ATOM 2462 N N . PRO B 1 38 ? 3.586 5.633 -0.422 1 97.12 38 PRO B N 1
ATOM 2463 C CA . PRO B 1 38 ? 4.688 4.723 -0.105 1 97.12 38 PRO B CA 1
ATOM 2464 C C . PRO B 1 38 ? 4.734 4.34 1.373 1 97.12 38 PRO B C 1
ATOM 2466 O O . PRO B 1 38 ? 4.941 3.172 1.706 1 97.12 38 PRO B O 1
ATOM 2469 N N . ALA B 1 39 ? 4.48 5.309 2.24 1 96.69 39 ALA B N 1
ATOM 2470 C CA . ALA B 1 39 ? 4.527 5.008 3.67 1 96.69 39 ALA B CA 1
ATOM 2471 C C . ALA B 1 39 ? 3.158 4.57 4.184 1 96.69 39 ALA B C 1
ATOM 2473 O O . ALA B 1 39 ? 2.986 4.324 5.379 1 96.69 39 ALA B O 1
ATOM 2474 N N . GLY B 1 40 ? 2.15 4.598 3.295 1 96.31 40 GLY B N 1
ATOM 2475 C CA . GLY B 1 40 ? 0.917 3.879 3.576 1 96.31 40 GLY B CA 1
ATOM 2476 C C . GLY B 1 40 ? -0.201 4.781 4.062 1 96.31 40 GLY B C 1
ATOM 2477 O O . GLY B 1 40 ? -1.178 4.309 4.648 1 96.31 40 GLY B O 1
ATOM 2478 N N . SER B 1 41 ? -0.049 6.141 3.9 1 97.31 41 SER B N 1
ATOM 2479 C CA . SER B 1 41 ? -1.131 6.984 4.395 1 97.31 41 SER B CA 1
ATOM 2480 C C . SER B 1 41 ? -1.14 8.336 3.693 1 97.31 41 SER B C 1
ATOM 2482 O O . SER B 1 41 ? -0.253 8.633 2.889 1 97.31 41 SER B O 1
ATOM 2484 N N . VAL B 1 42 ? -2.119 9.125 4.055 1 98.38 42 VAL B N 1
ATOM 2485 C CA . VAL B 1 42 ? -2.318 10.477 3.529 1 98.38 42 VAL B CA 1
ATOM 2486 C C . VAL B 1 42 ? -1.21 11.391 4.035 1 98.38 42 VAL B C 1
ATOM 2488 O O . VAL B 1 42 ? -0.913 12.414 3.416 1 98.38 42 VAL B O 1
ATOM 2491 N N . LYS B 1 43 ? -0.519 10.961 5.109 1 98.5 43 LYS B N 1
ATOM 2492 C CA . LYS B 1 43 ? 0.444 11.836 5.77 1 98.5 43 LYS B CA 1
ATOM 2493 C C . LYS B 1 43 ? 1.732 11.945 4.961 1 98.5 43 LYS B C 1
ATOM 2495 O O . LYS B 1 43 ? 2.541 12.852 5.188 1 98.5 43 LYS B O 1
ATOM 2500 N N . ASP B 1 44 ? 1.918 11.055 4.023 1 98.75 44 ASP B N 1
ATOM 2501 C CA . ASP B 1 44 ? 3.084 11.133 3.15 1 98.75 44 ASP B CA 1
ATOM 2502 C C . ASP B 1 44 ? 3.16 12.484 2.449 1 98.75 44 ASP B C 1
ATOM 2504 O O . ASP B 1 44 ? 4.242 13.062 2.312 1 98.75 44 ASP B O 1
ATOM 2508 N N . ARG B 1 45 ? 2.004 12.938 2.021 1 98.81 45 ARG B N 1
ATOM 2509 C CA . ARG B 1 45 ? 1.933 14.195 1.286 1 98.81 45 ARG B CA 1
ATOM 2510 C C . ARG B 1 45 ? 2.416 15.359 2.145 1 98.81 45 ARG B C 1
ATOM 2512 O O . ARG B 1 45 ? 3.281 16.125 1.725 1 98.81 45 ARG B O 1
ATOM 2519 N N . ALA B 1 46 ? 1.866 15.438 3.326 1 98.75 46 ALA B N 1
ATOM 2520 C CA . ALA B 1 46 ? 2.203 16.516 4.242 1 98.75 46 ALA B CA 1
ATOM 2521 C C . ALA B 1 46 ? 3.67 16.453 4.66 1 98.75 46 ALA B C 1
ATOM 2523 O O . ALA B 1 46 ? 4.371 17.469 4.656 1 98.75 46 ALA B O 1
ATOM 2524 N N . ALA B 1 47 ? 4.121 15.242 5.027 1 98.75 47 ALA B N 1
ATOM 2525 C CA . ALA B 1 47 ? 5.504 15.055 5.457 1 98.75 47 ALA B CA 1
ATOM 2526 C C . ALA B 1 47 ? 6.48 15.531 4.391 1 98.75 47 ALA B C 1
ATOM 2528 O O . ALA B 1 47 ? 7.375 16.328 4.668 1 98.75 47 ALA B O 1
ATOM 2529 N N . LEU B 1 48 ? 6.273 15.102 3.182 1 98.69 48 LEU B N 1
ATOM 2530 C CA . LEU B 1 48 ? 7.18 15.461 2.094 1 98.69 48 LEU B CA 1
ATOM 2531 C C . LEU B 1 48 ? 7.129 16.969 1.818 1 98.69 48 LEU B C 1
ATOM 2533 O O . LEU B 1 48 ? 8.172 17.609 1.653 1 98.69 48 LEU B O 1
ATOM 2537 N N . ASN B 1 49 ? 5.938 17.531 1.766 1 98.81 49 ASN B N 1
ATOM 2538 C CA . ASN B 1 49 ? 5.809 18.938 1.435 1 98.81 49 ASN B CA 1
ATOM 2539 C C . ASN B 1 49 ? 6.422 19.828 2.514 1 98.81 49 ASN B C 1
ATOM 2541 O O . ASN B 1 49 ? 7.035 20.844 2.205 1 98.81 49 ASN B O 1
ATOM 2545 N N . MET B 1 50 ? 6.242 19.484 3.785 1 98.81 50 MET B N 1
ATOM 2546 C CA . MET B 1 50 ? 6.855 20.266 4.855 1 98.81 50 MET B CA 1
ATOM 2547 C C . MET B 1 50 ? 8.375 20.281 4.715 1 98.81 50 MET B C 1
ATOM 2549 O O . MET B 1 50 ? 9 21.328 4.895 1 98.81 50 MET B O 1
ATOM 2553 N N . ILE B 1 51 ? 8.953 19.188 4.348 1 98.62 51 ILE B N 1
ATOM 2554 C CA . ILE B 1 51 ? 10.398 19.094 4.188 1 98.62 51 ILE B CA 1
ATOM 2555 C C . ILE B 1 51 ? 10.828 19.875 2.943 1 98.62 51 ILE B C 1
ATOM 2557 O O . ILE B 1 51 ? 11.742 20.703 3.002 1 98.62 51 ILE B O 1
ATOM 2561 N N . ASN B 1 52 ? 10.148 19.672 1.792 1 98.44 52 ASN B N 1
ATOM 2562 C CA . ASN B 1 52 ? 10.484 20.359 0.551 1 98.44 52 ASN B CA 1
ATOM 2563 C C . ASN B 1 52 ? 10.445 21.875 0.723 1 98.44 52 ASN B C 1
ATOM 2565 O O . ASN B 1 52 ? 11.344 22.578 0.263 1 98.44 52 ASN B O 1
ATOM 2569 N N . GLN B 1 53 ? 9.375 22.344 1.347 1 98.69 53 GLN B N 1
ATOM 2570 C CA . GLN B 1 53 ? 9.211 23.781 1.513 1 98.69 53 GLN B CA 1
ATOM 2571 C C . GLN B 1 53 ? 10.25 24.359 2.471 1 98.69 53 GLN B C 1
ATOM 2573 O O . GLN B 1 53 ? 10.766 25.453 2.256 1 98.69 53 GLN B O 1
ATOM 2578 N N . ALA B 1 54 ? 10.5 23.609 3.535 1 98.56 54 ALA B N 1
ATOM 2579 C CA . ALA B 1 54 ? 11.562 24.031 4.441 1 98.56 54 ALA B CA 1
ATOM 2580 C C . ALA B 1 54 ? 12.906 24.109 3.719 1 98.56 54 ALA B C 1
ATOM 2582 O O . ALA B 1 54 ? 13.703 25.016 3.982 1 98.56 54 ALA B O 1
ATOM 2583 N N . GLU B 1 55 ? 13.203 23.156 2.842 1 98.12 55 GLU B N 1
ATOM 2584 C CA . GLU B 1 55 ? 14.406 23.203 2.014 1 98.12 55 GLU B CA 1
ATOM 2585 C C . GLU B 1 55 ? 14.422 24.438 1.125 1 98.12 55 GLU B C 1
ATOM 2587 O O . GLU B 1 55 ? 15.438 25.141 1.036 1 98.12 55 GLU B O 1
ATOM 2592 N N . LEU B 1 56 ? 13.32 24.656 0.486 1 98.19 56 LEU B N 1
ATOM 2593 C CA . LEU B 1 56 ? 13.195 25.781 -0.43 1 98.19 56 LEU B CA 1
ATOM 2594 C C . LEU B 1 56 ? 13.453 27.094 0.295 1 98.19 56 LEU B C 1
ATOM 2596 O O . LEU B 1 56 ? 14.055 28.016 -0.266 1 98.19 56 LEU B O 1
ATOM 2600 N N . ARG B 1 57 ? 13 27.156 1.538 1 98.12 57 ARG B N 1
ATOM 2601 C CA . ARG B 1 57 ? 13.203 28.359 2.342 1 98.12 57 ARG B CA 1
ATOM 2602 C C . ARG B 1 57 ? 14.586 28.375 2.982 1 98.12 57 ARG B C 1
ATOM 2604 O O . ARG B 1 57 ? 14.898 29.25 3.789 1 98.12 57 ARG B O 1
ATOM 2611 N N . GLN B 1 58 ? 15.375 27.328 2.768 1 98.06 58 GLN B N 1
ATOM 2612 C CA . GLN B 1 58 ? 16.75 27.188 3.242 1 98.06 58 GLN B CA 1
ATOM 2613 C C . GLN B 1 58 ? 16.797 27.109 4.766 1 98.06 58 GLN B C 1
ATOM 2615 O O . GLN B 1 58 ? 17.766 27.547 5.387 1 98.06 58 GLN B O 1
ATOM 2620 N N . GLU B 1 59 ? 15.727 26.594 5.305 1 97.81 59 GLU B N 1
ATOM 2621 C CA . GLU B 1 59 ? 15.68 26.375 6.75 1 97.81 59 GLU B CA 1
ATOM 2622 C C . GLU B 1 59 ? 16.391 25.094 7.148 1 97.81 59 GLU B C 1
ATOM 2624 O O . GLU B 1 59 ? 16.797 24.922 8.297 1 97.81 59 GLU B O 1
ATOM 2629 N N . ILE B 1 60 ? 16.438 24.156 6.199 1 98.19 60 ILE B N 1
ATOM 2630 C CA . ILE B 1 60 ? 17.078 22.859 6.426 1 98.19 60 ILE B CA 1
ATOM 2631 C C . ILE B 1 60 ? 17.844 22.438 5.168 1 98.19 60 ILE B C 1
ATOM 2633 O O . ILE B 1 60 ? 17.625 23 4.086 1 98.19 60 ILE B O 1
ATOM 2637 N N . ALA B 1 61 ? 18.703 21.531 5.328 1 97.88 61 ALA B N 1
ATOM 2638 C CA . ALA B 1 61 ? 19.453 20.891 4.246 1 97.88 61 ALA B CA 1
ATOM 2639 C C . ALA B 1 61 ? 19.75 19.422 4.57 1 97.88 61 ALA B C 1
ATOM 2641 O O . ALA B 1 61 ? 19.812 19.047 5.742 1 97.88 61 ALA B O 1
ATOM 2642 N N . PRO B 1 62 ? 19.891 18.625 3.475 1 95.38 62 PRO B N 1
ATOM 2643 C CA . PRO B 1 62 ? 20.203 17.219 3.73 1 95.38 62 PRO B CA 1
ATOM 2644 C C . PRO B 1 62 ? 21.359 17.047 4.727 1 95.38 62 PRO B C 1
ATOM 2646 O O . PRO B 1 62 ? 22.328 17.797 4.68 1 95.38 62 PRO B O 1
ATOM 2649 N N . GLY B 1 63 ? 21.203 16.047 5.562 1 96.38 63 GLY B N 1
ATOM 2650 C CA . GLY B 1 63 ? 22.172 15.859 6.637 1 96.38 63 GLY B CA 1
ATOM 2651 C C . GLY B 1 63 ? 21.703 16.406 7.969 1 96.38 63 GLY B C 1
ATOM 2652 O O . GLY B 1 63 ? 22.141 15.961 9.023 1 96.38 63 GLY B O 1
ATOM 2653 N N . ASP B 1 64 ? 20.781 17.359 7.934 1 98.31 64 ASP B N 1
ATOM 2654 C CA . ASP B 1 64 ? 20.234 17.953 9.156 1 98.31 64 ASP B CA 1
ATOM 2655 C C . ASP B 1 64 ? 19.344 16.953 9.891 1 98.31 64 ASP B C 1
ATOM 2657 O O . ASP B 1 64 ? 18.953 15.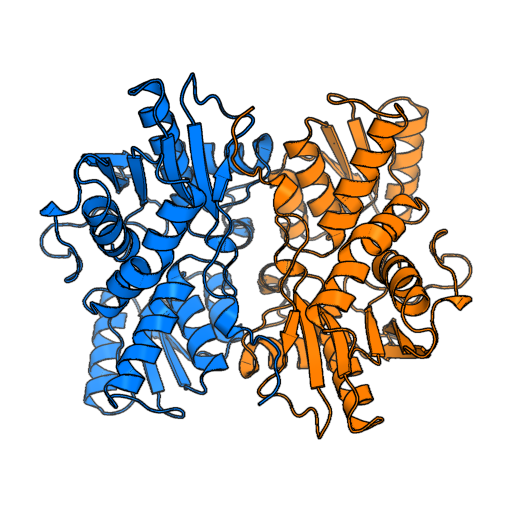922 9.32 1 98.31 64 ASP B O 1
ATOM 2661 N N . THR B 1 65 ? 19.094 17.25 11.172 1 98.69 65 THR B N 1
ATOM 2662 C CA . THR B 1 65 ? 18.203 16.453 12 1 98.69 65 THR B CA 1
ATOM 2663 C C . THR B 1 65 ? 16.812 17.094 12.078 1 98.69 65 THR B C 1
ATOM 2665 O O . THR B 1 65 ? 16.688 18.281 12.359 1 98.69 65 THR B O 1
ATOM 2668 N N . LEU B 1 66 ? 15.844 16.312 11.742 1 98.81 66 LEU B N 1
ATOM 2669 C CA . LEU B 1 66 ? 14.453 16.719 11.922 1 98.81 66 LEU B CA 1
ATOM 2670 C C . LEU B 1 66 ? 13.867 16.062 13.18 1 98.81 66 LEU B C 1
ATOM 2672 O O . LEU B 1 66 ? 14.25 14.953 13.547 1 98.81 66 LEU B O 1
ATOM 2676 N N . ILE B 1 67 ? 12.961 16.797 13.844 1 98.75 67 ILE B N 1
ATOM 2677 C CA . ILE B 1 67 ? 12.352 16.328 15.086 1 98.75 67 ILE B CA 1
ATOM 2678 C C . ILE B 1 67 ? 10.836 16.5 15.016 1 98.75 67 ILE B C 1
ATOM 2680 O O . ILE B 1 67 ? 10.336 17.5 14.516 1 98.75 67 ILE B O 1
ATOM 2684 N N . GLU B 1 68 ? 10.133 15.562 15.445 1 98.56 68 GLU B N 1
ATOM 2685 C CA . GLU B 1 68 ? 8.68 15.672 15.555 1 98.56 68 GLU B CA 1
ATOM 2686 C C . GLU B 1 68 ? 8.148 14.836 16.719 1 98.56 68 GLU B C 1
ATOM 2688 O O . GLU B 1 68 ? 8.602 13.711 16.938 1 98.56 68 GLU B O 1
ATOM 2693 N N . ALA B 1 69 ? 7.191 15.383 17.469 1 97.19 69 ALA B N 1
ATOM 2694 C CA . ALA B 1 69 ? 6.445 14.633 18.469 1 97.19 69 ALA B CA 1
ATOM 2695 C C . ALA B 1 69 ? 5.207 13.977 17.875 1 97.19 69 ALA B C 1
ATOM 2697 O O . ALA B 1 69 ? 4.203 14.648 17.625 1 97.19 69 ALA B O 1
ATOM 2698 N N . THR B 1 70 ? 5.301 12.703 17.594 1 93.31 70 THR B N 1
ATOM 2699 C CA . THR B 1 70 ? 4.191 11.992 16.969 1 93.31 70 THR B CA 1
ATOM 2700 C C . THR B 1 70 ? 4.387 10.484 17.094 1 93.31 70 THR B C 1
ATOM 2702 O O . THR B 1 70 ? 5.52 10 17.125 1 93.31 70 THR B O 1
ATOM 2705 N N . SER B 1 71 ? 3.283 9.766 17.172 1 87.38 71 SER B N 1
ATOM 2706 C CA . SER B 1 71 ? 3.352 8.312 17.281 1 87.38 71 SER B CA 1
ATOM 2707 C C . SER B 1 71 ? 2.533 7.625 16.203 1 87.38 71 SER B C 1
ATOM 2709 O O . SER B 1 71 ? 2.338 6.406 16.234 1 87.38 71 SER B O 1
ATOM 2711 N N . GLY B 1 72 ? 2.066 8.305 15.234 1 91.62 72 GLY B N 1
ATOM 2712 C CA . GLY B 1 72 ? 1.153 7.727 14.266 1 91.62 72 GLY B CA 1
ATOM 2713 C C . GLY B 1 72 ? 1.673 7.797 12.844 1 91.62 72 GLY B C 1
ATOM 2714 O O . GLY B 1 72 ? 2.875 7.66 12.602 1 91.62 72 GLY B O 1
ATOM 2715 N N . ASN B 1 73 ? 0.752 7.977 11.906 1 95 73 ASN B N 1
ATOM 2716 C CA . ASN B 1 73 ? 1.048 7.961 10.484 1 95 73 ASN B CA 1
ATOM 2717 C C . ASN B 1 73 ? 2.004 9.086 10.094 1 95 73 ASN B C 1
ATOM 2719 O O . ASN B 1 73 ? 2.836 8.922 9.203 1 95 73 ASN B O 1
ATOM 2723 N N . THR B 1 74 ? 1.91 10.172 10.773 1 96.94 74 THR B N 1
ATOM 2724 C CA . THR B 1 74 ? 2.828 11.266 10.469 1 96.94 74 THR B CA 1
ATOM 2725 C C . THR B 1 74 ? 4.273 10.844 10.734 1 96.94 74 THR B C 1
ATOM 2727 O O . THR B 1 74 ? 5.164 11.141 9.938 1 96.94 74 THR B O 1
ATOM 2730 N N . GLY B 1 75 ? 4.453 10.211 11.891 1 97.12 75 GLY B N 1
ATOM 2731 C CA . GLY B 1 75 ? 5.793 9.75 12.219 1 97.12 75 GLY B CA 1
ATOM 2732 C C . GLY B 1 75 ? 6.375 8.812 11.172 1 97.12 75 GLY B C 1
ATOM 2733 O O . GLY B 1 75 ? 7.535 8.961 10.781 1 97.12 75 GLY B O 1
ATOM 2734 N N . ILE B 1 76 ? 5.602 7.891 10.719 1 96.81 76 ILE B N 1
ATOM 2735 C CA . ILE B 1 76 ? 6.051 6.938 9.711 1 96.81 76 ILE B CA 1
ATOM 2736 C C . ILE B 1 76 ? 6.359 7.672 8.406 1 96.81 76 ILE B C 1
ATOM 2738 O O . ILE B 1 76 ? 7.398 7.438 7.785 1 96.81 76 ILE B O 1
ATOM 2742 N N . ALA B 1 77 ? 5.488 8.562 8.031 1 98.44 77 ALA B N 1
ATOM 2743 C CA . ALA B 1 77 ? 5.656 9.344 6.809 1 98.44 77 ALA B CA 1
ATOM 2744 C C . ALA B 1 77 ? 6.918 10.195 6.875 1 98.44 77 ALA B C 1
ATOM 2746 O O . ALA B 1 77 ? 7.676 10.266 5.902 1 98.44 77 ALA B O 1
ATOM 2747 N N . LEU B 1 78 ? 7.137 10.82 7.988 1 98.69 78 LEU B N 1
ATOM 2748 C CA . LEU B 1 78 ? 8.32 11.656 8.164 1 98.69 78 LEU B CA 1
ATOM 2749 C C . LEU B 1 78 ? 9.594 10.82 8.125 1 98.69 78 LEU B C 1
ATOM 2751 O O . LEU B 1 78 ? 10.594 11.234 7.543 1 98.69 78 LEU B O 1
ATOM 2755 N N . ALA B 1 79 ? 9.508 9.688 8.789 1 98.31 79 ALA B N 1
ATOM 2756 C CA . ALA B 1 79 ? 10.656 8.789 8.773 1 98.31 79 ALA B CA 1
ATOM 2757 C C . ALA B 1 79 ? 11.031 8.391 7.348 1 98.31 79 ALA B C 1
ATOM 2759 O O . ALA B 1 79 ? 12.203 8.438 6.969 1 98.31 79 ALA B O 1
ATOM 2760 N N . MET B 1 80 ? 10.078 8.023 6.578 1 98.31 80 MET B N 1
ATOM 2761 C CA . MET B 1 80 ? 10.312 7.648 5.188 1 98.31 80 MET B CA 1
ATOM 2762 C C . MET B 1 80 ? 10.867 8.828 4.395 1 98.31 80 MET B C 1
ATOM 2764 O O . MET B 1 80 ? 11.859 8.688 3.672 1 98.31 80 MET B O 1
ATOM 2768 N N . ALA B 1 81 ? 10.234 9.992 4.52 1 98.19 81 ALA B N 1
ATOM 2769 C CA . ALA B 1 81 ? 10.656 11.18 3.783 1 98.19 81 ALA B CA 1
ATOM 2770 C C . ALA B 1 81 ? 12.078 11.586 4.156 1 98.19 81 ALA B C 1
ATOM 2772 O O . ALA B 1 81 ? 12.867 11.961 3.291 1 98.19 81 ALA B O 1
ATOM 2773 N N . ALA B 1 82 ? 12.344 11.508 5.43 1 97.75 82 ALA B N 1
ATOM 2774 C CA . ALA B 1 82 ? 13.703 11.812 5.887 1 97.75 82 ALA B CA 1
ATOM 2775 C C . ALA B 1 82 ? 14.719 10.859 5.266 1 97.75 82 ALA B C 1
ATOM 2777 O O . ALA B 1 82 ? 15.781 11.281 4.812 1 97.75 82 ALA B O 1
ATOM 2778 N N . ALA B 1 83 ? 14.352 9.594 5.25 1 95.75 83 ALA B N 1
ATOM 2779 C CA . ALA B 1 83 ? 15.234 8.578 4.676 1 95.75 83 ALA B CA 1
ATOM 2780 C C . ALA B 1 83 ? 15.539 8.883 3.211 1 95.75 83 ALA B C 1
ATOM 2782 O O . ALA B 1 83 ? 16.703 8.867 2.793 1 95.75 83 ALA B O 1
ATOM 2783 N N . ILE B 1 84 ? 14.586 9.227 2.428 1 95.56 84 ILE B N 1
ATOM 2784 C CA . ILE B 1 84 ? 14.773 9.359 0.986 1 95.56 84 ILE B CA 1
ATOM 2785 C C . ILE B 1 84 ? 15.477 10.68 0.675 1 95.56 84 ILE B C 1
ATOM 2787 O O . ILE B 1 84 ? 16.141 10.812 -0.358 1 95.56 84 ILE B O 1
ATOM 2791 N N . LYS B 1 85 ? 15.359 11.633 1.609 1 96 85 LYS B N 1
ATOM 2792 C CA . LYS B 1 85 ? 15.914 12.953 1.33 1 96 85 LYS B CA 1
ATOM 2793 C C . LYS B 1 85 ? 17.25 13.148 2.039 1 96 85 LYS B C 1
ATOM 2795 O O . LYS B 1 85 ? 17.906 14.188 1.876 1 96 85 LYS B O 1
ATOM 2800 N N . GLY B 1 86 ? 17.625 12.195 2.867 1 95.31 86 GLY B N 1
ATOM 2801 C CA . GLY B 1 86 ? 18.938 12.242 3.484 1 95.31 86 GLY B CA 1
ATOM 2802 C C . GLY B 1 86 ? 18.969 13.031 4.777 1 95.31 86 GLY B C 1
ATOM 2803 O O . GLY B 1 86 ? 19.922 13.766 5.043 1 95.31 86 GLY B O 1
ATOM 2804 N N . TYR B 1 87 ? 17.922 12.992 5.559 1 97.75 87 TYR B N 1
ATOM 2805 C CA . TYR B 1 87 ? 17.859 13.641 6.867 1 97.75 87 TYR B CA 1
ATOM 2806 C C . TYR B 1 87 ? 17.922 12.602 7.984 1 97.75 87 TYR B C 1
ATOM 2808 O O . TYR B 1 87 ? 17.594 11.43 7.777 1 97.75 87 TYR B O 1
ATOM 2816 N N . LYS B 1 88 ? 18.422 13.039 9.102 1 97.94 88 LYS B N 1
ATOM 2817 C CA . LYS B 1 88 ? 18.203 12.297 10.336 1 97.94 88 LYS B CA 1
ATOM 2818 C C . LYS B 1 88 ? 16.828 12.609 10.93 1 97.94 88 LYS B C 1
ATOM 2820 O O . LYS B 1 88 ? 16.359 13.742 10.852 1 97.94 88 LYS B O 1
ATOM 2825 N N . MET B 1 89 ? 16.172 11.641 11.477 1 98.56 89 MET B N 1
ATOM 2826 C CA . MET B 1 89 ? 14.82 11.82 12 1 98.56 89 MET B CA 1
ATOM 2827 C C . MET B 1 89 ? 14.734 11.359 13.453 1 98.56 89 MET B C 1
ATOM 2829 O O . MET B 1 89 ? 15.055 10.211 13.766 1 98.56 89 MET B O 1
ATOM 2833 N N . ILE B 1 90 ? 14.352 12.227 14.32 1 98.75 90 ILE B N 1
ATOM 2834 C CA . ILE B 1 90 ? 14.031 11.906 15.711 1 98.75 90 ILE B CA 1
ATOM 2835 C C . ILE B 1 90 ? 12.531 12.016 15.938 1 98.75 90 ILE B C 1
ATOM 2837 O O . ILE B 1 90 ? 11.938 13.078 15.734 1 98.75 90 ILE B O 1
ATOM 2841 N N . LEU B 1 91 ? 11.977 10.961 16.297 1 98.62 91 LEU B N 1
ATOM 2842 C CA . LEU B 1 91 ? 10.562 10.93 16.656 1 98.62 91 LEU B CA 1
ATOM 2843 C C . LEU B 1 91 ? 10.391 10.688 18.156 1 98.62 91 LEU B C 1
ATOM 2845 O O . LEU B 1 91 ? 11.031 9.805 18.719 1 98.62 91 LEU B O 1
ATOM 2849 N N . ILE B 1 92 ? 9.594 11.5 18.75 1 98.56 92 ILE B N 1
ATOM 2850 C CA . ILE B 1 92 ? 9.352 11.422 20.188 1 98.56 92 ILE B CA 1
ATOM 2851 C C . ILE B 1 92 ? 7.91 10.984 20.438 1 98.56 92 ILE B C 1
ATOM 2853 O O . ILE B 1 92 ? 6.969 11.57 19.906 1 98.56 92 ILE B O 1
ATOM 2857 N N . MET B 1 93 ? 7.738 9.969 21.188 1 97.31 93 MET B N 1
ATOM 2858 C CA . MET B 1 93 ? 6.414 9.391 21.406 1 97.31 93 MET B CA 1
ATOM 2859 C C . MET B 1 93 ? 6.316 8.766 22.797 1 97.31 93 MET B C 1
ATOM 2861 O O . MET B 1 93 ? 7.336 8.492 23.438 1 97.31 93 MET B O 1
ATOM 2865 N N . PRO B 1 94 ? 5.102 8.578 23.281 1 95.88 94 PRO B N 1
ATOM 2866 C CA . PRO B 1 94 ? 4.934 7.91 24.578 1 95.88 94 PRO B CA 1
ATOM 2867 C C . PRO B 1 94 ? 5.457 6.477 24.578 1 95.88 94 PRO B C 1
ATOM 2869 O O . PRO B 1 94 ? 5.348 5.777 23.562 1 95.88 94 PRO B O 1
ATOM 2872 N N . SER B 1 95 ? 5.844 6.016 25.672 1 95.06 95 SER B N 1
ATOM 2873 C CA . SER B 1 95 ? 6.445 4.695 25.828 1 95.06 95 SER B CA 1
ATOM 2874 C C . SER B 1 95 ? 5.414 3.592 25.609 1 95.06 95 SER B C 1
ATOM 2876 O O . SER B 1 95 ? 5.773 2.455 25.297 1 95.06 95 SER B O 1
ATOM 2878 N N . ASN B 1 96 ? 4.148 3.93 25.734 1 91.5 96 ASN B N 1
ATOM 2879 C CA . ASN B 1 96 ? 3.104 2.918 25.625 1 91.5 96 ASN B CA 1
ATOM 2880 C C . ASN B 1 96 ? 2.627 2.76 24.188 1 91.5 96 ASN B C 1
ATOM 2882 O O . ASN B 1 96 ? 1.673 2.025 23.922 1 91.5 96 ASN B O 1
ATOM 2886 N N . SER B 1 97 ? 3.236 3.457 23.266 1 89.19 97 SER B N 1
ATOM 2887 C CA . SER B 1 97 ? 2.926 3.236 21.859 1 89.19 97 SER B CA 1
ATOM 2888 C C . SER B 1 97 ? 3.156 1.782 21.453 1 89.19 97 SER B C 1
ATOM 2890 O O . SER B 1 97 ? 3.982 1.093 22.062 1 89.19 97 SER B O 1
ATOM 2892 N N . THR B 1 98 ? 2.416 1.344 20.469 1 84.62 98 THR B N 1
ATOM 2893 C CA . THR B 1 98 ? 2.512 -0.057 20.062 1 84.62 98 THR B CA 1
ATOM 2894 C C . THR B 1 98 ? 3.871 -0.35 19.438 1 84.62 98 THR B C 1
ATOM 2896 O O . THR B 1 98 ? 4.465 0.52 18.797 1 84.62 98 THR B O 1
ATOM 2899 N N . GLN B 1 99 ? 4.328 -1.597 19.625 1 86.56 99 GLN B N 1
ATOM 2900 C CA . GLN B 1 99 ? 5.609 -2.006 19.047 1 86.56 99 GLN B CA 1
ATOM 2901 C C . GLN B 1 99 ? 5.582 -1.919 17.531 1 86.56 99 GLN B C 1
ATOM 2903 O O . GLN B 1 99 ? 6.59 -1.579 16.906 1 86.56 99 GLN B O 1
ATOM 2908 N N . GLU B 1 100 ? 4.449 -2.201 16.938 1 84.81 100 GLU B N 1
ATOM 2909 C CA . GLU B 1 100 ? 4.285 -2.139 15.492 1 84.81 100 GLU B CA 1
ATOM 2910 C C . GLU B 1 100 ? 4.59 -0.74 14.961 1 84.81 100 GLU B C 1
ATOM 2912 O O . GLU B 1 100 ? 5.273 -0.591 13.945 1 84.81 100 GLU B O 1
ATOM 2917 N N . ARG B 1 101 ? 4.133 0.218 15.656 1 87.94 101 ARG B N 1
ATOM 2918 C CA . ARG B 1 101 ? 4.379 1.599 15.25 1 87.94 101 ARG B CA 1
ATOM 2919 C C . ARG B 1 101 ? 5.859 1.95 15.383 1 87.94 101 ARG B C 1
ATOM 2921 O O . ARG B 1 101 ? 6.426 2.592 14.492 1 87.94 101 ARG B O 1
ATOM 2928 N N . LYS B 1 102 ? 6.418 1.567 16.469 1 92.81 102 LYS B N 1
ATOM 2929 C CA . LYS B 1 102 ? 7.84 1.819 16.672 1 92.81 102 LYS B CA 1
ATOM 2930 C C . LYS B 1 102 ? 8.688 1.16 15.594 1 92.81 102 LYS B C 1
ATOM 2932 O O . LYS B 1 102 ? 9.562 1.802 15 1 92.81 102 LYS B O 1
ATOM 2937 N N . ASP B 1 103 ? 8.359 -0.067 15.305 1 91.94 103 ASP B N 1
ATOM 2938 C CA . ASP B 1 103 ? 9.102 -0.816 14.297 1 91.94 103 ASP B CA 1
ATOM 2939 C C . ASP B 1 103 ? 8.969 -0.17 12.922 1 91.94 103 ASP B C 1
ATOM 2941 O O . ASP B 1 103 ? 9.93 -0.117 12.156 1 91.94 103 ASP B O 1
ATOM 2945 N N . ALA B 1 104 ? 7.793 0.293 12.602 1 92.94 104 ALA B N 1
ATOM 2946 C CA . ALA B 1 104 ? 7.551 0.928 11.312 1 92.94 104 ALA B CA 1
ATOM 2947 C C . ALA B 1 104 ? 8.43 2.164 11.133 1 92.94 104 ALA B C 1
ATOM 2949 O O . ALA B 1 104 ? 9 2.377 10.055 1 92.94 104 ALA B O 1
ATOM 2950 N N . MET B 1 105 ? 8.562 2.908 12.141 1 96.25 105 MET B N 1
ATOM 2951 C CA . MET B 1 105 ? 9.367 4.125 12.086 1 96.25 105 MET B CA 1
ATOM 2952 C C . MET B 1 105 ? 10.859 3.799 12.055 1 96.25 105 MET B C 1
ATOM 2954 O O . MET B 1 105 ? 11.609 4.395 11.281 1 96.25 105 MET B O 1
ATOM 2958 N N . GLN B 1 106 ? 11.211 2.836 12.812 1 95.69 106 GLN B N 1
ATOM 2959 C CA . GLN B 1 106 ? 12.617 2.436 12.883 1 95.69 106 GLN B CA 1
ATOM 2960 C C . GLN B 1 106 ? 13.062 1.772 11.578 1 95.69 106 GLN B C 1
ATOM 2962 O O . GLN B 1 106 ? 14.234 1.841 11.211 1 95.69 106 GLN B O 1
ATOM 2967 N N . ALA B 1 107 ? 12.125 1.168 10.938 1 95.88 107 ALA B N 1
ATOM 2968 C CA . ALA B 1 107 ? 12.43 0.544 9.648 1 95.88 107 ALA B CA 1
ATOM 2969 C C . ALA B 1 107 ? 13.062 1.547 8.688 1 95.88 107 ALA B C 1
ATOM 2971 O O . ALA B 1 107 ? 13.93 1.187 7.891 1 95.88 107 ALA B O 1
ATOM 2972 N N . TYR B 1 108 ? 12.672 2.783 8.812 1 97.44 108 TYR B N 1
ATOM 2973 C CA . TYR B 1 108 ? 13.164 3.824 7.918 1 97.44 108 TYR B CA 1
ATOM 2974 C C . TYR B 1 108 ? 14.383 4.52 8.508 1 97.44 108 TYR B C 1
ATOM 2976 O O . TYR B 1 108 ? 14.914 5.465 7.922 1 97.44 108 TYR B O 1
ATOM 2984 N N . GLY B 1 109 ? 14.766 4.117 9.734 1 96.69 109 GLY B N 1
ATOM 2985 C CA . GLY B 1 109 ? 15.992 4.633 10.328 1 96.69 109 GLY B CA 1
ATOM 2986 C C . GLY B 1 109 ? 15.75 5.734 11.336 1 96.69 109 GLY B C 1
ATOM 2987 O O . GLY B 1 109 ? 16.688 6.371 11.805 1 96.69 109 GLY B O 1
ATOM 2988 N N . ALA B 1 110 ? 14.531 5.949 11.695 1 98 110 ALA B N 1
ATOM 2989 C CA . ALA B 1 110 ? 14.242 7.004 12.664 1 98 110 ALA B CA 1
ATOM 2990 C C . ALA B 1 110 ? 14.742 6.625 14.055 1 98 110 ALA B C 1
ATOM 2992 O O . ALA B 1 110 ? 14.664 5.465 14.453 1 98 110 ALA B O 1
ATOM 2993 N N . GLU B 1 111 ? 15.266 7.586 14.734 1 98.06 111 GLU B N 1
ATOM 2994 C CA . GLU B 1 111 ? 15.547 7.449 16.156 1 98.06 111 GLU B CA 1
ATOM 2995 C C . GLU B 1 111 ? 14.305 7.754 17 1 98.06 111 GLU B C 1
ATOM 2997 O O . GLU B 1 111 ? 13.633 8.766 16.781 1 98.06 111 GLU B O 1
ATOM 3002 N N . LEU B 1 112 ? 14.031 6.859 17.953 1 97.94 112 LEU B N 1
ATOM 3003 C CA . LEU B 1 112 ? 12.852 7.047 18.797 1 97.94 112 LEU B CA 1
ATOM 3004 C C . LEU B 1 112 ? 13.266 7.461 20.203 1 97.94 112 LEU B C 1
ATOM 3006 O O . LEU B 1 112 ? 14.141 6.836 20.812 1 97.94 112 LEU B O 1
ATOM 3010 N N . LEU B 1 113 ? 12.703 8.492 20.656 1 98.38 113 LEU B N 1
ATOM 3011 C CA . LEU B 1 113 ? 12.789 8.883 22.062 1 98.38 113 LEU B CA 1
ATOM 3012 C C . LEU B 1 113 ? 11.453 8.664 22.766 1 98.38 113 LEU B C 1
ATOM 3014 O O . LEU B 1 113 ? 10.43 9.211 22.344 1 98.38 113 LEU B O 1
ATOM 3018 N N . LEU B 1 114 ? 11.469 7.887 23.812 1 97.75 114 LEU B N 1
ATOM 3019 C CA . LEU B 1 114 ? 10.25 7.508 24.516 1 97.75 114 LEU B CA 1
ATOM 3020 C C . LEU B 1 114 ? 10.062 8.352 25.766 1 97.75 114 LEU B C 1
ATOM 3022 O O . LEU B 1 114 ? 11.008 8.578 26.516 1 97.75 114 LEU B O 1
ATOM 3026 N N . VAL B 1 115 ? 8.875 8.828 25.922 1 97.94 115 VAL B N 1
ATOM 3027 C CA . VAL B 1 115 ? 8.531 9.68 27.062 1 97.94 115 VAL B CA 1
ATOM 3028 C C . VAL B 1 115 ? 7.223 9.211 27.688 1 97.94 115 VAL B C 1
ATOM 3030 O O . VAL B 1 115 ? 6.66 8.195 27.266 1 97.94 115 VAL B O 1
ATOM 3033 N N . ASP B 1 116 ? 6.688 9.914 28.719 1 96.12 116 ASP B N 1
ATOM 3034 C CA . ASP B 1 116 ? 5.535 9.461 29.484 1 96.12 116 ASP B CA 1
ATOM 3035 C C . ASP B 1 116 ? 4.234 9.711 28.719 1 96.12 116 ASP B C 1
ATOM 3037 O O . ASP B 1 116 ? 3.314 8.891 28.766 1 96.12 116 ASP B O 1
ATOM 3041 N N . ASN B 1 117 ? 4.188 10.883 28.156 1 93.94 117 ASN B N 1
ATOM 3042 C CA . ASN B 1 117 ? 2.973 11.266 27.438 1 93.94 117 ASN B CA 1
ATOM 3043 C C . ASN B 1 117 ? 3.273 12.234 26.297 1 93.94 117 ASN B C 1
ATOM 3045 O O . ASN B 1 117 ? 4.418 12.648 26.109 1 93.94 117 ASN B O 1
ATOM 3049 N N . MET B 1 118 ? 2.205 12.602 25.609 1 91.06 118 MET B N 1
ATOM 3050 C CA . MET B 1 118 ? 2.396 13.406 24.406 1 91.06 118 MET B CA 1
ATOM 3051 C C . MET B 1 118 ? 2.801 14.828 24.766 1 91.06 118 MET B C 1
ATOM 3053 O O . MET B 1 118 ? 3.529 15.477 24.016 1 91.06 118 MET B O 1
ATOM 3057 N N . GLU B 1 119 ? 2.338 15.352 25.891 1 92.81 119 GLU B N 1
ATOM 3058 C CA . GLU B 1 119 ? 2.754 16.672 26.344 1 92.81 119 GLU B CA 1
ATOM 3059 C C . GLU B 1 119 ? 4.262 16.719 26.578 1 92.81 119 GLU B C 1
ATOM 3061 O O . GLU B 1 119 ? 4.934 17.656 26.125 1 92.81 119 GLU B O 1
ATOM 3066 N N . ALA B 1 120 ? 4.707 15.703 27.188 1 96.5 120 ALA B N 1
ATOM 3067 C CA . ALA B 1 120 ? 6.145 15.594 27.422 1 96.5 120 ALA B CA 1
ATOM 3068 C C . ALA B 1 120 ? 6.91 15.477 26.109 1 96.5 120 ALA B C 1
ATOM 3070 O O . ALA B 1 120 ? 8.016 16.016 25.969 1 96.5 120 ALA B O 1
ATOM 3071 N N . ALA B 1 121 ? 6.348 14.773 25.172 1 96.75 121 ALA B N 1
ATOM 3072 C CA . ALA B 1 121 ? 6.973 14.617 23.859 1 96.75 121 ALA B CA 1
ATOM 3073 C C . ALA B 1 121 ? 7.145 15.969 23.172 1 96.75 121 ALA B C 1
ATOM 3075 O O . ALA B 1 121 ? 8.219 16.266 22.641 1 96.75 121 ALA B O 1
ATOM 3076 N N . ARG B 1 122 ? 6.156 16.766 23.234 1 95.75 122 ARG B N 1
ATOM 3077 C CA . ARG B 1 122 ? 6.188 18.078 22.609 1 95.75 122 ARG B CA 1
ATOM 3078 C C . ARG B 1 122 ? 7.215 18.984 23.281 1 95.75 122 ARG B C 1
ATOM 3080 O O . ARG B 1 122 ? 7.977 19.688 22.609 1 95.75 122 ARG B O 1
ATOM 3087 N N . ASP B 1 123 ? 7.16 18.953 24.578 1 97.56 123 ASP B N 1
ATOM 3088 C CA . ASP B 1 123 ? 8.109 19.766 25.344 1 97.56 123 ASP B CA 1
ATOM 3089 C C . ASP B 1 123 ? 9.547 19.375 25 1 97.56 123 ASP B C 1
ATOM 3091 O O . ASP B 1 123 ? 10.391 20.25 24.797 1 97.56 123 ASP B O 1
ATOM 3095 N N . LEU B 1 124 ? 9.773 18.109 24.938 1 98.19 124 LEU B N 1
ATOM 3096 C CA . LEU B 1 124 ? 11.117 17.641 24.641 1 98.19 124 LEU B CA 1
ATOM 3097 C C . LEU B 1 124 ? 11.539 18.031 23.234 1 98.19 124 LEU B C 1
ATOM 3099 O O . LEU B 1 124 ? 12.688 18.422 23 1 98.19 124 LEU B O 1
ATOM 3103 N N . ALA B 1 125 ? 10.672 17.922 22.281 1 98.38 125 ALA B N 1
ATOM 3104 C CA . ALA B 1 125 ? 10.969 18.312 20.906 1 98.38 125 ALA B CA 1
ATOM 3105 C C . ALA B 1 125 ? 11.422 19.766 20.844 1 98.38 125 ALA B C 1
ATOM 3107 O O . ALA B 1 125 ? 12.438 20.078 20.203 1 98.38 125 ALA B O 1
ATOM 3108 N N . LEU B 1 126 ? 10.734 20.609 21.547 1 97.94 126 LEU B N 1
ATOM 3109 C CA . LEU B 1 126 ? 11.055 22.031 21.547 1 97.94 126 LEU B CA 1
ATOM 3110 C C . LEU B 1 126 ? 12.375 22.297 22.281 1 97.94 126 LEU B C 1
ATOM 3112 O O . LEU B 1 126 ? 13.164 23.141 21.859 1 97.94 126 LEU B O 1
ATOM 3116 N N . ALA B 1 127 ? 12.562 21.562 23.328 1 98.5 127 ALA B N 1
ATOM 3117 C CA . ALA B 1 127 ? 13.82 21.688 24.062 1 98.5 127 ALA B CA 1
ATOM 3118 C C . ALA B 1 127 ? 15.008 21.297 23.188 1 98.5 127 ALA B C 1
ATOM 3120 O O . ALA B 1 127 ? 16.016 22 23.156 1 98.5 127 ALA B O 1
ATOM 3121 N N . LEU B 1 128 ? 14.867 20.172 22.484 1 98.5 128 LEU B N 1
ATOM 3122 C CA . LEU B 1 128 ? 15.938 19.703 21.609 1 98.5 128 LEU B CA 1
ATOM 3123 C C . LEU B 1 128 ? 16.203 20.703 20.5 1 98.5 128 LEU B C 1
ATOM 3125 O O . LEU B 1 128 ? 17.375 20.969 20.172 1 98.5 128 LEU B O 1
ATOM 3129 N N . GLN B 1 129 ? 15.156 21.234 19.922 1 98.12 129 GLN B N 1
ATOM 3130 C CA . GLN B 1 129 ? 15.344 22.266 18.906 1 98.12 129 GLN B CA 1
ATOM 3131 C C . GLN B 1 129 ? 16.062 23.484 19.484 1 98.12 129 GLN B C 1
ATOM 3133 O O . GLN B 1 129 ? 16.969 24.031 18.844 1 98.12 129 GLN B O 1
ATOM 3138 N N . ALA B 1 130 ? 15.688 23.953 20.641 1 98.12 130 ALA B N 1
ATOM 3139 C CA . ALA B 1 130 ? 16.312 25.109 21.281 1 98.12 130 ALA B CA 1
ATOM 3140 C C . ALA B 1 130 ? 17.797 24.859 21.531 1 98.12 130 ALA B C 1
ATOM 3142 O O . ALA B 1 130 ? 18.594 25.797 21.484 1 98.12 130 ALA B O 1
ATOM 3143 N N . GLU B 1 131 ? 18.125 23.656 21.734 1 98.25 131 GLU B N 1
ATOM 3144 C CA . GLU B 1 131 ? 19.516 23.266 21.984 1 98.25 131 GLU B CA 1
ATOM 3145 C C . GLU B 1 131 ? 20.297 23.125 20.672 1 98.25 131 GLU B C 1
ATOM 3147 O O . GLU B 1 131 ? 21.484 22.828 20.688 1 98.25 131 GLU B O 1
ATOM 3152 N N . GLY B 1 132 ? 19.609 23.266 19.578 1 97.25 132 GLY B N 1
ATOM 3153 C CA . GLY B 1 132 ? 20.25 23.203 18.281 1 97.25 132 GLY B CA 1
ATOM 3154 C C . GLY B 1 132 ? 20.438 21.781 17.766 1 97.25 132 GLY B C 1
ATOM 3155 O O . GLY B 1 132 ? 21.266 21.531 16.891 1 97.25 132 GLY B O 1
ATOM 3156 N N . LYS B 1 133 ? 19.641 20.875 18.297 1 97.94 133 LYS B N 1
ATOM 3157 C CA . LYS B 1 133 ? 19.844 19.469 17.969 1 97.94 133 LYS B CA 1
ATOM 3158 C C . LYS B 1 133 ? 18.984 19.047 16.781 1 97.94 133 LYS B C 1
ATOM 3160 O O . LYS B 1 133 ? 19.016 17.875 16.375 1 97.94 133 LYS B O 1
ATOM 3165 N N . GLY B 1 134 ? 18.203 19.922 16.25 1 97.94 134 GLY B N 1
ATOM 3166 C CA . GLY B 1 134 ? 17.359 19.641 15.102 1 97.94 134 GLY B CA 1
ATOM 3167 C C . GLY B 1 134 ? 16.25 20.656 14.914 1 97.94 134 GLY B C 1
ATOM 3168 O O . GLY B 1 134 ? 16.188 21.656 15.633 1 97.94 134 GLY B O 1
ATOM 3169 N N . LYS B 1 135 ? 15.477 20.422 13.922 1 98.31 135 LYS B N 1
ATOM 3170 C CA . LYS B 1 135 ? 14.359 21.312 13.594 1 98.31 135 LYS B CA 1
ATOM 3171 C C . LYS B 1 135 ? 13.023 20.594 13.727 1 98.31 135 LYS B C 1
ATOM 3173 O O . LYS B 1 135 ? 12.859 19.484 13.219 1 98.31 135 LYS B O 1
ATOM 3178 N N . VAL B 1 136 ? 12.094 21.219 14.453 1 98.5 136 VAL B N 1
ATOM 3179 C CA . VAL B 1 136 ? 10.734 20.688 14.578 1 98.5 136 VAL B CA 1
ATOM 3180 C C . VAL B 1 136 ? 9.891 21.172 13.398 1 98.5 136 VAL B C 1
ATOM 3182 O O . VAL B 1 136 ? 9.836 22.375 13.109 1 98.5 136 VAL B O 1
ATOM 3185 N N . LEU B 1 137 ? 9.266 20.266 12.695 1 97.62 137 LEU B N 1
ATOM 3186 C CA . LEU B 1 137 ? 8.484 20.609 11.508 1 97.62 137 LEU B CA 1
ATOM 3187 C C . LEU B 1 137 ? 7.113 21.141 11.898 1 97.62 137 LEU B C 1
ATOM 3189 O O . LEU B 1 137 ? 6.535 21.969 11.188 1 97.62 137 LEU B O 1
ATOM 3193 N N . ASP B 1 138 ? 6.504 20.609 13.047 1 97.19 138 ASP B N 1
ATOM 3194 C CA . ASP B 1 138 ? 5.293 21.156 13.664 1 97.19 138 ASP B CA 1
ATOM 3195 C C . ASP B 1 138 ? 4.074 20.922 12.773 1 97.19 138 ASP B C 1
ATOM 3197 O O . ASP B 1 138 ? 3.422 21.875 12.344 1 97.19 138 ASP B O 1
ATOM 3201 N N . GLN B 1 139 ? 3.656 19.688 12.664 1 96.81 139 GLN B N 1
ATOM 3202 C CA . GLN B 1 139 ? 2.6 19.266 11.75 1 96.81 139 GLN B CA 1
ATOM 3203 C C . GLN B 1 139 ? 1.288 19.984 12.062 1 96.81 139 GLN B C 1
ATOM 3205 O O . GLN B 1 139 ? 0.412 20.078 11.195 1 96.81 139 GLN B O 1
ATOM 3210 N N . PHE B 1 140 ? 1.095 20.578 13.266 1 96.75 140 PHE B N 1
ATOM 3211 C CA . PHE B 1 140 ? -0.183 21.125 13.695 1 96.75 140 PHE B CA 1
ATOM 3212 C C . PHE B 1 140 ? -0.273 22.609 13.352 1 96.75 140 PHE B C 1
ATOM 3214 O O . PHE B 1 140 ? -1.368 23.172 13.281 1 96.75 140 PHE B O 1
ATOM 3221 N N . ASN B 1 141 ? 0.888 23.219 13.172 1 97.5 141 ASN B N 1
ATOM 3222 C CA . ASN B 1 141 ? 0.881 24.672 12.984 1 97.5 141 ASN B CA 1
ATOM 3223 C C . ASN B 1 141 ? 1.602 25.062 11.703 1 97.5 141 ASN B C 1
ATOM 3225 O O . ASN B 1 141 ? 1.628 26.25 11.344 1 97.5 141 ASN B O 1
ATOM 3229 N N . ASN B 1 142 ? 2.172 24.141 10.977 1 98.25 142 ASN B N 1
ATOM 3230 C CA . ASN B 1 142 ? 2.893 24.359 9.727 1 98.25 142 ASN B CA 1
ATOM 3231 C C . ASN B 1 142 ? 1.949 24.375 8.531 1 98.25 142 ASN B C 1
ATOM 3233 O O . ASN B 1 142 ? 1.412 23.328 8.148 1 98.25 142 ASN B O 1
ATOM 3237 N N . GLN B 1 143 ? 1.816 25.516 7.863 1 98.56 143 GLN B N 1
ATOM 3238 C CA . GLN B 1 143 ? 0.876 25.656 6.758 1 98.56 143 GLN B CA 1
ATOM 3239 C C . GLN B 1 143 ? 1.264 24.766 5.582 1 98.56 143 GLN B C 1
ATOM 3241 O O . GLN B 1 143 ? 0.435 24.469 4.719 1 98.56 143 GLN B O 1
ATOM 3246 N N . ASP B 1 144 ? 2.518 24.328 5.539 1 98.81 144 ASP B N 1
ATOM 3247 C CA . ASP B 1 144 ? 2.957 23.438 4.477 1 98.81 144 ASP B CA 1
ATOM 3248 C C . ASP B 1 144 ? 2.232 22.094 4.551 1 98.81 144 ASP B C 1
ATOM 3250 O O . ASP B 1 144 ? 2.164 21.359 3.562 1 98.81 144 ASP B O 1
ATOM 3254 N N . ASN B 1 145 ? 1.739 21.766 5.781 1 98.75 145 ASN B N 1
ATOM 3255 C CA . ASN B 1 145 ? 0.873 20.594 5.945 1 98.75 145 ASN B CA 1
ATOM 3256 C C . ASN B 1 145 ? -0.402 20.734 5.117 1 98.75 145 ASN B C 1
ATOM 3258 O O . ASN B 1 145 ? -0.626 19.953 4.188 1 98.75 145 ASN B O 1
ATOM 3262 N N . ALA B 1 146 ? -1.156 21.766 5.297 1 98.81 146 ALA B N 1
ATOM 3263 C CA . ALA B 1 146 ? -2.393 22.016 4.559 1 98.81 146 ALA B CA 1
ATOM 3264 C C . ALA B 1 146 ? -2.107 22.266 3.08 1 98.81 146 ALA B C 1
ATOM 3266 O O . ALA B 1 146 ? -2.848 21.812 2.209 1 98.81 146 ALA B O 1
ATOM 3267 N N . ASN B 1 147 ? -1.043 22.922 2.824 1 98.81 147 ASN B N 1
ATOM 3268 C CA . ASN B 1 147 ? -0.702 23.297 1.454 1 98.81 147 ASN B CA 1
ATOM 3269 C C . ASN B 1 147 ? -0.422 22.062 0.6 1 98.81 147 ASN B C 1
ATOM 3271 O O . ASN B 1 147 ? -0.679 22.062 -0.605 1 98.81 147 ASN B O 1
ATOM 3275 N N . ALA B 1 148 ? 0.123 21 1.203 1 98.88 148 ALA B N 1
ATOM 3276 C CA . ALA B 1 148 ? 0.333 19.766 0.473 1 98.88 148 ALA B CA 1
ATOM 3277 C C . ALA B 1 148 ? -0.958 19.281 -0.19 1 98.88 148 ALA B C 1
ATOM 3279 O O . ALA B 1 148 ? -0.941 18.812 -1.33 1 98.88 148 ALA B O 1
ATOM 3280 N N . HIS B 1 149 ? -2.043 19.469 0.511 1 98.94 149 HIS B N 1
ATOM 3281 C CA . HIS B 1 149 ? -3.33 18.953 0.05 1 98.94 149 HIS B CA 1
ATOM 3282 C C . HIS B 1 149 ? -4.016 19.953 -0.878 1 98.94 149 HIS B C 1
ATOM 3284 O O . HIS B 1 149 ? -4.789 19.562 -1.757 1 98.94 149 HIS B O 1
ATOM 3290 N N . PHE B 1 150 ? -3.725 21.219 -0.688 1 98.94 150 PHE B N 1
ATOM 3291 C CA . PHE B 1 150 ? -4.172 22.219 -1.651 1 98.94 150 PHE B CA 1
ATOM 3292 C C . PHE B 1 150 ? -3.514 21.984 -3.008 1 98.94 150 PHE B C 1
ATOM 3294 O O . PHE B 1 150 ? -4.168 22.109 -4.047 1 98.94 150 PHE B O 1
ATOM 3301 N N . LEU B 1 151 ? -2.27 21.625 -3.002 1 98.69 151 LEU B N 1
ATOM 3302 C CA . LEU B 1 151 ? -1.46 21.531 -4.211 1 98.69 151 LEU B CA 1
ATOM 3303 C C . LEU B 1 151 ? -1.66 20.188 -4.906 1 98.69 151 LEU B C 1
ATOM 3305 O O . LEU B 1 151 ? -1.445 20.078 -6.113 1 98.69 151 LEU B O 1
ATOM 3309 N N . THR B 1 152 ? -2.059 19.141 -4.152 1 98.81 152 THR B N 1
ATOM 3310 C CA . THR B 1 152 ? -2.039 17.828 -4.773 1 98.81 152 THR B CA 1
ATOM 3311 C C . THR B 1 152 ? -3.365 17.109 -4.559 1 98.81 152 THR B C 1
ATOM 3313 O O . THR B 1 152 ? -4.137 16.906 -5.5 1 98.81 152 THR B O 1
ATOM 3316 N N . THR B 1 153 ? -3.83 16.891 -3.318 1 98.88 153 THR B N 1
ATOM 3317 C CA . THR B 1 153 ? -5.012 16.094 -3.014 1 98.88 153 THR B CA 1
ATOM 3318 C C . THR B 1 153 ? -6.258 16.719 -3.641 1 98.88 153 THR B C 1
ATOM 3320 O O . THR B 1 153 ? -7.051 16.016 -4.277 1 98.88 153 THR B O 1
ATOM 3323 N N . GLY B 1 154 ? -6.414 18.031 -3.43 1 98.94 154 GLY B N 1
ATOM 3324 C CA . GLY B 1 154 ? -7.555 18.75 -3.982 1 98.94 154 GLY B CA 1
ATOM 3325 C C . GLY B 1 154 ? -7.656 18.641 -5.492 1 98.94 154 GLY B C 1
ATOM 3326 O O . GLY B 1 154 ? -8.664 18.172 -6.02 1 98.94 154 GLY B O 1
ATOM 3327 N N . PRO B 1 155 ? -6.605 19.031 -6.195 1 98.94 155 PRO B N 1
ATOM 3328 C CA . PRO B 1 155 ? -6.609 18.938 -7.656 1 98.94 155 PRO B CA 1
ATOM 3329 C C . PRO B 1 155 ? -6.859 17.5 -8.148 1 98.94 155 PRO B C 1
ATOM 3331 O O . PRO B 1 155 ? -7.59 17.312 -9.125 1 98.94 155 PRO B O 1
ATOM 3334 N N . GLU B 1 156 ? -6.254 16.531 -7.508 1 98.88 156 GLU B N 1
ATOM 3335 C CA . GLU B 1 156 ? -6.457 15.148 -7.91 1 98.88 156 GLU B CA 1
ATOM 3336 C C . GLU B 1 156 ? -7.926 14.75 -7.793 1 98.88 156 GLU B C 1
ATOM 3338 O O . GLU B 1 156 ? -8.484 14.141 -8.711 1 98.88 156 GLU B O 1
ATOM 3343 N N . ILE B 1 157 ? -8.508 15.07 -6.66 1 98.88 157 ILE B N 1
ATOM 3344 C CA . ILE B 1 157 ? -9.906 14.711 -6.414 1 98.88 157 ILE B CA 1
ATOM 3345 C C . ILE B 1 157 ? -10.797 15.375 -7.453 1 98.88 157 ILE B C 1
ATOM 3347 O O . ILE B 1 157 ? -11.695 14.742 -8.008 1 98.88 157 ILE B O 1
ATOM 3351 N N . TRP B 1 158 ? -10.562 16.641 -7.695 1 98.88 158 TRP B N 1
ATOM 3352 C CA . TRP B 1 158 ? -11.352 17.375 -8.688 1 98.88 158 TRP B CA 1
ATOM 3353 C C . TRP B 1 158 ? -11.273 16.703 -10.055 1 98.88 158 TRP B C 1
ATOM 3355 O O . TRP B 1 158 ? -12.297 16.438 -10.68 1 98.88 158 TRP B O 1
ATOM 3365 N N . GLN B 1 159 ? -10.062 16.406 -10.469 1 98.62 159 GLN B N 1
ATOM 3366 C CA . GLN B 1 159 ? -9.852 15.781 -11.773 1 98.62 159 GLN B CA 1
ATOM 3367 C C . GLN B 1 159 ? -10.453 14.383 -11.82 1 98.62 159 GLN B C 1
ATOM 3369 O O . GLN B 1 159 ? -11.18 14.047 -12.758 1 98.62 159 GLN B O 1
ATOM 3374 N N . GL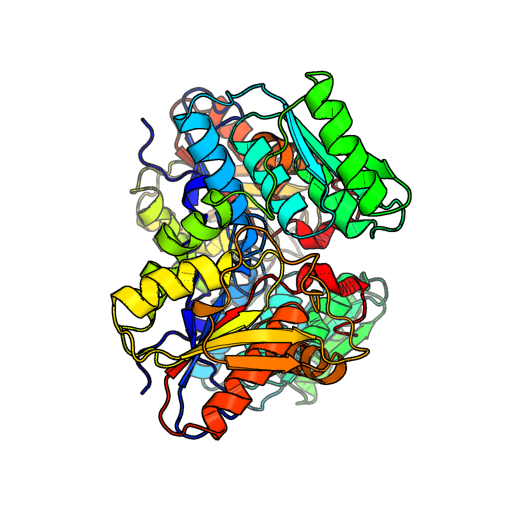N B 1 160 ? -10.234 13.617 -10.844 1 98.38 160 GLN B N 1
ATOM 3375 C CA . GLN B 1 160 ? -10.633 12.211 -10.836 1 98.38 160 GLN B CA 1
ATOM 3376 C C . GLN B 1 160 ? -12.141 12.07 -10.695 1 98.38 160 GLN B C 1
ATOM 3378 O O . GLN B 1 160 ? -12.719 11.07 -11.133 1 98.38 160 GLN B O 1
ATOM 3383 N N . SER B 1 161 ? -12.75 13.039 -10.016 1 98.5 161 SER B N 1
ATOM 3384 C CA . SER B 1 161 ? -14.203 13.016 -9.906 1 98.5 161 SER B CA 1
ATOM 3385 C C . SER B 1 161 ? -14.859 13.703 -11.102 1 98.5 161 SER B C 1
ATOM 3387 O O . SER B 1 161 ? -16.078 13.859 -11.133 1 98.5 161 SER B O 1
ATOM 3389 N N . GLN B 1 162 ? -14.031 14.219 -12 1 97.94 162 GLN B N 1
ATOM 3390 C CA . GLN B 1 162 ? -14.492 14.875 -13.211 1 97.94 162 GLN B CA 1
ATOM 3391 C C . GLN B 1 162 ? -15.297 16.125 -12.891 1 97.94 162 GLN B C 1
ATOM 3393 O O . GLN B 1 162 ? -16.281 16.438 -13.578 1 97.94 162 GLN B O 1
ATOM 3398 N N . GLY B 1 163 ? -14.992 16.672 -11.773 1 98.25 163 GLY B N 1
ATOM 3399 C CA . GLY B 1 163 ? -15.664 17.891 -11.344 1 98.25 163 GLY B CA 1
ATOM 3400 C C . GLY B 1 163 ? -17.078 17.641 -10.844 1 98.25 163 GLY B C 1
ATOM 3401 O O . GLY B 1 163 ? -17.844 18.594 -10.656 1 98.25 163 GLY B O 1
ATOM 3402 N N . LYS B 1 164 ? -17.422 16.422 -10.594 1 98.5 164 LYS B N 1
ATOM 3403 C CA . LYS B 1 164 ? -18.797 16.078 -10.266 1 98.5 164 LYS B CA 1
ATOM 3404 C C . LYS B 1 164 ? -19.016 16.047 -8.75 1 98.5 164 LYS B C 1
ATOM 3406 O O . LYS B 1 164 ? -20.141 15.961 -8.273 1 98.5 164 LYS B O 1
ATOM 3411 N N . ILE B 1 165 ? -17.938 16.141 -8 1 98.81 165 ILE B N 1
ATOM 3412 C CA . ILE B 1 165 ? -18 16.047 -6.551 1 98.81 165 ILE B CA 1
ATOM 3413 C C . ILE B 1 165 ? -18.969 17.078 -6.004 1 98.81 165 ILE B C 1
ATOM 3415 O O . ILE B 1 165 ? -18.969 18.234 -6.438 1 98.81 165 ILE B O 1
ATOM 3419 N N . THR B 1 166 ? -19.781 16.609 -5.012 1 98.88 166 THR B N 1
ATOM 3420 C CA . THR B 1 166 ? -20.703 17.516 -4.352 1 98.88 166 THR B CA 1
ATOM 3421 C C . THR B 1 166 ? -20.406 17.609 -2.859 1 98.88 166 THR B C 1
ATOM 3423 O O . THR B 1 166 ? -20.719 18.625 -2.219 1 98.88 166 THR B O 1
ATOM 3426 N N . HIS B 1 167 ? -19.875 16.578 -2.299 1 98.94 167 HIS B N 1
ATOM 3427 C CA . HIS B 1 167 ? -19.516 16.516 -0.885 1 98.94 167 HIS B CA 1
ATOM 3428 C C . HIS B 1 167 ? -18.125 15.93 -0.69 1 98.94 167 HIS B C 1
ATOM 3430 O O . HIS B 1 167 ? -17.766 14.938 -1.33 1 98.94 167 HIS B O 1
ATOM 3436 N N . PHE B 1 168 ? -17.359 16.578 0.101 1 98.94 168 PHE B N 1
ATOM 3437 C CA . PHE B 1 168 ? -16.062 16.078 0.506 1 98.94 168 PHE B CA 1
ATOM 3438 C C . PHE B 1 168 ? -16.047 15.734 1.99 1 98.94 168 PHE B C 1
ATOM 3440 O O . PHE B 1 168 ? -16.406 16.562 2.828 1 98.94 168 PHE B O 1
ATOM 3447 N N . VAL B 1 169 ? -15.594 14.477 2.334 1 98.94 169 VAL B N 1
ATOM 3448 C CA . VAL B 1 169 ? -15.648 13.969 3.703 1 98.94 169 VAL B CA 1
ATOM 3449 C C . VAL B 1 169 ? -14.242 13.609 4.176 1 98.94 169 VAL B C 1
ATOM 3451 O O . VAL B 1 169 ? -13.531 12.852 3.508 1 98.94 169 VAL B O 1
ATOM 3454 N N . SER B 1 170 ? -13.898 14.117 5.312 1 98.25 170 SER B N 1
ATOM 3455 C CA . SER B 1 170 ? -12.57 13.812 5.84 1 98.25 170 SER B CA 1
ATOM 3456 C C . SER B 1 170 ? -12.578 13.758 7.363 1 98.25 170 SER B C 1
ATOM 3458 O O . SER B 1 170 ? -13.195 14.602 8.016 1 98.25 170 SER B O 1
ATOM 3460 N N . SER B 1 171 ? -11.883 12.703 7.871 1 96.88 171 SER B N 1
ATOM 3461 C CA . SER B 1 171 ? -11.578 12.703 9.297 1 96.88 171 SER B CA 1
ATOM 3462 C C . SER B 1 171 ? -10.531 13.75 9.641 1 96.88 171 SER B C 1
ATOM 3464 O O . SER B 1 171 ? -9.695 14.094 8.797 1 96.88 171 SER B O 1
ATOM 3466 N N . MET B 1 172 ? -10.586 14.25 10.898 1 95.69 172 MET B N 1
ATOM 3467 C CA . MET B 1 172 ? -9.734 15.398 11.219 1 95.69 172 MET B CA 1
ATOM 3468 C C . MET B 1 172 ? -8.742 15.047 12.32 1 95.69 172 MET B C 1
ATOM 3470 O O . MET B 1 172 ? -9.117 14.922 13.484 1 95.69 172 MET B O 1
ATOM 3474 N N . GLY B 1 173 ? -7.52 14.859 11.875 1 93.81 173 GLY B N 1
ATOM 3475 C CA . GLY B 1 173 ? -6.395 14.789 12.789 1 93.81 173 GLY B CA 1
ATOM 3476 C C . GLY B 1 173 ? -5.688 16.125 12.977 1 93.81 173 GLY B C 1
ATOM 3477 O O . GLY B 1 173 ? -6.184 17 13.672 1 93.81 173 GLY B O 1
ATOM 3478 N N . THR B 1 174 ? -4.66 16.328 12.141 1 95 174 THR B N 1
ATOM 3479 C CA . THR B 1 174 ? -3.99 17.625 12.141 1 95 174 THR B CA 1
ATOM 3480 C C . THR B 1 174 ? -4.828 18.656 11.406 1 95 174 THR B C 1
ATOM 3482 O O . THR B 1 174 ? -4.547 19.859 11.484 1 95 174 THR B O 1
ATOM 3485 N N . THR B 1 175 ? -5.797 18.203 10.68 1 97.38 175 THR B N 1
ATOM 3486 C CA . THR B 1 175 ? -6.746 18.984 9.898 1 97.38 175 THR B CA 1
ATOM 3487 C C . THR B 1 175 ? -6.117 19.453 8.594 1 97.38 175 THR B C 1
ATOM 3489 O O . THR B 1 175 ? -6.738 20.203 7.832 1 97.38 175 THR B O 1
ATOM 3492 N N . GLY B 1 176 ? -4.93 19.016 8.281 1 98.25 176 GLY B N 1
ATOM 3493 C CA . GLY B 1 176 ? -4.262 19.422 7.055 1 98.25 176 GLY B CA 1
ATOM 3494 C C . GLY B 1 176 ? -5.035 19.031 5.805 1 98.25 176 GLY B C 1
ATOM 3495 O O . GLY B 1 176 ? -5.203 19.844 4.898 1 98.25 176 GLY B O 1
ATOM 3496 N N . THR B 1 177 ? -5.535 17.828 5.762 1 98.69 177 THR B N 1
ATOM 3497 C CA . THR B 1 177 ? -6.238 17.312 4.594 1 98.69 177 THR B CA 1
ATOM 3498 C C . THR B 1 177 ? -7.473 18.172 4.289 1 98.69 177 THR B C 1
ATOM 3500 O O . THR B 1 177 ? -7.613 18.688 3.186 1 98.69 177 THR B O 1
ATOM 3503 N N . ILE B 1 178 ? -8.289 18.406 5.305 1 98.75 178 ILE B N 1
ATOM 3504 C CA . ILE B 1 178 ? -9.555 19.094 5.059 1 98.75 178 ILE B CA 1
ATOM 3505 C C . ILE B 1 178 ? -9.297 20.562 4.789 1 98.75 178 ILE B C 1
ATOM 3507 O O . ILE B 1 178 ? -9.992 21.188 3.973 1 98.75 178 ILE B O 1
ATOM 3511 N N . MET B 1 179 ? -8.328 21.156 5.434 1 98.81 179 MET B N 1
ATOM 3512 C CA . MET B 1 179 ? -8.008 22.562 5.203 1 98.81 179 MET B CA 1
ATOM 3513 C C . MET B 1 179 ? -7.52 22.781 3.777 1 98.81 179 MET B C 1
ATOM 3515 O O . MET B 1 179 ? -7.977 23.703 3.096 1 98.81 179 MET B O 1
ATOM 3519 N N . GLY B 1 180 ? -6.625 21.906 3.322 1 98.88 180 GLY B N 1
ATOM 3520 C CA . GLY B 1 180 ? -6.082 22.062 1.983 1 98.88 180 GLY B CA 1
ATOM 3521 C C . GLY B 1 180 ? -7.086 21.734 0.892 1 98.88 180 GLY B C 1
ATOM 3522 O O . GLY B 1 180 ? -7.23 22.484 -0.071 1 98.88 180 GLY B O 1
ATOM 3523 N N . VAL B 1 181 ? -7.789 20.641 1.044 1 98.94 181 VAL B N 1
ATOM 3524 C CA . VAL B 1 181 ? -8.711 20.172 0.018 1 98.94 181 VAL B CA 1
ATOM 3525 C C . VAL B 1 181 ? -9.898 21.125 -0.083 1 98.94 181 VAL B C 1
ATOM 3527 O O . VAL B 1 181 ? -10.352 21.453 -1.185 1 98.94 181 VAL B O 1
ATOM 3530 N N . SER B 1 182 ? -10.398 21.562 1.084 1 98.88 182 SER B N 1
ATOM 3531 C CA . SER B 1 182 ? -11.516 22.5 1.073 1 98.88 182 SER B CA 1
ATOM 3532 C C . SER B 1 182 ? -11.172 23.766 0.299 1 98.88 182 SER B C 1
ATOM 3534 O O . SER B 1 182 ? -11.961 24.234 -0.525 1 98.88 182 SER B O 1
ATOM 3536 N N . LYS B 1 183 ? -10.023 24.297 0.614 1 98.81 183 LYS B N 1
ATOM 3537 C CA . LYS B 1 183 ? -9.586 25.5 -0.067 1 98.81 183 LYS B CA 1
ATOM 3538 C C . LYS B 1 183 ? -9.578 25.312 -1.581 1 98.81 183 LYS B C 1
ATOM 3540 O O . LYS B 1 183 ? -10.086 26.156 -2.32 1 98.81 183 LYS B O 1
ATOM 3545 N N . TYR B 1 184 ? -9.039 24.219 -2.098 1 98.94 184 TYR B N 1
ATOM 3546 C CA . TYR B 1 184 ? -8.953 23.969 -3.533 1 98.94 184 TYR B CA 1
ATOM 3547 C C . TYR B 1 184 ? -10.344 23.75 -4.125 1 98.94 184 TYR B C 1
ATOM 3549 O O . TYR B 1 184 ? -10.719 24.391 -5.109 1 98.94 184 TYR B O 1
ATOM 3557 N N . LEU B 1 185 ? -11.109 22.844 -3.514 1 98.94 185 LEU B N 1
ATOM 3558 C CA . LEU B 1 185 ? -12.391 22.453 -4.086 1 98.94 185 LEU B CA 1
ATOM 3559 C C . LEU B 1 185 ? -13.344 23.656 -4.145 1 98.94 185 LEU B C 1
ATOM 3561 O O . LEU B 1 185 ? -14.055 23.828 -5.137 1 98.94 185 LEU B O 1
ATOM 3565 N N . LYS B 1 186 ? -13.359 24.484 -3.094 1 98.75 186 LYS B N 1
ATOM 3566 C CA . LYS B 1 186 ? -14.234 25.656 -3.07 1 98.75 186 LYS B CA 1
ATOM 3567 C C . LYS B 1 186 ? -13.812 26.672 -4.121 1 98.75 186 LYS B C 1
ATOM 3569 O O . LYS B 1 186 ? -14.641 27.453 -4.613 1 98.75 186 LYS B O 1
ATOM 3574 N N . SER B 1 187 ? -12.531 26.719 -4.434 1 98.75 187 SER B N 1
ATOM 3575 C CA . SER B 1 187 ? -12.07 27.594 -5.508 1 98.75 187 SER B CA 1
ATOM 3576 C C . SER B 1 187 ? -12.594 27.125 -6.859 1 98.75 187 SER B C 1
ATOM 3578 O O . SER B 1 187 ? -12.695 27.922 -7.801 1 98.75 187 SER B O 1
ATOM 3580 N N . ARG B 1 188 ? -12.906 25.891 -7.027 1 98.69 188 ARG B N 1
ATOM 3581 C CA . ARG B 1 188 ? -13.453 25.344 -8.266 1 98.69 188 ARG B CA 1
ATOM 3582 C C . ARG B 1 188 ? -14.969 25.453 -8.297 1 98.69 188 ARG B C 1
ATOM 3584 O O . ARG B 1 188 ? -15.555 25.766 -9.336 1 98.69 188 ARG B O 1
ATOM 3591 N N . ASN B 1 189 ? -15.594 25.188 -7.195 1 98.75 189 ASN B N 1
ATOM 3592 C CA . ASN B 1 189 ? -17.031 25.203 -7.012 1 98.75 189 ASN B CA 1
ATOM 3593 C C . ASN B 1 189 ? -17.406 25.5 -5.562 1 98.75 189 ASN B C 1
ATOM 3595 O O . ASN B 1 189 ? -17.359 24.594 -4.715 1 98.75 189 ASN B O 1
ATOM 3599 N N . PRO B 1 190 ? -17.828 26.672 -5.234 1 98.5 190 PRO B N 1
ATOM 3600 C CA . PRO B 1 190 ? -18.109 27.047 -3.85 1 98.5 190 PRO B CA 1
ATOM 3601 C C . PRO B 1 190 ? -19.297 26.312 -3.248 1 98.5 190 PRO B C 1
ATOM 3603 O O . PRO B 1 190 ? -19.516 26.359 -2.033 1 98.5 190 PRO B O 1
ATOM 3606 N N . ASP B 1 191 ? -20.062 25.594 -4.039 1 98.56 191 ASP B N 1
ATOM 3607 C CA . ASP B 1 191 ? -21.266 24.922 -3.562 1 98.56 191 ASP B CA 1
ATOM 3608 C C . ASP B 1 191 ? -20.938 23.562 -2.975 1 98.56 191 ASP B C 1
ATOM 3610 O O . ASP B 1 191 ? -21.797 22.906 -2.359 1 98.56 191 ASP B O 1
ATOM 3614 N N . ILE B 1 192 ? -19.703 23.094 -3.158 1 98.94 192 ILE B N 1
ATOM 3615 C CA . ILE B 1 192 ? -19.312 21.812 -2.598 1 98.94 192 ILE B CA 1
ATOM 3616 C C . ILE B 1 192 ? -19.391 21.859 -1.073 1 98.94 192 ILE B C 1
ATOM 3618 O O . ILE B 1 192 ? -18.922 22.812 -0.456 1 98.94 192 ILE B O 1
ATOM 3622 N N . THR B 1 193 ? -20 20.875 -0.489 1 98.94 193 THR B N 1
ATOM 3623 C CA . THR B 1 193 ? -20.109 20.797 0.964 1 98.94 193 THR B CA 1
ATOM 3624 C C . THR B 1 193 ? -18.906 20.094 1.566 1 98.94 193 THR B C 1
ATOM 3626 O O . THR B 1 193 ? -18.609 18.953 1.216 1 98.94 193 THR B O 1
ATOM 3629 N N . ILE B 1 194 ? -18.219 20.797 2.381 1 98.94 194 ILE B N 1
ATOM 3630 C CA . ILE B 1 194 ? -17.062 20.25 3.076 1 98.94 194 ILE B CA 1
ATOM 3631 C C . ILE B 1 194 ? -17.484 19.703 4.438 1 98.94 194 ILE B C 1
ATOM 3633 O O . ILE B 1 194 ? -18.016 20.438 5.273 1 98.94 194 ILE B O 1
ATOM 3637 N N . VAL B 1 195 ? -17.203 18.406 4.68 1 98.94 195 VAL B N 1
ATOM 3638 C CA . VAL B 1 195 ? -17.672 17.719 5.879 1 98.94 195 VAL B CA 1
ATOM 3639 C C . VAL B 1 195 ? -16.484 17.234 6.707 1 98.94 195 VAL B C 1
ATOM 3641 O O . VAL B 1 195 ? -15.695 16.422 6.246 1 98.94 195 VAL B O 1
ATOM 3644 N N . GLY B 1 196 ? -16.375 17.75 7.895 1 98.44 196 GLY B N 1
ATOM 3645 C CA . GLY B 1 196 ? -15.375 17.281 8.844 1 98.44 196 GLY B CA 1
ATOM 3646 C C . GLY B 1 196 ? -15.922 16.312 9.875 1 98.44 196 GLY B C 1
ATOM 3647 O O . GLY B 1 196 ? -17.047 16.484 10.344 1 98.44 196 GLY B O 1
ATOM 3648 N N . LEU B 1 197 ? -15.094 15.336 10.172 1 98.44 197 LEU B N 1
ATOM 3649 C CA . LEU B 1 197 ? -15.531 14.312 11.117 1 98.44 197 LEU B CA 1
ATOM 3650 C C . LEU B 1 197 ? -14.734 14.398 12.414 1 98.44 197 LEU B C 1
ATOM 3652 O O . LEU B 1 197 ? -13.523 14.633 12.398 1 98.44 197 LEU B O 1
ATOM 3656 N N . GLN B 1 198 ? -15.375 14.188 13.516 1 97.25 198 GLN B N 1
ATOM 3657 C CA . GLN B 1 198 ? -14.766 14.039 14.828 1 97.25 198 GLN B CA 1
ATOM 3658 C C . GLN B 1 198 ? -15.414 12.891 15.609 1 97.25 198 GLN B C 1
ATOM 3660 O O . GLN B 1 198 ? -16.547 12.508 15.32 1 97.25 198 GLN B O 1
ATOM 3665 N N . PRO B 1 199 ? -14.648 12.297 16.516 1 97.38 199 PRO B N 1
ATOM 3666 C CA . PRO B 1 199 ? -15.273 11.25 17.328 1 97.38 199 PRO B CA 1
ATOM 3667 C C . PRO B 1 199 ? -16.453 11.766 18.156 1 97.38 199 PRO B C 1
ATOM 3669 O O . PRO B 1 199 ? -16.422 12.891 18.656 1 97.38 199 PRO B O 1
ATOM 3672 N N . ALA B 1 200 ? -17.453 10.938 18.219 1 97.06 200 ALA B N 1
ATOM 3673 C CA . ALA B 1 200 ? -18.547 11.25 19.141 1 97.06 200 ALA B CA 1
ATOM 3674 C C . ALA B 1 200 ? -18.062 11.258 20.578 1 97.06 200 ALA B C 1
ATOM 3676 O O . ALA B 1 200 ? -16.969 10.773 20.891 1 97.06 200 ALA B O 1
ATOM 3677 N N . ASP B 1 201 ? -18.906 11.883 21.422 1 93.06 201 ASP B N 1
ATOM 3678 C CA . ASP B 1 201 ? -18.562 11.906 22.844 1 93.06 201 ASP B CA 1
ATOM 3679 C C . ASP B 1 201 ? -18.359 10.484 23.375 1 93.06 201 ASP B C 1
ATOM 3681 O O . ASP B 1 201 ? -19.188 9.609 23.141 1 93.06 201 ASP B O 1
ATOM 3685 N N . GLY B 1 202 ? -17.203 10.312 23.984 1 91.94 202 GLY B N 1
ATOM 3686 C CA . GLY B 1 202 ? -16.906 9.016 24.578 1 91.94 202 GLY B CA 1
ATOM 3687 C C . GLY B 1 202 ? -16.297 8.039 23.594 1 91.94 202 GLY B C 1
ATOM 3688 O O . GLY B 1 202 ? -15.922 6.93 23.969 1 91.94 202 GLY B O 1
ATOM 3689 N N . SER B 1 203 ? -16.172 8.43 22.359 1 92.81 203 SER B N 1
ATOM 3690 C CA . SER B 1 203 ? -15.602 7.578 21.328 1 92.81 203 SER B CA 1
ATOM 3691 C C . SER B 1 203 ? -14.109 7.848 21.156 1 92.81 203 SER B C 1
ATOM 3693 O O . SER B 1 203 ? -13.656 8.984 21.312 1 92.81 203 SER B O 1
ATOM 3695 N N . SER B 1 204 ? -13.414 6.746 20.891 1 92 204 SER B N 1
ATOM 3696 C CA . SER B 1 204 ? -11.984 6.816 20.609 1 92 204 SER B CA 1
ATOM 3697 C C . SER B 1 204 ? -11.664 6.191 19.25 1 92 204 SER B C 1
ATOM 3699 O O . SER B 1 204 ? -11.82 4.98 19.062 1 92 204 SER B O 1
ATOM 3701 N N . ILE B 1 205 ? -11.297 7.031 18.359 1 92.19 205 ILE B N 1
ATOM 3702 C CA . ILE B 1 205 ? -10.938 6.602 17.016 1 92.19 205 ILE B CA 1
ATOM 3703 C C . ILE B 1 205 ? -9.484 6.965 16.719 1 92.19 205 ILE B C 1
ATOM 3705 O O . ILE B 1 205 ? -9.109 8.141 16.766 1 92.19 205 ILE B O 1
ATOM 3709 N N . PRO B 1 206 ? -8.672 6.004 16.438 1 86.12 206 PRO B N 1
ATOM 3710 C CA . PRO B 1 206 ? -7.246 6.27 16.234 1 86.12 206 PRO B CA 1
ATOM 3711 C C . PRO B 1 206 ? -6.996 7.332 15.164 1 86.12 206 PRO B C 1
ATOM 3713 O O . PRO B 1 206 ? -7.641 7.32 14.117 1 86.12 206 PRO B O 1
ATOM 3716 N N . GLY B 1 207 ? -6.16 8.266 15.469 1 84.38 207 GLY B N 1
ATOM 3717 C CA . GLY B 1 207 ? -5.676 9.234 14.5 1 84.38 207 GLY B CA 1
ATOM 3718 C C . GLY B 1 207 ? -6.504 10.508 14.461 1 84.38 207 GLY B C 1
ATOM 3719 O O . GLY B 1 207 ? -6.125 11.477 13.805 1 84.38 207 GLY B O 1
ATOM 3720 N N . ILE B 1 208 ? -7.645 10.422 15.055 1 90.38 208 ILE B N 1
ATOM 3721 C CA . ILE B 1 208 ? -8.469 11.625 15.055 1 90.38 208 ILE B CA 1
ATOM 3722 C C . ILE B 1 208 ? -8.93 11.938 16.484 1 90.38 208 ILE B C 1
ATOM 3724 O O . ILE B 1 208 ? -8.852 11.086 17.359 1 90.38 208 ILE B O 1
ATOM 3728 N N . ARG B 1 209 ? -9.266 13.164 16.766 1 88.12 209 ARG B N 1
ATOM 3729 C CA . ARG B 1 209 ? -9.656 13.586 18.109 1 88.12 209 ARG B CA 1
ATOM 3730 C C . ARG B 1 209 ? -10.766 14.633 18.047 1 88.12 209 ARG B C 1
ATOM 3732 O O . ARG B 1 209 ? -10.938 15.305 17.031 1 88.12 209 ARG B O 1
ATOM 3739 N N . ARG B 1 210 ? -11.562 14.562 19.078 1 91.06 210 ARG B N 1
ATOM 3740 C CA . ARG B 1 210 ? -12.453 15.695 19.344 1 91.06 210 ARG B CA 1
ATOM 3741 C C . ARG B 1 210 ? -11.703 16.828 20.016 1 91.06 210 ARG B C 1
ATOM 3743 O O . ARG B 1 210 ? -11.523 16.828 21.234 1 91.06 210 ARG B O 1
ATOM 3750 N N . TRP B 1 211 ? -11.359 17.828 19.203 1 87.88 211 TRP B N 1
ATOM 3751 C CA . TRP B 1 211 ? -10.492 18.891 19.703 1 87.88 211 TRP B CA 1
ATOM 3752 C C . TRP B 1 211 ? -11.281 19.891 20.547 1 87.88 211 TRP B C 1
ATOM 3754 O O . TRP B 1 211 ? -12.281 20.438 20.094 1 87.88 211 TRP B O 1
ATOM 3764 N N . PRO B 1 212 ? -10.719 20.078 21.797 1 88.06 212 PRO B N 1
ATOM 3765 C CA . PRO B 1 212 ? -11.203 21.297 22.438 1 88.06 212 PRO B CA 1
ATOM 3766 C C . PRO B 1 212 ? -10.727 22.562 21.734 1 88.06 212 PRO B C 1
ATOM 3768 O O . PRO B 1 212 ? -9.672 22.547 21.094 1 88.06 212 PRO B O 1
ATOM 3771 N N . GLN B 1 213 ? -11.461 23.562 21.828 1 87.94 213 GLN B N 1
ATOM 3772 C CA . GLN B 1 213 ? -11.188 24.797 21.094 1 87.94 213 GLN B CA 1
ATOM 3773 C C . GLN B 1 213 ? -9.766 25.281 21.359 1 87.94 213 GLN B C 1
ATOM 3775 O O . GLN B 1 213 ? -9.07 25.688 20.422 1 87.94 213 GLN B O 1
ATOM 3780 N N . GLU B 1 214 ? -9.328 25.188 22.578 1 88.25 214 GLU B N 1
ATOM 3781 C CA . GLU B 1 214 ? -8.047 25.734 23 1 88.25 214 GLU B CA 1
ATOM 3782 C C . GLU B 1 214 ? -6.887 24.906 22.438 1 88.25 214 GLU B C 1
ATOM 3784 O O . GLU B 1 214 ? -5.742 25.375 22.422 1 88.25 214 GLU B O 1
ATOM 3789 N N . TYR B 1 215 ? -7.176 23.703 21.906 1 88.69 215 TYR B N 1
ATOM 3790 C CA . TYR B 1 215 ? -6.105 22.812 21.484 1 88.69 215 TYR B CA 1
ATOM 3791 C C . TYR B 1 215 ? -6.219 22.5 19.984 1 88.69 215 TYR B C 1
ATOM 3793 O O . TYR B 1 215 ? -5.566 21.578 19.484 1 88.69 215 TYR B O 1
ATOM 3801 N N . LEU B 1 216 ? -7.012 23.281 19.328 1 93.06 216 LEU B N 1
ATOM 3802 C CA . LEU B 1 216 ? -7.145 23.109 17.891 1 93.06 216 LEU B CA 1
ATOM 3803 C C . LEU B 1 216 ? -5.82 23.375 17.188 1 93.06 216 LEU B C 1
ATOM 3805 O O . LEU B 1 216 ? -5.102 24.312 17.547 1 93.06 216 LEU B O 1
ATOM 3809 N N . PRO B 1 217 ? -5.551 22.578 16.188 1 95.69 217 PRO B N 1
ATOM 3810 C CA . PRO B 1 217 ? -4.352 22.891 15.406 1 95.69 217 PRO B CA 1
ATOM 3811 C C . PRO B 1 217 ? -4.348 24.312 14.867 1 95.69 217 PRO B C 1
ATOM 3813 O O . PRO B 1 217 ? -5.398 24.828 14.492 1 95.69 217 PRO B O 1
ATOM 3816 N N . GLY B 1 218 ? -3.178 24.906 14.828 1 97.12 218 GLY B N 1
ATOM 3817 C CA . GLY B 1 218 ? -3.035 26.266 14.344 1 97.12 218 GLY B CA 1
ATOM 3818 C C . GLY B 1 218 ? -3.438 26.438 12.891 1 97.12 218 GLY B C 1
ATOM 3819 O O . GLY B 1 218 ? -3.828 27.516 12.469 1 97.12 218 GLY B O 1
ATOM 3820 N N . ILE B 1 219 ? -3.443 25.422 12.148 1 97.75 219 ILE B N 1
ATOM 3821 C CA . ILE B 1 219 ? -3.736 25.516 10.727 1 97.75 219 ILE B CA 1
ATOM 3822 C C . ILE B 1 219 ? -5.246 25.453 10.5 1 97.75 219 ILE B C 1
ATOM 3824 O O . ILE B 1 219 ? -5.727 25.734 9.406 1 97.75 219 ILE B O 1
ATOM 3828 N N . PHE B 1 220 ? -6.02 25.141 11.508 1 97.81 220 PHE B N 1
ATOM 3829 C CA . PHE B 1 220 ? -7.449 24.906 11.359 1 97.81 220 PHE B CA 1
ATOM 3830 C C . PHE B 1 220 ? -8.195 26.219 11.18 1 97.81 220 PHE B C 1
ATOM 3832 O O . PHE B 1 220 ? -7.969 27.172 11.93 1 97.81 220 PHE B O 1
ATOM 3839 N N . ASP B 1 221 ? -9.008 26.25 10.211 1 97.56 221 ASP B N 1
ATOM 3840 C CA . ASP B 1 221 ? -9.938 27.344 9.953 1 97.56 221 ASP B CA 1
ATOM 3841 C C . ASP B 1 221 ? -11.375 26.828 9.875 1 97.56 221 ASP B C 1
ATOM 3843 O O . ASP B 1 221 ? -11.766 26.219 8.875 1 97.56 221 ASP B O 1
ATOM 3847 N N . ALA B 1 222 ? -12.141 27.141 10.883 1 96.38 222 ALA B N 1
ATOM 3848 C CA . ALA B 1 222 ? -13.5 26.625 11 1 96.38 222 ALA B CA 1
ATOM 3849 C C . ALA B 1 222 ? -14.352 27.047 9.805 1 96.38 222 ALA B C 1
ATOM 3851 O O . ALA B 1 222 ? -15.281 26.344 9.414 1 96.38 222 ALA B O 1
ATOM 3852 N N . ALA B 1 223 ? -14.062 28.156 9.219 1 97.62 223 ALA B N 1
ATOM 3853 C CA . ALA B 1 223 ? -14.844 28.688 8.109 1 97.62 223 ALA B CA 1
ATOM 3854 C C . ALA B 1 223 ? -14.734 27.797 6.879 1 97.62 223 ALA B C 1
ATOM 3856 O O . ALA B 1 223 ? -15.523 27.922 5.941 1 97.62 223 ALA B O 1
ATOM 3857 N N . ARG B 1 224 ? -13.797 26.859 6.93 1 98 224 ARG B N 1
ATOM 3858 C CA . ARG B 1 224 ? -13.547 26.031 5.762 1 98 224 ARG B CA 1
ATOM 3859 C C . ARG B 1 224 ? -14.273 24.688 5.879 1 98 224 ARG B C 1
ATOM 3861 O O . ARG B 1 224 ? -14.156 23.844 5 1 98 224 ARG B O 1
ATOM 3868 N N . VAL B 1 225 ? -14.992 24.531 6.898 1 98.44 225 VAL B N 1
ATOM 3869 C CA . VAL B 1 225 ? -15.789 23.328 7.121 1 98.44 225 VAL B CA 1
ATOM 3870 C C . VAL B 1 225 ? -17.281 23.703 7.156 1 98.44 225 VAL B C 1
ATOM 3872 O O . VAL B 1 225 ? -17.703 24.5 7.988 1 98.44 225 VAL B O 1
ATOM 3875 N N . ASP B 1 226 ? -18.016 23.078 6.312 1 98.75 226 ASP B N 1
ATOM 3876 C CA . ASP B 1 226 ? -19.438 23.422 6.211 1 98.75 226 ASP B CA 1
ATOM 3877 C C . ASP B 1 226 ? -20.266 22.641 7.227 1 98.75 226 ASP B C 1
ATOM 3879 O O . ASP B 1 226 ? -21.266 23.141 7.742 1 98.75 226 ASP B O 1
ATOM 3883 N N . LEU B 1 227 ? -19.906 21.406 7.406 1 98.25 227 LEU B N 1
ATOM 3884 C CA . LEU B 1 227 ? -20.656 20.5 8.266 1 98.25 227 LEU B CA 1
ATOM 3885 C C . LEU B 1 227 ? -19.719 19.656 9.125 1 98.25 227 LEU B C 1
ATOM 3887 O O . LEU B 1 227 ? -18.719 19.141 8.633 1 98.25 227 LEU B O 1
ATOM 3891 N N . MET B 1 228 ? -20.016 19.609 10.414 1 97.25 228 MET B N 1
ATOM 3892 C CA . MET B 1 228 ? -19.312 18.703 11.328 1 97.25 228 MET B CA 1
ATOM 3893 C C . MET B 1 228 ? -20.188 17.5 11.672 1 97.25 228 MET B C 1
ATOM 3895 O O . MET B 1 228 ? -21.375 17.656 11.969 1 97.25 228 MET B O 1
ATOM 3899 N N . MET B 1 229 ? -19.609 16.344 11.586 1 98 229 MET B N 1
ATOM 3900 C CA . MET B 1 229 ? -20.344 15.133 11.945 1 98 229 MET B CA 1
ATOM 3901 C C . MET B 1 229 ? -19.609 14.352 13.031 1 98 229 MET B C 1
ATOM 3903 O O . MET B 1 229 ? -18.391 14.227 12.992 1 98 229 MET B O 1
ATOM 3907 N N . ASP B 1 230 ? -20.344 13.836 14.016 1 98 230 ASP B N 1
ATOM 3908 C CA . ASP B 1 230 ? -19.844 12.953 15.055 1 98 230 ASP B CA 1
ATOM 3909 C C . ASP B 1 230 ? -19.906 11.492 14.617 1 98 230 ASP B C 1
ATOM 3911 O O . ASP B 1 230 ? -20.922 11.039 14.094 1 98 230 ASP B O 1
ATOM 3915 N N . ILE B 1 231 ? -18.828 10.852 14.852 1 98.31 231 ILE B N 1
ATOM 3916 C CA . ILE B 1 231 ? -18.75 9.453 14.445 1 98.31 231 ILE B CA 1
ATOM 3917 C C . ILE B 1 231 ? -18.562 8.57 15.672 1 98.31 231 ILE B C 1
ATOM 3919 O O . ILE B 1 231 ? -17.625 8.781 16.453 1 98.31 231 ILE B O 1
ATOM 3923 N N . GLU B 1 232 ? -19.359 7.562 15.859 1 98.19 232 GLU B N 1
ATOM 3924 C CA . GLU B 1 232 ? -19.203 6.574 16.922 1 98.19 232 GLU B CA 1
ATOM 3925 C C . GLU B 1 232 ? -18.109 5.562 16.578 1 98.19 232 GLU B C 1
ATOM 3927 O O . GLU B 1 232 ? -18.016 5.117 15.43 1 98.19 232 GLU B O 1
ATOM 3932 N N . GLU B 1 233 ? -17.375 5.23 17.594 1 97.19 233 GLU B N 1
ATOM 3933 C CA . GLU B 1 233 ? -16.297 4.262 17.422 1 97.19 233 GLU B CA 1
ATOM 3934 C C . GLU B 1 233 ? -16.812 2.951 16.844 1 97.19 233 GLU B C 1
ATOM 3936 O O . GLU B 1 233 ? -16.219 2.391 15.922 1 97.19 233 GLU B O 1
ATOM 3941 N N . GLN B 1 234 ? -17.922 2.504 17.312 1 97.5 234 GLN B N 1
ATOM 3942 C CA . GLN B 1 234 ? -18.484 1.226 16.875 1 97.5 234 GLN B CA 1
ATOM 3943 C C . GLN B 1 234 ? -18.906 1.276 15.414 1 97.5 234 GLN B C 1
ATOM 3945 O O . GLN B 1 234 ? -18.719 0.303 14.672 1 97.5 234 GLN B O 1
ATOM 3950 N N . ASP B 1 235 ? -19.469 2.416 14.977 1 98.25 235 ASP B N 1
ATOM 3951 C CA . ASP B 1 235 ? -19.859 2.572 13.578 1 98.25 235 ASP B CA 1
ATOM 3952 C C . ASP B 1 235 ? -18.641 2.582 12.672 1 98.25 235 ASP B C 1
ATOM 3954 O O . ASP B 1 235 ? -18.641 1.956 11.609 1 98.25 235 ASP B O 1
ATOM 3958 N N . ALA B 1 236 ? -17.625 3.279 13.125 1 98.19 236 ALA B N 1
ATOM 3959 C CA . ALA B 1 236 ? -16.375 3.357 12.359 1 98.19 236 ALA B CA 1
ATOM 3960 C C . ALA B 1 236 ? -15.75 1.978 12.188 1 98.19 236 ALA B C 1
ATOM 3962 O O . ALA B 1 236 ? -15.352 1.599 11.086 1 98.19 236 ALA B O 1
ATOM 3963 N N . LYS B 1 237 ? -15.695 1.223 13.273 1 97.62 237 LYS B N 1
ATOM 3964 C CA . LYS B 1 237 ? -15.109 -0.113 13.25 1 97.62 237 LYS B CA 1
ATOM 3965 C C . LYS B 1 237 ? -15.922 -1.058 12.367 1 97.62 237 LYS B C 1
ATOM 3967 O O . LYS B 1 237 ? -15.367 -1.783 11.547 1 97.62 237 LYS B O 1
ATOM 3972 N N . ALA B 1 238 ? -17.219 -1.027 12.555 1 98.12 238 ALA B N 1
ATOM 3973 C CA . ALA B 1 238 ? -18.109 -1.887 11.766 1 98.12 238 ALA B CA 1
ATOM 3974 C C . ALA B 1 238 ? -17.969 -1.589 10.273 1 98.12 238 ALA B C 1
ATOM 3976 O O . ALA B 1 238 ? -17.922 -2.508 9.453 1 98.12 238 ALA B O 1
ATOM 3977 N N . MET B 1 239 ? -17.891 -0.322 9.945 1 98.44 239 MET B N 1
ATOM 3978 C CA . MET B 1 239 ? -17.781 0.062 8.547 1 98.44 239 MET B CA 1
ATOM 3979 C C . MET B 1 239 ? -16.422 -0.329 7.977 1 98.44 239 MET B C 1
ATOM 3981 O O . MET B 1 239 ? -16.328 -0.731 6.816 1 98.44 239 MET B O 1
ATOM 3985 N N . ALA B 1 240 ? -15.383 -0.187 8.781 1 98.12 240 ALA B N 1
ATOM 3986 C CA . ALA B 1 240 ? -14.062 -0.627 8.328 1 98.12 240 ALA B CA 1
ATOM 3987 C C . ALA B 1 240 ? -14.078 -2.105 7.949 1 98.12 240 ALA B C 1
ATOM 3989 O O . ALA B 1 240 ? -13.523 -2.492 6.918 1 98.12 240 ALA B O 1
ATOM 3990 N N . ARG B 1 241 ? -14.742 -2.93 8.75 1 97.75 241 ARG B N 1
ATOM 3991 C CA . ARG B 1 241 ? -14.852 -4.359 8.469 1 97.75 241 ARG B CA 1
ATOM 3992 C C . ARG B 1 241 ? -15.68 -4.609 7.211 1 97.75 241 ARG B C 1
ATOM 3994 O O . ARG B 1 241 ? -15.305 -5.414 6.363 1 97.75 241 ARG B O 1
ATOM 4001 N N . ALA B 1 242 ? -16.766 -3.887 7.09 1 97.75 242 ALA B N 1
ATOM 4002 C CA . ALA B 1 242 ? -17.641 -4.043 5.922 1 97.75 242 ALA B CA 1
ATOM 4003 C C . ALA B 1 242 ? -16.922 -3.633 4.645 1 97.75 242 ALA B C 1
ATOM 4005 O O . ALA B 1 242 ? -17.078 -4.277 3.604 1 97.75 242 ALA B O 1
ATOM 4006 N N . LEU B 1 243 ? -16.172 -2.59 4.777 1 98.19 243 LEU B N 1
ATOM 4007 C CA . LEU B 1 243 ? -15.406 -2.088 3.643 1 98.19 243 LEU B CA 1
ATOM 4008 C C . LEU B 1 243 ? -14.484 -3.166 3.094 1 98.19 243 LEU B C 1
ATOM 4010 O O . LEU B 1 243 ? -14.398 -3.359 1.88 1 98.19 243 LEU B O 1
ATOM 4014 N N . ALA B 1 244 ? -13.789 -3.859 3.932 1 97.62 244 ALA B N 1
ATOM 4015 C CA . ALA B 1 244 ? -12.891 -4.938 3.518 1 97.62 244 ALA B CA 1
ATOM 4016 C C . ALA B 1 244 ? -13.672 -6.125 2.971 1 97.62 244 ALA B C 1
ATOM 4018 O O . ALA B 1 244 ? -13.383 -6.617 1.878 1 97.62 244 ALA B O 1
ATOM 4019 N N . ARG B 1 245 ? -14.703 -6.516 3.633 1 96.44 245 ARG B N 1
ATOM 4020 C CA . ARG B 1 245 ? -15.438 -7.738 3.338 1 96.44 245 ARG B CA 1
ATOM 4021 C C . ARG B 1 245 ? -16.266 -7.59 2.064 1 96.44 245 ARG B C 1
ATOM 4023 O O . ARG B 1 245 ? -16.422 -8.547 1.306 1 96.44 245 ARG B O 1
ATOM 4030 N N . GLU B 1 246 ? -16.75 -6.391 1.885 1 96.25 246 GLU B N 1
ATOM 4031 C CA . GLU B 1 246 ? -17.719 -6.23 0.812 1 96.25 246 GLU B CA 1
ATOM 4032 C C . GLU B 1 246 ? -17.109 -5.523 -0.392 1 96.25 246 GLU B C 1
ATOM 4034 O O . GLU B 1 246 ? -17.484 -5.781 -1.535 1 96.25 246 GLU B O 1
ATOM 4039 N N . GLU B 1 247 ? -16.203 -4.602 -0.16 1 97.25 247 GLU B N 1
ATOM 4040 C CA . GLU B 1 247 ? -15.68 -3.775 -1.246 1 97.25 247 GLU B CA 1
ATOM 4041 C C . GLU B 1 247 ? -14.234 -4.145 -1.574 1 97.25 247 GLU B C 1
ATOM 4043 O O . GLU B 1 247 ? -13.664 -3.641 -2.545 1 97.25 247 GLU B O 1
ATOM 4048 N N . GLY B 1 248 ? -13.609 -5.012 -0.691 1 97.5 248 GLY B N 1
ATOM 4049 C CA . GLY B 1 248 ? -12.219 -5.371 -0.896 1 97.5 248 GLY B CA 1
ATOM 4050 C C . GLY B 1 248 ? -11.258 -4.258 -0.53 1 97.5 248 GLY B C 1
ATOM 4051 O O . GLY B 1 248 ? -10.117 -4.238 -0.996 1 97.5 248 GLY B O 1
ATOM 4052 N N . ILE B 1 249 ? -11.727 -3.316 0.231 1 97.94 249 ILE B N 1
ATOM 4053 C CA . ILE B 1 249 ? -10.891 -2.197 0.648 1 97.94 249 ILE B CA 1
ATOM 4054 C C . ILE B 1 249 ? -10.57 -2.318 2.137 1 97.94 249 ILE B C 1
ATOM 4056 O O . ILE B 1 249 ? -11.438 -2.109 2.984 1 97.94 249 ILE B O 1
ATOM 4060 N N . CYS B 1 250 ? -9.359 -2.717 2.42 1 96.88 250 CYS B N 1
ATOM 4061 C CA . CYS B 1 250 ? -8.883 -2.863 3.789 1 96.88 250 CYS B CA 1
ATOM 4062 C C . CYS B 1 250 ? -8.25 -1.569 4.289 1 96.88 250 CYS B C 1
ATOM 4064 O O . CYS B 1 250 ? -7.156 -1.2 3.859 1 96.88 250 CYS B O 1
ATOM 4066 N N . ALA B 1 251 ? -8.938 -0.875 5.176 1 96.88 251 ALA B N 1
ATOM 4067 C CA . ALA B 1 251 ? -8.508 0.433 5.664 1 96.88 251 ALA B CA 1
ATOM 4068 C C . ALA B 1 251 ? -8.656 0.53 7.18 1 96.88 251 ALA B C 1
ATOM 4070 O O . ALA B 1 251 ? -9.156 -0.398 7.824 1 96.88 251 ALA B O 1
ATOM 4071 N N . GLY B 1 252 ? -8.172 1.59 7.773 1 95.62 252 GLY B N 1
ATOM 4072 C CA . GLY B 1 252 ? -8.234 1.8 9.211 1 95.62 252 GLY B CA 1
ATOM 4073 C C . GLY B 1 252 ? -9.594 2.279 9.688 1 95.62 252 GLY B C 1
ATOM 4074 O O . GLY B 1 252 ? -10.492 2.52 8.875 1 95.62 252 GLY B O 1
ATOM 4075 N N . VAL B 1 253 ? -9.664 2.512 11 1 96.88 253 VAL B N 1
ATOM 4076 C CA . VAL B 1 253 ? -10.922 2.816 11.664 1 96.88 253 VAL B CA 1
ATOM 4077 C C . VAL B 1 253 ? -11.406 4.207 11.258 1 96.88 253 VAL B C 1
ATOM 4079 O O . VAL B 1 253 ? -12.594 4.406 11 1 96.88 253 VAL B O 1
ATOM 4082 N N . SER B 1 254 ? -10.477 5.168 11.18 1 97.06 254 SER B N 1
ATOM 4083 C CA . SER B 1 254 ? -10.883 6.512 10.781 1 97.06 254 SER B CA 1
ATOM 4084 C C . SER B 1 254 ? -11.445 6.52 9.367 1 97.06 254 SER B C 1
ATOM 4086 O O . SER B 1 254 ? -12.367 7.289 9.062 1 97.06 254 SER B O 1
ATOM 4088 N N . SER B 1 255 ? -10.922 5.707 8.492 1 98.12 255 SER B N 1
ATOM 4089 C CA . SER B 1 255 ? -11.461 5.539 7.148 1 98.12 255 SER B CA 1
ATOM 4090 C C . SER B 1 255 ? -12.867 4.938 7.188 1 98.12 255 SER B C 1
ATOM 4092 O O . SER B 1 255 ? -13.742 5.348 6.426 1 98.12 255 SER B O 1
ATOM 4094 N N . GLY B 1 256 ? -13.008 3.922 8.109 1 98.25 256 GLY B N 1
ATOM 4095 C CA . GLY B 1 256 ? -14.352 3.404 8.32 1 98.25 256 GLY B CA 1
ATOM 4096 C C . GLY B 1 256 ? -15.352 4.48 8.688 1 98.25 256 GLY B C 1
ATOM 4097 O O . GLY B 1 256 ? -16.453 4.516 8.148 1 98.25 256 GLY B O 1
ATOM 4098 N N . GLY B 1 257 ? -14.945 5.359 9.578 1 98.44 257 GLY B N 1
ATOM 4099 C CA . GLY B 1 257 ? -15.789 6.484 9.945 1 98.44 257 GLY B CA 1
ATOM 4100 C C . GLY B 1 257 ? -16.125 7.387 8.773 1 98.44 257 GLY B C 1
ATOM 4101 O O . GLY B 1 257 ? -17.281 7.812 8.625 1 98.44 257 GLY B O 1
ATOM 4102 N N . ALA B 1 258 ? -15.172 7.664 7.965 1 98.69 258 ALA B N 1
ATOM 4103 C CA . ALA B 1 258 ? -15.375 8.531 6.809 1 98.69 258 ALA B CA 1
ATOM 4104 C C . ALA B 1 258 ? -16.375 7.914 5.828 1 98.69 258 ALA B C 1
ATOM 4106 O O . ALA B 1 258 ? -17.234 8.609 5.297 1 98.69 258 ALA B O 1
ATOM 4107 N N . VAL B 1 259 ? -16.25 6.652 5.602 1 98.88 259 VAL B N 1
ATOM 4108 C CA . VAL B 1 259 ? -17.141 5.98 4.664 1 98.88 259 VAL B CA 1
ATOM 4109 C C . VAL B 1 259 ? -18.531 5.895 5.254 1 98.88 259 VAL B C 1
ATOM 4111 O O . VAL B 1 259 ? -19.531 6.078 4.547 1 98.88 259 VAL B O 1
ATOM 4114 N N . TYR B 1 260 ? -18.594 5.605 6.535 1 98.81 260 TYR B N 1
ATOM 4115 C CA . TYR B 1 260 ? -19.891 5.625 7.215 1 98.81 260 TYR B CA 1
ATOM 4116 C C . TYR B 1 260 ? -20.594 6.957 7 1 98.81 260 TYR B C 1
ATOM 4118 O O . TYR B 1 260 ? -21.766 6.988 6.594 1 98.81 260 TYR B O 1
ATOM 4126 N N . ALA B 1 261 ? -19.891 8.008 7.262 1 98.88 261 ALA B N 1
ATOM 4127 C CA . ALA B 1 261 ? -20.453 9.352 7.082 1 98.88 261 ALA B CA 1
ATOM 4128 C C . ALA B 1 261 ? -20.844 9.594 5.629 1 98.88 261 ALA B C 1
ATOM 4130 O O . ALA B 1 261 ? -21.891 10.164 5.352 1 98.88 261 ALA B O 1
ATOM 4131 N N . ALA B 1 262 ? -19.984 9.188 4.707 1 98.94 262 ALA B N 1
ATOM 4132 C CA . ALA B 1 262 ? -20.266 9.359 3.281 1 98.94 262 ALA B CA 1
ATOM 4133 C C . ALA B 1 262 ? -21.562 8.672 2.879 1 98.94 262 ALA B C 1
ATOM 4135 O O . ALA B 1 262 ? -22.344 9.219 2.102 1 98.94 262 ALA B O 1
ATOM 4136 N N . LEU B 1 263 ? -21.75 7.492 3.395 1 98.81 263 LEU B N 1
ATOM 4137 C CA . LEU B 1 263 ? -22.969 6.754 3.078 1 98.81 263 LEU B CA 1
ATOM 4138 C C . LEU B 1 263 ? -24.203 7.438 3.678 1 98.81 263 LEU B C 1
ATOM 4140 O O . LEU B 1 263 ? -25.266 7.473 3.055 1 98.81 263 LEU B O 1
ATOM 4144 N N . GLU B 1 264 ? -24.047 7.938 4.902 1 98.62 264 GLU B N 1
ATOM 4145 C CA . GLU B 1 264 ? -25.141 8.703 5.504 1 98.62 264 GLU B CA 1
ATOM 4146 C C . GLU B 1 264 ? -25.5 9.914 4.645 1 98.62 264 GLU B C 1
ATOM 4148 O O . GLU B 1 264 ? -26.672 10.188 4.422 1 98.62 264 GLU B O 1
ATOM 4153 N N . LEU B 1 265 ? -24.5 10.602 4.18 1 98.81 265 LEU B N 1
ATOM 4154 C CA . LEU B 1 265 ? -24.703 11.773 3.332 1 98.81 265 LEU B CA 1
ATOM 4155 C C . LEU B 1 265 ? -25.344 11.375 2.006 1 98.81 265 LEU B C 1
ATOM 4157 O O . LEU B 1 265 ? -26.234 12.055 1.51 1 98.81 265 LEU B O 1
ATOM 4161 N N . ALA B 1 266 ? -24.859 10.305 1.421 1 98.56 266 ALA B N 1
ATOM 4162 C CA . ALA B 1 266 ? -25.406 9.805 0.16 1 98.56 266 ALA B CA 1
ATOM 4163 C C . ALA B 1 266 ? -26.906 9.531 0.276 1 98.56 266 ALA B C 1
ATOM 4165 O O . ALA B 1 266 ? -27.656 9.766 -0.672 1 98.56 266 ALA B O 1
ATOM 4166 N N . ARG B 1 267 ? -27.312 9.008 1.381 1 97.62 267 ARG B N 1
ATOM 4167 C CA . ARG B 1 267 ? -28.719 8.742 1.634 1 97.62 267 ARG B CA 1
ATOM 4168 C C . ARG B 1 267 ? -29.5 10.031 1.837 1 97.62 267 ARG B C 1
ATOM 4170 O O . ARG B 1 267 ? -30.641 10.164 1.369 1 97.62 267 ARG B O 1
ATOM 4177 N N . GLN B 1 268 ? -28.922 10.938 2.545 1 98.12 268 GLN B N 1
ATOM 4178 C CA . GLN B 1 268 ? -29.562 12.195 2.877 1 98.12 268 GLN B CA 1
ATOM 4179 C C . GLN B 1 268 ? -29.703 13.086 1.646 1 98.12 268 GLN B C 1
ATOM 4181 O O . GLN B 1 268 ? -30.641 13.867 1.536 1 98.12 268 GLN B O 1
ATOM 4186 N N . TYR B 1 269 ? -28.734 12.984 0.765 1 98.31 269 TYR B N 1
ATOM 4187 C CA . TYR B 1 269 ? -28.703 13.805 -0.441 1 98.31 269 TYR B CA 1
ATOM 4188 C C . TYR B 1 269 ? -28.672 12.93 -1.691 1 98.31 269 TYR B C 1
ATOM 4190 O O . TYR B 1 269 ? -27.656 12.859 -2.381 1 98.31 269 TYR B O 1
ATOM 4198 N N . PRO B 1 270 ? -29.875 12.422 -2.1 1 98.19 270 PRO B N 1
ATOM 4199 C CA . PRO B 1 270 ? -29.922 11.523 -3.256 1 98.19 270 PRO B CA 1
ATOM 4200 C C . PRO B 1 270 ? -29.375 12.172 -4.527 1 98.19 270 PRO B C 1
ATOM 4202 O O . PRO B 1 270 ? -29.625 13.359 -4.773 1 98.19 270 PRO B O 1
ATOM 4205 N N . GLY B 1 271 ? -28.562 11.391 -5.27 1 98.12 271 GLY B N 1
ATOM 4206 C CA . GLY B 1 271 ? -28 11.867 -6.52 1 98.12 271 GLY B CA 1
ATOM 4207 C C . GLY B 1 271 ? -26.656 12.578 -6.344 1 98.12 271 GLY B C 1
ATOM 4208 O O . GLY B 1 271 ? -26.047 13.008 -7.32 1 98.12 271 GLY B O 1
ATOM 4209 N N . SER B 1 272 ? -26.141 12.656 -5.125 1 98.62 272 SER B N 1
ATOM 4210 C CA . SER B 1 272 ? -24.875 13.336 -4.828 1 98.62 272 SER B CA 1
ATOM 4211 C C . SER B 1 272 ? -23.688 12.492 -5.242 1 98.62 272 SER B C 1
ATOM 4213 O O . SER B 1 272 ? -23.828 11.305 -5.523 1 98.62 272 SER B O 1
ATOM 4215 N N . VAL B 1 273 ? -22.547 13.156 -5.438 1 98.81 273 VAL B N 1
ATOM 4216 C CA . VAL B 1 273 ? -21.25 12.531 -5.586 1 98.81 273 VAL B CA 1
ATOM 4217 C C . VAL B 1 273 ? -20.375 12.852 -4.375 1 98.81 273 VAL B C 1
ATOM 4219 O O . VAL B 1 273 ? -19.828 13.953 -4.27 1 98.81 273 VAL B O 1
ATOM 4222 N N . VAL B 1 274 ? -20.25 11.867 -3.465 1 98.94 274 VAL B N 1
ATOM 4223 C CA . VAL B 1 274 ? -19.562 12.055 -2.193 1 98.94 274 VAL B CA 1
ATOM 4224 C C . VAL B 1 274 ? -18.172 11.438 -2.266 1 98.94 274 VAL B C 1
ATOM 4226 O O . VAL B 1 274 ? -18.016 10.273 -2.641 1 98.94 274 VAL B O 1
ATOM 4229 N N . VAL B 1 275 ? -17.141 12.234 -2.008 1 98.94 275 VAL B N 1
ATOM 4230 C CA . VAL B 1 275 ? -15.773 11.734 -1.944 1 98.94 275 VAL B CA 1
ATOM 4231 C C . VAL B 1 275 ? -15.32 11.648 -0.489 1 98.94 275 VAL B C 1
ATOM 4233 O O . VAL B 1 275 ? -15.422 12.625 0.259 1 98.94 275 VAL B O 1
ATOM 4236 N N . ALA B 1 276 ? -14.875 10.516 -0.079 1 98.94 276 ALA B N 1
ATOM 4237 C CA . ALA B 1 276 ? -14.336 10.312 1.265 1 98.94 276 ALA B CA 1
ATOM 4238 C C . ALA B 1 276 ? -12.867 9.914 1.212 1 98.94 276 ALA B C 1
ATOM 4240 O O . ALA B 1 276 ? -12.453 9.156 0.334 1 98.94 276 ALA B O 1
ATOM 4241 N N . ILE B 1 277 ? -12.125 10.391 2.152 1 98.81 277 ILE B N 1
ATOM 4242 C CA . ILE B 1 277 ? -10.703 10.055 2.254 1 98.81 277 ILE B CA 1
ATOM 4243 C C . ILE B 1 277 ? -10.539 8.734 2.994 1 98.81 277 ILE B C 1
ATOM 4245 O O . ILE B 1 277 ? -11.008 8.586 4.129 1 98.81 277 ILE B O 1
ATOM 4249 N N . VAL B 1 278 ? -9.977 7.777 2.396 1 98.62 278 VAL B N 1
ATOM 4250 C CA . VAL B 1 278 ? -9.445 6.594 3.062 1 98.62 278 VAL B CA 1
ATOM 4251 C C . VAL B 1 278 ? -7.98 6.824 3.434 1 98.62 278 VAL B C 1
ATOM 4253 O O . VAL B 1 278 ? -7.098 6.746 2.578 1 98.62 278 VAL B O 1
ATOM 4256 N N . CYS B 1 279 ? -7.723 7.094 4.605 1 97.31 279 CYS B N 1
ATOM 4257 C CA . CYS B 1 279 ? -6.512 7.793 5.027 1 97.31 279 CYS B CA 1
ATOM 4258 C C . CYS B 1 279 ? -5.312 6.859 5.027 1 97.31 279 CYS B C 1
ATOM 4260 O O . CYS B 1 279 ? -4.176 7.297 4.852 1 97.31 279 CYS B O 1
ATOM 4262 N N . ASP B 1 280 ? -5.535 5.527 5.328 1 96.31 280 ASP B N 1
ATOM 4263 C CA . ASP B 1 280 ? -4.406 4.609 5.438 1 96.31 280 ASP B CA 1
ATOM 4264 C C . ASP B 1 280 ? -4.836 3.172 5.137 1 96.31 280 ASP B C 1
ATOM 4266 O O . ASP B 1 280 ? -5.977 2.93 4.738 1 96.31 280 ASP B O 1
ATOM 4270 N N . ARG B 1 281 ? -3.855 2.311 5.242 1 93.88 281 ARG B N 1
ATOM 4271 C CA . ARG B 1 281 ? -4.098 0.894 5 1 93.88 281 ARG B CA 1
ATOM 4272 C C . ARG B 1 281 ? -4.449 0.167 6.293 1 93.88 281 ARG B C 1
ATOM 4274 O O . ARG B 1 281 ? -3.984 0.547 7.371 1 93.88 281 ARG B O 1
ATOM 4281 N N . GLY B 1 282 ? -5.168 -0.874 6.145 1 92.06 282 GLY B N 1
ATOM 4282 C CA . GLY B 1 282 ? -5.648 -1.616 7.297 1 92.06 282 GLY B CA 1
ATOM 4283 C C . GLY B 1 282 ? -4.625 -2.592 7.848 1 92.06 282 GLY B C 1
ATOM 4284 O O . GLY B 1 282 ? -4.77 -3.084 8.969 1 92.06 282 GLY B O 1
ATOM 4285 N N . ASP B 1 283 ? -3.553 -2.883 7.133 1 87.88 283 ASP B N 1
ATOM 4286 C CA . ASP B 1 283 ? -2.566 -3.887 7.52 1 87.88 283 ASP B CA 1
ATOM 4287 C C . ASP B 1 283 ? -1.932 -3.541 8.867 1 87.88 283 ASP B C 1
ATOM 4289 O O . ASP B 1 283 ? -1.503 -4.43 9.602 1 87.88 283 ASP B O 1
ATOM 4293 N N . ARG B 1 284 ? -1.952 -2.307 9.195 1 82.25 284 ARG B N 1
ATOM 4294 C CA . ARG B 1 284 ? -1.3 -1.845 10.414 1 82.25 284 ARG B CA 1
ATOM 4295 C C . ARG B 1 284 ? -2.174 -2.107 11.641 1 82.25 284 ARG B C 1
ATOM 4297 O O . ARG B 1 284 ? -1.725 -1.947 12.773 1 82.25 284 ARG B O 1
ATOM 4304 N N . TYR B 1 285 ? -3.391 -2.572 11.336 1 86.5 285 TYR B N 1
ATOM 4305 C CA . TYR B 1 285 ? -4.34 -2.717 12.438 1 86.5 285 TYR B CA 1
ATOM 4306 C C . TYR B 1 285 ? -4.707 -4.18 12.648 1 86.5 285 TYR B C 1
ATOM 4308 O O . TYR B 1 285 ? -5.664 -4.488 13.367 1 86.5 285 TYR B O 1
ATOM 4316 N N . LEU B 1 286 ? -3.963 -5.031 12.031 1 84.31 286 LEU B N 1
ATOM 4317 C CA . LEU B 1 286 ? -4.285 -6.453 12.133 1 84.31 286 LEU B CA 1
ATOM 4318 C C . LEU B 1 286 ? -4.125 -6.941 13.57 1 84.31 286 LEU B C 1
ATOM 4320 O O . LEU B 1 286 ? -4.953 -7.715 14.055 1 84.31 286 LEU B O 1
ATOM 4324 N N . SER B 1 287 ? -3.164 -6.445 14.281 1 80.81 287 SER B N 1
ATOM 4325 C CA . SER B 1 287 ? -2.896 -6.895 15.641 1 80.81 287 SER B CA 1
ATOM 4326 C C . SER B 1 287 ? -3.848 -6.234 16.641 1 80.81 287 SER B C 1
ATOM 4328 O O . SER B 1 287 ? -3.922 -6.645 17.797 1 80.81 287 SER B O 1
ATOM 4330 N N . SER B 1 288 ? -4.59 -5.203 16.219 1 81.94 288 SER B N 1
ATOM 4331 C CA . SER B 1 288 ? -5.465 -4.453 17.125 1 81.94 288 SER B CA 1
ATOM 4332 C C . SER B 1 288 ? -6.766 -5.203 17.375 1 81.94 288 SER B C 1
ATOM 4334 O O . SER B 1 288 ? -7.516 -4.855 18.297 1 81.94 288 SER B O 1
ATOM 4336 N N . GLY B 1 289 ? -7.023 -6.188 16.547 1 85.56 289 GLY B N 1
ATOM 4337 C CA . GLY B 1 289 ? -8.281 -6.91 16.656 1 85.56 289 GLY B CA 1
ATOM 4338 C C . GLY B 1 289 ? -9.383 -6.32 15.797 1 85.56 289 GLY B C 1
ATOM 4339 O O . GLY B 1 289 ? -10.531 -6.77 15.859 1 85.56 289 GLY B O 1
ATOM 4340 N N . LEU B 1 290 ? -9.102 -5.328 15.031 1 89.69 290 LEU B N 1
ATOM 4341 C CA . LEU B 1 290 ? -10.102 -4.684 14.18 1 89.69 290 LEU B CA 1
ATOM 4342 C C . LEU B 1 290 ? -10.766 -5.699 13.258 1 89.69 290 LEU B C 1
ATOM 4344 O O . LEU B 1 290 ? -11.977 -5.637 13.039 1 89.69 290 LEU B O 1
ATOM 4348 N N . PHE B 1 291 ? -10.008 -6.699 12.758 1 89.81 291 PHE B N 1
ATOM 4349 C CA . PHE B 1 291 ? -10.531 -7.586 11.727 1 89.81 291 PHE B CA 1
ATOM 4350 C C . PHE B 1 291 ? -10.727 -8.992 12.273 1 89.81 291 PHE B C 1
ATOM 4352 O O . PHE B 1 291 ? -10.953 -9.938 11.516 1 89.81 291 PHE B O 1
ATOM 4359 N N . SER B 1 292 ? -10.414 -9.258 13.5 1 81.69 292 SER B N 1
ATOM 4360 C CA . SER B 1 292 ? -10.633 -10.547 14.141 1 81.69 292 SER B CA 1
ATOM 4361 C C . SER B 1 292 ? -12.039 -10.648 14.719 1 81.69 292 SER B C 1
ATOM 4363 O O . SER B 1 292 ? -12.648 -9.633 15.062 1 81.69 292 SER B O 1
#